Protein AF-0000000068842415 (afdb_homodimer)

Radius of gyration: 21.04 Å; Cα contacts (8 Å, |Δi|>4): 883; chains: 2; bounding box: 51×64×49 Å

InterPro domains:
  IPR007719 Phytochelatin synthase, N-terminal catalytic domain [PF05023] (3-203)
  IPR007719 Phytochelatin synthase, N-terminal catalytic domain [PS51443] (1-211)
  IPR038156 Phytochelatin synthase, N-terminal domain superfamily [G3DSA:3.90.70.30] (11-210)
  IPR038765 Papain-like cysteine peptidase superfamily [SSF54001] (7-207)
  IPR040409 Phytochelatin synthase [PTHR33447] (1-211)

Organism: Emiliania huxleyi (strain CCMP1516) (NCBI:txid280463)

Structure (mmCIF, N/CA/C/O backbone):
data_AF-0000000068842415-model_v1
#
loop_
_entity.id
_entity.type
_entity.pdbx_description
1 polymer 'glutathione gamma-glutamylcysteinyltransferase'
#
loop_
_atom_site.group_PDB
_atom_site.id
_atom_site.type_symbol
_atom_site.label_atom_id
_atom_site.label_alt_id
_atom_site.label_comp_id
_atom_site.label_asym_id
_atom_site.label_entity_id
_atom_site.label_seq_id
_atom_site.pdbx_PDB_ins_code
_atom_site.Cartn_x
_atom_site.Cartn_y
_atom_site.Cartn_z
_atom_site.occupancy
_atom_site.B_iso_or_equiv
_atom_site.auth_seq_id
_atom_site.auth_comp_id
_atom_site.auth_asym_id
_atom_site.auth_atom_id
_atom_site.pdbx_PDB_model_num
ATOM 1 N N . SER A 1 1 ? -12.469 -3.9 21.188 1 94.19 1 SER A N 1
ATOM 2 C CA . SER A 1 1 ? -11.641 -3.854 19.984 1 94.19 1 SER A CA 1
ATOM 3 C C . SER A 1 1 ? -12.445 -3.43 18.766 1 94.19 1 SER A C 1
ATOM 5 O O . SER A 1 1 ? -13.672 -3.572 18.75 1 94.19 1 SER A O 1
ATOM 7 N N . PHE A 1 2 ? -11.805 -2.738 17.812 1 95.81 2 PHE A N 1
ATOM 8 C CA . PHE A 1 2 ? -12.461 -2.145 16.656 1 95.81 2 PHE A CA 1
ATOM 9 C C . PHE A 1 2 ? -11.906 -2.727 15.367 1 95.81 2 PHE A C 1
ATOM 11 O O . PHE A 1 2 ? -10.703 -2.936 15.242 1 95.81 2 PHE A O 1
ATOM 18 N N . HIS A 1 3 ? -12.844 -3.064 14.492 1 96.75 3 HIS A N 1
ATOM 19 C CA . HIS A 1 3 ? -12.477 -3.33 13.102 1 96.75 3 HIS A CA 1
ATOM 20 C C . HIS A 1 3 ? -12.875 -2.17 12.203 1 96.75 3 HIS A C 1
ATOM 22 O O . HIS A 1 3 ? -14.031 -2.076 11.773 1 96.75 3 HIS A O 1
ATOM 28 N N . ARG A 1 4 ? -12.008 -1.317 11.945 1 95.5 4 ARG A N 1
ATOM 29 C CA . ARG A 1 4 ? -12.203 -0.111 11.148 1 95.5 4 ARG A CA 1
ATOM 30 C C . ARG A 1 4 ? -13.25 0.8 11.781 1 95.5 4 ARG A C 1
ATOM 32 O O . ARG A 1 4 ? -13.805 0.48 12.836 1 95.5 4 ARG A O 1
ATOM 39 N N . ARG A 1 5 ? -13.359 1.954 11.242 1 96.81 5 ARG A N 1
ATOM 40 C CA . ARG A 1 5 ? -14.375 2.945 11.562 1 96.81 5 ARG A CA 1
ATOM 41 C C . ARG A 1 5 ? -15.094 3.424 10.305 1 96.81 5 ARG A C 1
ATOM 43 O O . ARG A 1 5 ? -14.531 3.377 9.211 1 96.81 5 ARG A O 1
ATOM 50 N N . VAL A 1 6 ? -16.281 3.799 10.508 1 96.75 6 VAL A N 1
ATOM 51 C CA . VAL A 1 6 ? -17.031 4.375 9.398 1 96.75 6 VAL A CA 1
ATOM 52 C C . VAL A 1 6 ? -16.484 5.754 9.055 1 96.75 6 VAL A C 1
ATOM 54 O O . VAL A 1 6 ? -16.328 6.602 9.938 1 96.75 6 VAL A O 1
ATOM 57 N N . LEU A 1 7 ? -16.109 5.938 7.82 1 98.25 7 LEU A N 1
ATOM 58 C CA . LEU A 1 7 ? -15.656 7.25 7.371 1 98.25 7 LEU A CA 1
ATOM 59 C C . LEU A 1 7 ? -16.766 8.281 7.496 1 98.25 7 LEU A C 1
ATOM 61 O O . LEU A 1 7 ? -17.875 8.086 6.977 1 98.25 7 LEU A O 1
ATOM 65 N N . PRO A 1 8 ? -16.594 9.344 8.195 1 98.12 8 PRO A N 1
ATOM 66 C CA . PRO A 1 8 ? -17.609 10.383 8.297 1 98.12 8 PRO A CA 1
ATOM 67 C C . PRO A 1 8 ? -17.969 10.992 6.945 1 98.12 8 PRO A C 1
ATOM 69 O O . PRO A 1 8 ? -17.188 10.914 6 1 98.12 8 PRO A O 1
ATOM 72 N N . PRO A 1 9 ? -19.094 11.641 6.832 1 96.94 9 PRO A N 1
ATOM 73 C CA . PRO A 1 9 ? -19.578 12.195 5.562 1 96.94 9 PRO A CA 1
ATOM 74 C C . PRO A 1 9 ? -18.688 13.305 5.02 1 96.94 9 PRO A C 1
ATOM 76 O O . PRO A 1 9 ? -18.812 13.688 3.855 1 96.94 9 PRO A O 1
ATOM 79 N N . SER A 1 10 ? -17.844 13.805 5.832 1 96.44 10 SER A N 1
ATOM 80 C CA . SER A 1 10 ? -16.906 14.844 5.395 1 96.44 10 SER A CA 1
ATOM 81 C C . SER A 1 10 ? -15.906 14.297 4.387 1 96.44 10 SER A C 1
ATOM 83 O O . SER A 1 10 ? -15.219 15.062 3.713 1 96.44 10 SER A O 1
ATOM 85 N N . GLY A 1 11 ? -15.758 13.008 4.305 1 98.38 11 GLY A N 1
ATOM 86 C CA . GLY A 1 11 ? -14.859 12.383 3.355 1 98.38 11 GLY A CA 1
ATOM 87 C C . GLY A 1 11 ? -15.57 11.5 2.35 1 98.38 11 GLY A C 1
ATOM 88 O O . GLY A 1 11 ? -16.641 10.953 2.643 1 98.38 11 GLY A O 1
ATOM 89 N N . ILE A 1 12 ? -15.039 11.398 1.175 1 98.69 12 ILE A N 1
ATOM 90 C CA . ILE A 1 12 ? -15.508 10.469 0.154 1 98.69 12 ILE A CA 1
ATOM 91 C C . ILE A 1 12 ? -14.477 9.352 -0.036 1 98.69 12 ILE A C 1
ATOM 93 O O . ILE A 1 12 ? -13.359 9.602 -0.487 1 98.69 12 ILE A O 1
ATOM 97 N N . ALA A 1 13 ? -14.891 8.164 0.267 1 98.56 13 ALA A N 1
ATOM 98 C CA . ALA A 1 13 ? -13.969 7.035 0.223 1 98.56 13 ALA A CA 1
ATOM 99 C C . ALA A 1 13 ? -13.422 6.824 -1.188 1 98.56 13 ALA A C 1
ATOM 101 O O . ALA A 1 13 ? -14.172 6.906 -2.166 1 98.56 13 ALA A O 1
ATOM 102 N N . PHE A 1 14 ? -12.141 6.582 -1.322 1 98.31 14 PHE A N 1
ATOM 103 C CA . PHE A 1 14 ? -11.414 6.414 -2.574 1 98.31 14 PHE A CA 1
ATOM 104 C C . PHE A 1 14 ? -12.062 5.344 -3.441 1 98.31 14 PHE A C 1
ATOM 106 O O . PHE A 1 14 ? -12.289 5.559 -4.637 1 98.31 14 PHE A O 1
ATOM 113 N N . ALA A 1 15 ? -12.492 4.203 -2.832 1 97.25 15 ALA A N 1
ATOM 114 C CA . ALA A 1 15 ? -12.961 3.055 -3.604 1 97.25 15 ALA A CA 1
ATOM 115 C C . ALA A 1 15 ? -14.477 3.09 -3.779 1 97.25 15 ALA A C 1
ATOM 117 O O . ALA A 1 15 ? -15.055 2.182 -4.379 1 97.25 15 ALA A O 1
ATOM 118 N N . SER A 1 16 ? -15.164 4.109 -3.238 1 97 16 SER A N 1
ATOM 119 C CA . SER A 1 16 ? -16.594 4.281 -3.502 1 97 16 SER A CA 1
ATOM 120 C C . SER A 1 16 ? -16.844 4.668 -4.957 1 97 16 SER A C 1
ATOM 122 O O . SER A 1 16 ? -15.914 5.027 -5.676 1 97 16 SER A O 1
ATOM 124 N N . THR A 1 17 ? -18.109 4.562 -5.355 1 96.5 17 THR A N 1
ATOM 125 C CA . THR A 1 17 ? -18.469 4.953 -6.715 1 96.5 17 THR A CA 1
ATOM 126 C C . THR A 1 17 ? -18.047 6.398 -6.984 1 96.5 17 THR A C 1
ATOM 128 O O . THR A 1 17 ? -17.391 6.684 -7.988 1 96.5 17 THR A O 1
ATOM 131 N N . ARG A 1 18 ? -18.406 7.285 -6.082 1 98.12 18 ARG A N 1
ATOM 132 C CA . ARG A 1 18 ? -18.062 8.695 -6.254 1 98.12 18 ARG A CA 1
ATOM 133 C C . ARG A 1 18 ? -16.562 8.906 -6.176 1 98.12 18 ARG A C 1
ATOM 135 O O . ARG A 1 18 ? -16 9.711 -6.922 1 98.12 18 ARG A O 1
ATOM 142 N N . GLY A 1 19 ? -15.844 8.211 -5.266 1 98.12 19 GLY A N 1
ATOM 143 C CA . GLY A 1 19 ? -14.398 8.328 -5.164 1 98.12 19 GLY A CA 1
ATOM 144 C C . GLY A 1 19 ? -13.68 7.934 -6.438 1 98.12 19 GLY A C 1
ATOM 145 O O . GLY A 1 19 ? -12.703 8.578 -6.832 1 98.12 19 GLY A O 1
ATOM 146 N N . ARG A 1 20 ? -14.195 6.902 -7.07 1 97.25 20 ARG A N 1
ATOM 147 C CA . ARG A 1 20 ? -13.625 6.438 -8.328 1 97.25 20 ARG A CA 1
ATOM 148 C C . ARG A 1 20 ? -13.859 7.453 -9.445 1 97.25 20 ARG A C 1
ATOM 150 O O . ARG A 1 20 ? -13 7.648 -10.305 1 97.25 20 ARG A O 1
ATOM 157 N N . GLU A 1 21 ? -15.008 8.047 -9.438 1 97.62 21 GLU A N 1
ATOM 158 C CA . GLU A 1 21 ? -15.32 9.078 -10.414 1 97.62 21 GLU A CA 1
ATOM 159 C C . GLU A 1 21 ? -14.391 10.281 -10.266 1 97.62 21 GLU A C 1
ATOM 161 O O . GLU A 1 21 ? -13.859 10.789 -11.258 1 97.62 21 GLU A O 1
ATOM 166 N N . LEU A 1 22 ? -14.219 10.727 -9.031 1 98.31 22 LEU A N 1
ATOM 167 C CA . LEU A 1 22 ? -13.297 11.828 -8.766 1 98.31 22 LEU A CA 1
ATOM 168 C C . LEU A 1 22 ? -11.891 11.492 -9.25 1 98.31 22 LEU A C 1
ATOM 170 O O . LEU A 1 22 ? -11.227 12.328 -9.867 1 98.31 22 LEU A O 1
ATOM 174 N N . PHE A 1 23 ? -11.516 10.289 -9.008 1 97.56 23 PHE A N 1
ATOM 175 C CA . PHE A 1 23 ? -10.188 9.836 -9.414 1 97.56 23 PHE A CA 1
ATOM 176 C C . PHE A 1 23 ? -10.039 9.875 -10.93 1 97.56 23 PHE A C 1
ATOM 178 O O . PHE A 1 23 ? -9.055 10.391 -11.445 1 97.56 23 PHE A O 1
ATOM 185 N N . ALA A 1 24 ? -11.008 9.32 -11.578 1 97.12 24 ALA A N 1
ATOM 186 C CA . ALA A 1 24 ? -10.969 9.273 -13.039 1 97.12 24 ALA A CA 1
ATOM 187 C C . ALA A 1 24 ? -10.914 10.672 -13.633 1 97.12 24 ALA A C 1
ATOM 189 O O . ALA A 1 24 ? -10.164 10.93 -14.578 1 97.12 24 ALA A O 1
ATOM 190 N N . GLU A 1 25 ? -11.672 11.555 -13.086 1 97.88 25 GLU A N 1
ATOM 191 C CA . GLU A 1 25 ? -11.703 12.93 -13.562 1 97.88 25 GLU A CA 1
ATOM 192 C C . GLU A 1 25 ? -10.375 13.633 -13.297 1 97.88 25 GLU A C 1
ATOM 194 O O . GLU A 1 25 ? -9.875 14.367 -14.148 1 97.88 25 GLU A O 1
ATOM 199 N N . ALA A 1 26 ? -9.828 13.391 -12.141 1 96.81 26 ALA A N 1
ATOM 200 C CA . ALA A 1 26 ? -8.539 13.977 -11.797 1 96.81 26 ALA A CA 1
ATOM 201 C C . ALA A 1 26 ? -7.43 13.422 -12.688 1 96.81 26 ALA A C 1
ATOM 203 O O . ALA A 1 26 ? -6.523 14.156 -13.094 1 96.81 26 ALA A O 1
ATOM 204 N N . LEU A 1 27 ? -7.516 12.109 -12.93 1 95.81 27 LEU A N 1
ATOM 205 C CA . LEU A 1 27 ? -6.547 11.484 -13.82 1 95.81 27 LEU A CA 1
ATOM 206 C C . LEU A 1 27 ? -6.598 12.109 -15.203 1 95.81 27 LEU A C 1
ATOM 208 O O . LEU A 1 27 ? -5.559 12.445 -15.781 1 95.81 27 LEU A O 1
ATOM 212 N N . ALA A 1 28 ? -7.773 12.312 -15.695 1 94.94 28 ALA A N 1
ATOM 213 C CA . ALA A 1 28 ? -7.961 12.906 -17.016 1 94.94 28 ALA A CA 1
ATOM 214 C C . ALA A 1 28 ? -7.461 14.344 -17.047 1 94.94 28 ALA A C 1
ATOM 216 O O . ALA A 1 28 ? -6.945 14.805 -18.062 1 94.94 28 ALA A O 1
ATOM 217 N N . ALA A 1 29 ? -7.582 15.008 -15.906 1 94.44 29 ALA A N 1
ATOM 218 C CA . ALA A 1 29 ? -7.184 16.406 -15.82 1 94.44 29 ALA A CA 1
ATOM 219 C C . ALA A 1 29 ? -5.684 16.547 -15.578 1 94.44 29 ALA A C 1
ATOM 221 O O . ALA A 1 29 ? -5.129 17.641 -15.648 1 94.44 29 ALA A O 1
ATOM 222 N N . GLY A 1 30 ? -4.996 15.445 -15.258 1 90.56 30 GLY A N 1
ATOM 223 C CA . GLY A 1 30 ? -3.555 15.461 -15.07 1 90.56 30 GLY A CA 1
ATOM 224 C C . GLY A 1 30 ? -3.139 15.969 -13.703 1 90.56 30 GLY A C 1
ATOM 225 O O . GLY A 1 30 ? -2.051 16.531 -13.547 1 90.56 30 GLY A O 1
ATOM 226 N N . THR A 1 31 ? -3.984 15.867 -12.703 1 88.62 31 THR A N 1
ATOM 227 C CA . THR A 1 31 ? -3.689 16.406 -11.375 1 88.62 31 THR A CA 1
ATOM 228 C C . THR A 1 31 ? -3.369 15.281 -10.391 1 88.62 31 THR A C 1
ATOM 230 O O . THR A 1 31 ? -3.475 15.469 -9.18 1 88.62 31 THR A O 1
ATOM 233 N N . LEU A 1 32 ? -3.057 14.078 -10.938 1 90.44 32 LEU A N 1
ATOM 234 C CA . LEU A 1 32 ? -2.66 12.922 -10.133 1 90.44 32 LEU A CA 1
ATOM 235 C C . LEU A 1 32 ? -1.196 12.57 -10.375 1 90.44 32 LEU A C 1
ATOM 237 O O . LEU A 1 32 ? -0.811 11.406 -10.281 1 90.44 32 LEU A O 1
ATOM 241 N N . HIS A 1 33 ? -0.336 13.516 -10.672 1 78.44 33 HIS A N 1
ATOM 242 C CA . HIS A 1 33 ? 1.03 13.289 -11.133 1 78.44 33 HIS A CA 1
ATOM 243 C C . HIS A 1 33 ? 1.835 12.523 -10.086 1 78.44 33 HIS A C 1
ATOM 245 O O . HIS A 1 33 ? 2.639 11.648 -10.43 1 78.44 33 HIS A O 1
ATOM 251 N N . CYS A 1 34 ? 1.601 12.766 -8.828 1 89 34 CYS A N 1
ATOM 252 C CA . CYS A 1 34 ? 2.426 12.133 -7.809 1 89 34 CYS A CA 1
ATOM 253 C C . CYS A 1 34 ? 1.784 10.844 -7.312 1 89 34 CYS A C 1
ATOM 255 O O . CYS A 1 34 ? 2.404 10.086 -6.566 1 89 34 CYS A O 1
ATOM 257 N N . PHE A 1 35 ? 0.578 10.633 -7.766 1 95.94 35 PHE A N 1
ATOM 258 C CA . PHE A 1 35 ? -0.189 9.508 -7.246 1 95.94 35 PHE A CA 1
ATOM 259 C C . PHE A 1 35 ? 0.535 8.188 -7.508 1 95.94 35 PHE A C 1
ATOM 261 O O . PHE A 1 35 ? 0.693 7.375 -6.598 1 95.94 35 PHE A O 1
ATOM 268 N N . PHE A 1 36 ? 0.98 7.984 -8.711 1 96.69 36 PHE A N 1
ATOM 269 C CA . PHE A 1 36 ? 1.41 6.668 -9.172 1 96.69 36 PHE A CA 1
ATOM 270 C C . PHE A 1 36 ? 2.666 6.223 -8.43 1 96.69 36 PHE A C 1
ATOM 272 O O . PHE A 1 36 ? 2.734 5.098 -7.934 1 96.69 36 PHE A O 1
ATOM 279 N N . LYS A 1 37 ? 3.602 7.129 -8.281 1 96.06 37 LYS A N 1
ATOM 280 C CA . LYS A 1 37 ? 4.805 6.766 -7.535 1 96.06 37 LYS A CA 1
ATOM 281 C C . LYS A 1 37 ? 4.504 6.605 -6.051 1 96.06 37 LYS A C 1
ATOM 283 O O . LYS A 1 37 ? 5.055 5.723 -5.391 1 96.06 37 LYS A O 1
ATOM 288 N N . LEU A 1 38 ? 3.633 7.41 -5.59 1 97.38 38 LEU A N 1
ATOM 289 C CA . LEU A 1 38 ? 3.316 7.418 -4.164 1 97.38 38 LEU A CA 1
ATOM 290 C C . LEU A 1 38 ? 2.504 6.188 -3.779 1 97.38 38 LEU A C 1
ATOM 292 O O . LEU A 1 38 ? 2.789 5.543 -2.768 1 97.38 38 LEU A O 1
ATOM 296 N N . ILE A 1 39 ? 1.512 5.793 -4.586 1 98 39 ILE A N 1
ATOM 297 C CA . ILE A 1 39 ? 0.604 4.699 -4.25 1 98 39 ILE A CA 1
ATOM 298 C C . ILE A 1 39 ? 1.36 3.375 -4.266 1 98 39 ILE A C 1
ATOM 300 O O . ILE A 1 39 ? 0.978 2.426 -3.58 1 98 39 ILE A O 1
ATOM 304 N N . GLU A 1 40 ? 2.496 3.297 -4.996 1 97.88 40 GLU A N 1
ATOM 305 C CA . GLU A 1 40 ? 3.344 2.109 -5 1 97.88 40 GLU A CA 1
ATOM 306 C C . GLU A 1 40 ? 3.912 1.832 -3.611 1 97.88 40 GLU A C 1
ATOM 308 O O . GLU A 1 40 ? 4.336 0.712 -3.32 1 97.88 40 GLU A O 1
ATOM 313 N N . GLN A 1 41 ? 3.875 2.848 -2.85 1 98 41 GLN A N 1
ATOM 314 C CA . GLN A 1 41 ? 4.543 2.75 -1.557 1 98 41 GLN A CA 1
ATOM 315 C C . GLN A 1 41 ? 3.535 2.812 -0.412 1 98 41 GLN A C 1
ATOM 317 O O . GLN A 1 41 ? 3.918 2.93 0.754 1 98 41 GLN A O 1
ATOM 322 N N . PHE A 1 42 ? 2.24 2.789 -0.759 1 98.31 42 PHE A N 1
ATOM 323 C CA . PHE A 1 42 ? 1.214 2.895 0.272 1 98.31 42 PHE A CA 1
ATOM 324 C C . PHE A 1 42 ? 1.395 1.809 1.327 1 98.31 42 PHE A C 1
ATOM 326 O O . PHE A 1 42 ? 1.759 0.676 1.004 1 98.31 42 PHE A O 1
ATOM 333 N N . CYS A 1 43 ? 1.201 2.188 2.582 1 96.81 43 CYS A N 1
ATOM 334 C CA . CYS A 1 43 ? 1.376 1.202 3.643 1 96.81 43 CYS A CA 1
ATOM 335 C C . CYS A 1 43 ? 0.559 1.575 4.875 1 96.81 43 CYS A C 1
ATOM 337 O O . CYS A 1 43 ? 0.167 2.732 5.035 1 96.81 43 CYS A O 1
ATOM 339 N N . THR A 1 44 ? 0.253 0.574 5.625 1 97.5 44 THR A N 1
ATOM 340 C CA . THR A 1 44 ? -0.296 0.792 6.957 1 97.5 44 THR A CA 1
ATOM 341 C C . THR A 1 44 ? 0.803 1.197 7.934 1 97.5 44 THR A C 1
ATOM 343 O O . THR A 1 44 ? 1.859 0.563 7.988 1 97.5 44 THR A O 1
ATOM 346 N N . GLN A 1 45 ? 0.553 2.273 8.656 1 97.88 45 GLN A N 1
ATOM 347 C CA . GLN A 1 45 ? 1.518 2.609 9.695 1 97.88 45 GLN A CA 1
ATOM 348 C C . GLN A 1 45 ? 1.807 1.406 10.586 1 97.88 45 GLN A C 1
ATOM 350 O O . GLN A 1 45 ? 0.9 0.638 10.914 1 97.88 45 GLN A O 1
ATOM 355 N N . ALA A 1 46 ? 3.045 1.271 11.062 1 96.25 46 ALA A N 1
ATOM 356 C CA . ALA A 1 46 ? 3.496 0.06 11.742 1 96.25 46 ALA A CA 1
ATOM 357 C C . ALA A 1 46 ? 3.033 0.044 13.195 1 96.25 46 ALA A C 1
ATOM 359 O O . ALA A 1 46 ? 2.971 -1.017 13.82 1 96.25 46 ALA A O 1
ATOM 360 N N . GLU A 1 47 ? 2.861 1.173 13.836 1 96.31 47 GLU A N 1
ATOM 361 C CA . GLU A 1 47 ? 2.342 1.379 15.188 1 96.31 47 GLU A CA 1
ATOM 362 C C . GLU A 1 47 ? 1.264 2.459 15.203 1 96.31 47 GLU A C 1
ATOM 364 O O . GLU A 1 47 ? 1.26 3.354 14.352 1 96.31 47 GLU A O 1
ATOM 369 N N . PRO A 1 48 ? 0.36 2.402 16.125 1 94.38 48 PRO A N 1
ATOM 370 C CA . PRO A 1 48 ? -0.701 3.41 16.172 1 94.38 48 PRO A CA 1
ATOM 371 C C . PRO A 1 48 ? -0.159 4.84 16.188 1 94.38 48 PRO A C 1
ATOM 373 O O . PRO A 1 48 ? -0.805 5.754 15.672 1 94.38 48 PRO A O 1
ATOM 376 N N . ALA A 1 49 ? 1.062 5.043 16.688 1 96.69 49 ALA A N 1
ATOM 377 C CA . ALA A 1 49 ? 1.631 6.383 16.812 1 96.69 49 ALA A CA 1
ATOM 378 C C . ALA A 1 49 ? 2.551 6.703 15.641 1 96.69 49 ALA A C 1
ATOM 380 O O . ALA A 1 49 ? 3.23 7.73 15.633 1 96.69 49 ALA A O 1
ATOM 381 N N . TYR A 1 50 ? 2.584 5.84 14.562 1 98.31 50 TYR A N 1
ATOM 382 C CA . TYR A 1 50 ? 3.611 5.945 13.531 1 98.31 50 TYR A CA 1
ATOM 383 C C . TYR A 1 50 ? 3.039 6.531 12.25 1 98.31 50 TYR A C 1
ATOM 385 O O . TYR A 1 50 ? 3.512 6.219 11.156 1 98.31 50 TYR A O 1
ATOM 393 N N . CYS A 1 51 ? 1.987 7.355 12.344 1 98.56 51 CYS A N 1
ATOM 394 C CA . CYS A 1 51 ? 1.461 7.914 11.102 1 98.56 51 CYS A CA 1
ATOM 395 C C . CYS A 1 51 ? 2.508 8.773 10.406 1 98.56 51 CYS A C 1
ATOM 397 O O . CYS A 1 51 ? 2.619 8.75 9.18 1 98.56 51 CYS A O 1
ATOM 399 N N . GLY A 1 52 ? 3.283 9.562 11.219 1 98.69 52 GLY A N 1
ATOM 400 C CA . GLY A 1 52 ? 4.363 10.344 10.625 1 98.69 52 GLY A CA 1
ATOM 401 C C . GLY A 1 52 ? 5.434 9.484 9.984 1 98.69 52 GLY A C 1
ATOM 402 O O . GLY A 1 52 ? 5.828 9.727 8.836 1 98.69 52 GLY A O 1
ATOM 403 N N . LEU A 1 53 ? 5.895 8.477 10.711 1 98.81 53 LEU A N 1
ATOM 404 C CA . LEU A 1 53 ? 6.945 7.598 10.203 1 98.81 53 LEU A CA 1
ATOM 405 C C . LEU A 1 53 ? 6.461 6.828 8.977 1 98.81 53 LEU A C 1
ATOM 407 O O . LEU A 1 53 ? 7.191 6.699 7.992 1 98.81 53 LEU A O 1
ATOM 411 N N . GLY A 1 54 ? 5.207 6.23 9.055 1 98.56 54 GLY A N 1
ATOM 412 C CA . GLY A 1 54 ? 4.652 5.539 7.906 1 98.56 54 GLY A CA 1
ATOM 413 C C . GLY A 1 54 ? 4.566 6.414 6.668 1 98.56 54 GLY A C 1
ATOM 414 O O . GLY A 1 54 ? 4.922 5.984 5.57 1 98.56 54 GLY A O 1
ATOM 415 N N . THR A 1 55 ? 4.141 7.637 6.855 1 98.81 55 THR A N 1
ATOM 416 C CA . THR A 1 55 ? 4.047 8.609 5.773 1 98.81 55 THR A CA 1
ATOM 417 C C . THR A 1 55 ? 5.422 8.875 5.164 1 98.81 55 THR A C 1
ATOM 419 O O . THR A 1 55 ? 5.57 8.883 3.941 1 98.81 55 THR A O 1
ATOM 422 N N . LEU A 1 56 ? 6.352 9.086 6.02 1 98.75 56 LEU A N 1
ATOM 423 C CA . LEU A 1 56 ? 7.695 9.422 5.555 1 98.75 56 LEU A CA 1
ATOM 424 C C . LEU A 1 56 ? 8.312 8.25 4.801 1 98.75 56 LEU A C 1
ATOM 426 O O . LEU A 1 56 ? 8.969 8.445 3.771 1 98.75 56 LEU A O 1
ATOM 430 N N . VAL A 1 57 ? 8.133 7.039 5.305 1 98.44 57 VAL A N 1
ATOM 431 C CA . VAL A 1 57 ? 8.625 5.844 4.625 1 98.44 57 VAL A CA 1
ATOM 432 C C . VAL A 1 57 ? 8.07 5.785 3.207 1 98.44 57 VAL A C 1
ATOM 434 O O . VAL A 1 57 ? 8.797 5.508 2.254 1 98.44 57 VAL A O 1
ATOM 437 N N . MET A 1 58 ? 6.789 6.039 3.055 1 98.31 58 MET A N 1
ATOM 438 C CA . MET A 1 58 ? 6.156 6.055 1.739 1 98.31 58 MET A CA 1
ATOM 439 C C . MET A 1 58 ? 6.852 7.047 0.814 1 98.31 58 MET A C 1
ATOM 441 O O . MET A 1 58 ? 7.191 6.711 -0.321 1 98.31 58 MET A O 1
ATOM 445 N N . VAL A 1 59 ? 7.082 8.188 1.334 1 98.31 59 VAL A N 1
ATOM 446 C CA . VAL A 1 59 ? 7.605 9.273 0.506 1 98.31 59 VAL A CA 1
ATOM 447 C C . VAL A 1 59 ? 9.07 9 0.167 1 98.31 59 VAL A C 1
ATOM 449 O O . VAL A 1 59 ? 9.492 9.164 -0.981 1 98.31 59 VAL A O 1
ATOM 452 N N . LEU A 1 60 ? 9.875 8.586 1.148 1 98.31 60 LEU A N 1
ATOM 453 C CA . LEU A 1 60 ? 11.289 8.32 0.906 1 98.31 60 LEU A CA 1
ATOM 454 C C . LEU A 1 60 ? 11.469 7.215 -0.133 1 98.31 60 LEU A C 1
ATOM 456 O O . LEU A 1 60 ? 12.305 7.328 -1.027 1 98.31 60 LEU A O 1
ATOM 460 N N . ASN A 1 61 ? 10.688 6.164 -0.035 1 97.88 61 ASN A N 1
ATOM 461 C CA . ASN A 1 61 ? 10.734 5.094 -1.026 1 97.88 61 ASN A CA 1
ATOM 462 C C . ASN A 1 61 ? 10.227 5.566 -2.387 1 97.88 61 ASN A C 1
ATOM 464 O O . ASN A 1 61 ? 10.766 5.176 -3.424 1 97.88 61 ASN A O 1
ATOM 468 N N . ALA A 1 62 ? 9.195 6.383 -2.381 1 97.12 62 ALA A N 1
ATOM 469 C CA . ALA A 1 62 ? 8.664 6.922 -3.631 1 97.12 62 ALA A CA 1
ATOM 470 C C . ALA A 1 62 ? 9.695 7.805 -4.328 1 97.12 62 ALA A C 1
ATOM 472 O O . ALA A 1 62 ? 9.75 7.859 -5.559 1 97.12 62 ALA A O 1
ATOM 473 N N . LEU A 1 63 ? 10.539 8.484 -3.551 1 96.81 63 LEU A N 1
ATOM 474 C CA . LEU A 1 63 ? 11.586 9.344 -4.078 1 96.81 63 LEU A CA 1
ATOM 475 C C . LEU A 1 63 ? 12.789 8.523 -4.527 1 96.81 63 LEU A C 1
ATOM 477 O O . LEU A 1 63 ? 13.758 9.07 -5.062 1 96.81 63 LEU A O 1
ATOM 481 N N . ASP A 1 64 ? 12.742 7.234 -4.262 1 95.44 64 ASP A N 1
ATOM 482 C CA . ASP A 1 64 ? 13.797 6.301 -4.645 1 95.44 64 ASP A CA 1
ATOM 483 C C . ASP A 1 64 ? 15.117 6.652 -3.951 1 95.44 64 ASP A C 1
ATOM 485 O O . ASP A 1 64 ? 16.188 6.566 -4.559 1 95.44 64 ASP A O 1
ATOM 489 N N . ILE A 1 65 ? 15 7.117 -2.727 1 96.75 65 ILE A N 1
ATOM 490 C CA . ILE A 1 65 ? 16.188 7.371 -1.919 1 96.75 65 ILE A CA 1
ATOM 491 C C . ILE A 1 65 ? 16.688 6.059 -1.309 1 96.75 65 ILE A C 1
ATOM 493 O O . ILE A 1 65 ? 15.898 5.297 -0.738 1 96.75 65 ILE A O 1
ATOM 497 N N . ASP A 1 66 ? 17.969 5.781 -1.448 1 97.56 66 ASP A N 1
ATOM 498 C CA . ASP A 1 66 ? 18.609 4.609 -0.847 1 97.56 66 ASP A CA 1
ATOM 499 C C . ASP A 1 66 ? 18.906 4.848 0.629 1 97.56 66 ASP A C 1
ATOM 501 O O . ASP A 1 66 ? 19.656 5.762 0.972 1 97.56 66 ASP A O 1
ATOM 505 N N . PRO A 1 67 ? 18.328 3.996 1.536 1 97.44 67 PRO A N 1
ATOM 506 C CA . PRO A 1 67 ? 18.609 4.211 2.957 1 97.44 67 PRO A CA 1
ATOM 507 C C . PRO A 1 67 ? 20.078 3.936 3.316 1 97.44 67 PRO A C 1
ATOM 509 O O . PRO A 1 67 ? 20.531 4.336 4.387 1 97.44 67 PRO A O 1
ATOM 512 N N . GLY A 1 68 ? 20.812 3.141 2.475 1 96.56 68 GLY A N 1
ATOM 513 C CA . GLY A 1 68 ? 22.203 2.807 2.74 1 96.56 68 GLY A CA 1
ATOM 514 C C . GLY A 1 68 ? 22.375 1.737 3.803 1 96.56 68 GLY A C 1
ATOM 515 O O . GLY A 1 68 ? 23.5 1.409 4.191 1 96.56 68 GLY A O 1
ATOM 516 N N . ARG A 1 69 ? 21.25 1.294 4.312 1 95.5 69 ARG A N 1
ATOM 517 C CA . ARG A 1 69 ? 21.234 0.216 5.293 1 95.5 69 ARG A CA 1
ATOM 518 C C . ARG A 1 69 ? 20.234 -0.864 4.902 1 95.5 69 ARG A C 1
ATOM 520 O O . ARG A 1 69 ? 19.188 -0.567 4.312 1 95.5 69 ARG A O 1
ATOM 527 N N . THR A 1 70 ? 20.516 -2.043 5.387 1 96.44 70 THR A N 1
ATOM 528 C CA . THR A 1 70 ? 19.672 -3.168 5 1 96.44 70 THR A CA 1
ATOM 529 C C . THR A 1 70 ? 18.406 -3.217 5.859 1 96.44 70 THR A C 1
ATOM 531 O O . THR A 1 70 ? 18.453 -2.965 7.062 1 96.44 70 THR A O 1
ATOM 534 N N . TRP A 1 71 ? 17.266 -3.475 5.258 1 96.19 71 TRP A N 1
ATOM 535 C CA . TRP A 1 71 ? 15.977 -3.77 5.887 1 96.19 71 TRP A CA 1
ATOM 536 C C . TRP A 1 71 ? 15.914 -5.227 6.336 1 96.19 71 TRP A C 1
ATOM 538 O O . TRP A 1 71 ? 16.031 -5.52 7.527 1 96.19 71 TRP A O 1
ATOM 548 N N . LYS A 1 72 ? 15.914 -6.168 5.383 1 94.62 72 LYS A N 1
ATOM 549 C CA . LYS A 1 72 ? 15.914 -7.613 5.59 1 94.62 72 LYS A CA 1
ATOM 550 C C . LYS A 1 72 ? 16.703 -8.328 4.496 1 94.62 72 LYS A C 1
ATOM 552 O O . LYS A 1 72 ? 16.641 -7.938 3.328 1 94.62 72 LYS A O 1
ATOM 557 N N . GLY A 1 73 ? 17.406 -9.438 4.938 1 92.44 73 GLY A N 1
ATOM 558 C CA . GLY A 1 73 ? 18.281 -10.078 3.957 1 92.44 73 GLY A CA 1
ATOM 559 C C . GLY A 1 73 ? 19.25 -9.125 3.297 1 92.44 73 GLY A C 1
ATOM 560 O O . GLY A 1 73 ? 19.938 -8.367 3.979 1 92.44 73 GLY A O 1
ATOM 561 N N . PRO A 1 74 ? 19.312 -9.203 1.938 1 95.88 74 PRO A N 1
ATOM 562 C CA . PRO A 1 74 ? 20.266 -8.328 1.239 1 95.88 74 PRO A CA 1
ATOM 563 C C . PRO A 1 74 ? 19.609 -7.035 0.744 1 95.88 74 PRO A C 1
ATOM 565 O O . PRO A 1 74 ? 20.234 -6.289 -0.025 1 95.88 74 PRO A O 1
ATOM 568 N N . TRP A 1 75 ? 18.422 -6.727 1.219 1 97.31 75 TRP A N 1
ATOM 569 C CA . TRP A 1 75 ? 17.656 -5.652 0.589 1 97.31 75 TRP A CA 1
ATOM 570 C C . TRP A 1 75 ? 17.719 -4.379 1.423 1 97.31 75 TRP A C 1
ATOM 572 O O . TRP A 1 75 ? 17.469 -4.406 2.631 1 97.31 75 TRP A O 1
ATOM 582 N N . ARG A 1 76 ? 18.062 -3.301 0.755 1 98.06 76 ARG A N 1
ATOM 583 C CA . ARG A 1 76 ? 17.984 -1.965 1.337 1 98.06 76 ARG A CA 1
ATOM 584 C C . ARG A 1 76 ? 16.672 -1.281 0.983 1 98.06 76 ARG A C 1
ATOM 586 O O . ARG A 1 76 ? 16.391 -1.023 -0.19 1 98.06 76 ARG A O 1
ATOM 593 N N . TRP A 1 77 ? 15.867 -0.976 1.984 1 97.5 77 TRP A N 1
ATOM 594 C CA . TRP A 1 77 ? 14.508 -0.461 1.835 1 97.5 77 TRP A CA 1
ATOM 595 C C . TRP A 1 77 ? 14.062 0.267 3.098 1 97.5 77 TRP A C 1
ATOM 597 O O . TRP A 1 77 ? 14.25 -0.229 4.211 1 97.5 77 TRP A O 1
ATOM 607 N N . PHE A 1 78 ? 13.531 1.451 2.934 1 98.12 78 PHE A N 1
ATOM 608 C CA . PHE A 1 78 ? 13.117 2.207 4.113 1 98.12 78 PHE A CA 1
ATOM 609 C C . PHE A 1 78 ? 11.984 1.497 4.844 1 98.12 78 PHE A C 1
ATOM 611 O O . PHE A 1 78 ? 11.023 1.047 4.219 1 98.12 78 PHE A O 1
ATOM 618 N N . HIS A 1 79 ? 12.078 1.403 6.07 1 96.94 79 HIS A N 1
ATOM 619 C CA . HIS A 1 79 ? 11.016 1.021 7 1 96.94 79 HIS A CA 1
ATOM 620 C C . HIS A 1 79 ? 11.023 1.913 8.234 1 96.94 79 HIS A C 1
ATOM 622 O O . HIS A 1 79 ? 12 2.613 8.5 1 96.94 79 HIS A O 1
ATOM 628 N N . GLU A 1 80 ? 10.016 1.928 8.992 1 97.5 80 GLU A N 1
ATOM 629 C CA . GLU A 1 80 ? 9.82 2.891 10.07 1 97.5 80 GLU A CA 1
ATOM 630 C C . GLU A 1 80 ? 10.914 2.766 11.125 1 97.5 80 GLU A C 1
ATOM 632 O O . GLU A 1 80 ? 11.328 3.762 11.719 1 97.5 80 GLU A O 1
ATOM 637 N N . GLY A 1 81 ? 11.406 1.588 11.328 1 96.94 81 GLY A N 1
ATOM 638 C CA . GLY A 1 81 ? 12.422 1.348 12.344 1 96.94 81 GLY A CA 1
ATOM 639 C C . GLY A 1 81 ? 13.742 2.031 12.047 1 96.94 81 GLY A C 1
ATOM 640 O O . GLY A 1 81 ? 14.602 2.143 12.93 1 96.94 81 GLY A O 1
ATOM 641 N N . MET A 1 82 ? 13.93 2.559 10.844 1 97.31 82 MET A N 1
ATOM 642 C CA . MET A 1 82 ? 15.172 3.201 10.43 1 97.31 82 MET A CA 1
ATOM 643 C C . MET A 1 82 ? 15.148 4.691 10.742 1 97.31 82 MET A C 1
ATOM 645 O O . MET A 1 82 ? 16.172 5.367 10.672 1 97.31 82 MET A O 1
ATOM 649 N N . LEU A 1 83 ? 13.961 5.219 11.039 1 98.12 83 LEU A N 1
ATOM 650 C CA . LEU A 1 83 ? 13.773 6.664 11.141 1 98.12 83 LEU A CA 1
ATOM 651 C C . LEU A 1 83 ? 13.961 7.137 12.578 1 98.12 83 LEU A C 1
ATOM 653 O O . LEU A 1 83 ? 13 7.566 13.227 1 98.12 83 LEU A O 1
ATOM 657 N N . ASP A 1 84 ? 15.273 7.16 13.016 1 96.69 84 ASP A N 1
ATOM 658 C CA . ASP A 1 84 ? 15.539 7.414 14.422 1 96.69 84 ASP A CA 1
ATOM 659 C C . ASP A 1 84 ? 16.578 8.523 14.594 1 96.69 84 ASP A C 1
ATOM 661 O O . ASP A 1 84 ? 17.109 8.719 15.688 1 96.69 84 ASP A O 1
ATOM 665 N N . CYS A 1 85 ? 16.875 9.305 13.602 1 96.69 85 CYS A N 1
ATOM 666 C CA . CYS A 1 85 ? 18.016 10.211 13.641 1 96.69 85 CYS A CA 1
ATOM 667 C C . CYS A 1 85 ? 17.672 11.492 14.383 1 96.69 85 CYS A C 1
ATOM 669 O O . CYS A 1 85 ? 18.562 12.219 14.836 1 96.69 85 CYS A O 1
ATOM 671 N N . CYS A 1 86 ? 16.375 11.82 14.562 1 97.25 86 CYS A N 1
ATOM 672 C CA . CYS A 1 86 ? 16.031 13.086 15.195 1 97.25 86 CYS A CA 1
ATOM 673 C C . CYS A 1 86 ? 15.25 12.852 16.484 1 97.25 86 CYS A C 1
ATOM 675 O O . CYS A 1 86 ? 15.109 13.766 17.312 1 97.25 86 CYS A O 1
ATOM 677 N N . GLU A 1 87 ? 14.727 11.781 16.688 1 97.06 87 GLU A N 1
ATOM 678 C CA . GLU A 1 87 ? 13.938 11.383 17.844 1 97.06 87 GLU A CA 1
ATOM 679 C C . GLU A 1 87 ? 13.992 9.867 18.062 1 97.06 87 GLU A C 1
ATOM 681 O O . GLU A 1 87 ? 13.82 9.102 17.109 1 97.06 87 GLU A O 1
ATOM 686 N N . PRO A 1 88 ? 14.297 9.43 19.328 1 97.75 88 PRO A N 1
ATOM 687 C CA . PRO A 1 88 ? 14.305 7.98 19.547 1 97.75 88 PRO A CA 1
ATOM 688 C C . PRO A 1 88 ? 12.961 7.324 19.234 1 97.75 88 PRO A C 1
ATOM 690 O O . PRO A 1 88 ? 11.906 7.891 19.531 1 97.75 88 PRO A O 1
ATOM 693 N N . LEU A 1 89 ? 12.977 6.125 18.625 1 98.12 89 LEU A N 1
ATOM 694 C CA . LEU A 1 89 ? 11.773 5.414 18.219 1 98.12 89 LEU A CA 1
ATOM 695 C C . LEU A 1 89 ? 10.867 5.141 19.422 1 98.12 89 LEU A C 1
ATOM 697 O O . LEU A 1 89 ? 9.641 5.172 19.297 1 98.12 89 LEU A O 1
ATOM 701 N N . GLU A 1 90 ? 11.469 4.828 20.547 1 97.88 90 GLU A N 1
ATOM 702 C CA . GLU A 1 90 ? 10.688 4.559 21.75 1 97.88 90 GLU A CA 1
ATOM 703 C C . GLU A 1 90 ? 9.836 5.762 22.141 1 97.88 90 GLU A C 1
ATOM 705 O O . GLU A 1 90 ? 8.68 5.609 22.562 1 97.88 90 GLU A O 1
ATOM 710 N N . ASP A 1 91 ? 10.375 6.91 22.031 1 97.62 91 ASP A N 1
ATOM 711 C CA . ASP A 1 91 ? 9.633 8.133 22.328 1 97.62 91 ASP A CA 1
ATOM 712 C C . ASP A 1 91 ? 8.516 8.359 21.312 1 97.62 91 ASP A C 1
ATOM 714 O O . ASP A 1 91 ? 7.402 8.75 21.688 1 97.62 91 ASP A O 1
ATOM 718 N N . ILE A 1 92 ? 8.82 8.133 20.062 1 97.88 92 ILE A N 1
ATOM 719 C CA . ILE A 1 92 ? 7.82 8.312 19.016 1 97.88 92 ILE A CA 1
ATOM 720 C C . ILE A 1 92 ? 6.664 7.336 19.234 1 97.88 92 ILE A C 1
ATOM 722 O O . ILE A 1 92 ? 5.5 7.695 19.062 1 97.88 92 ILE A O 1
ATOM 726 N N . ARG A 1 93 ? 6.965 6.109 19.594 1 97.06 93 ARG A N 1
ATOM 727 C CA . ARG A 1 93 ? 5.945 5.098 19.828 1 97.06 93 ARG A CA 1
ATOM 728 C C . ARG A 1 93 ? 5.004 5.523 20.953 1 97.06 93 ARG A C 1
ATOM 730 O O . ARG A 1 93 ? 3.809 5.234 20.922 1 97.06 93 ARG A O 1
ATOM 737 N N . ARG A 1 94 ? 5.516 6.262 21.891 1 95.5 94 ARG A N 1
ATOM 738 C CA . ARG A 1 94 ? 4.75 6.633 23.078 1 95.5 94 ARG A CA 1
ATOM 739 C C . ARG A 1 94 ? 3.959 7.914 22.828 1 95.5 94 ARG A C 1
ATOM 741 O O . ARG A 1 94 ? 2.812 8.031 23.266 1 95.5 94 ARG A O 1
ATOM 748 N N . ARG A 1 95 ? 4.57 8.812 22.109 1 94.69 95 ARG A N 1
ATOM 749 C CA . ARG A 1 95 ? 3.99 10.148 22.125 1 94.69 95 ARG A CA 1
ATOM 750 C C . ARG A 1 95 ? 3.691 10.633 20.719 1 94.69 95 ARG A C 1
ATOM 752 O O . ARG A 1 95 ? 3.102 11.695 20.531 1 94.69 95 ARG A O 1
ATOM 759 N N . GLY A 1 96 ? 4.125 9.891 19.703 1 96.56 96 GLY A N 1
ATOM 760 C CA . GLY A 1 96 ? 4.031 10.383 18.344 1 96.56 96 GLY A CA 1
ATOM 761 C C . GLY A 1 96 ? 5.176 11.305 17.969 1 96.56 96 GLY A C 1
ATOM 762 O O . GLY A 1 96 ? 6.191 11.367 18.672 1 96.56 96 GLY A O 1
ATOM 763 N N . ILE A 1 97 ? 5.02 11.961 16.844 1 97.94 97 ILE A N 1
ATOM 764 C CA . ILE A 1 97 ? 6.074 12.844 16.359 1 97.94 97 ILE A CA 1
ATOM 765 C C . ILE A 1 97 ? 5.477 14.195 15.977 1 97.94 97 ILE A C 1
ATOM 767 O O . ILE A 1 97 ? 4.34 14.266 15.5 1 97.94 97 ILE A O 1
ATOM 771 N N . THR A 1 98 ? 6.223 15.211 16.234 1 97.38 98 THR A N 1
ATOM 772 C CA . THR A 1 98 ? 5.75 16.547 15.906 1 97.38 98 THR A CA 1
ATOM 773 C C . THR A 1 98 ? 6.125 16.922 14.477 1 97.38 98 THR A C 1
ATOM 775 O O . THR A 1 98 ? 6.965 16.266 13.859 1 97.38 98 THR A O 1
ATOM 778 N N . PHE A 1 99 ? 5.523 17.984 14.023 1 97.69 99 PHE A N 1
ATOM 779 C CA . PHE A 1 99 ? 5.695 18.484 12.664 1 97.69 99 PHE A CA 1
ATOM 780 C C . PHE A 1 99 ? 7.168 18.766 12.375 1 97.69 99 PHE A C 1
ATOM 782 O O . PHE A 1 99 ? 7.715 18.266 11.391 1 97.69 99 PHE A O 1
ATOM 789 N N . ASP A 1 100 ? 7.863 19.438 13.234 1 97.06 100 ASP A N 1
ATOM 790 C CA . ASP A 1 100 ? 9.258 19.828 13.039 1 97.06 100 ASP A CA 1
ATOM 791 C C . ASP A 1 100 ? 10.18 18.609 13.086 1 97.06 100 ASP A C 1
ATOM 793 O O . ASP A 1 100 ? 11.164 18.531 12.352 1 97.06 100 ASP A O 1
ATOM 797 N N . LYS A 1 101 ? 9.898 17.734 13.977 1 98.06 101 LYS A N 1
ATOM 798 C CA . LYS A 1 101 ? 10.719 16.547 14.094 1 98.06 101 LYS A CA 1
ATOM 799 C C . LYS A 1 101 ? 10.57 15.641 12.875 1 98.06 101 LYS A C 1
ATOM 801 O O . LYS A 1 101 ? 11.523 14.984 12.461 1 98.06 101 LYS A O 1
ATOM 806 N N . LEU A 1 102 ? 9.344 15.609 12.305 1 98.62 102 LEU A N 1
ATOM 807 C CA . LEU A 1 102 ? 9.172 14.844 11.078 1 98.62 102 LEU A CA 1
ATOM 808 C C . LEU A 1 102 ? 9.992 15.453 9.945 1 98.62 102 LEU A C 1
ATOM 810 O O . LEU A 1 102 ? 10.625 14.727 9.164 1 98.62 102 LEU A O 1
ATOM 814 N N . ALA A 1 103 ? 9.969 16.75 9.859 1 98.19 103 ALA A N 1
ATOM 815 C CA . ALA A 1 103 ? 10.789 17.438 8.859 1 98.19 103 ALA A CA 1
ATOM 816 C C . ALA A 1 103 ? 12.266 17.109 9.047 1 98.19 103 ALA A C 1
ATOM 818 O O . ALA A 1 103 ? 12.984 16.891 8.07 1 98.19 103 ALA A O 1
ATOM 819 N N . CYS A 1 104 ? 12.68 17.109 10.258 1 98.56 104 CYS A N 1
ATOM 820 C CA . CYS A 1 104 ? 14.062 16.766 10.578 1 98.56 104 CYS A CA 1
ATOM 821 C C . CYS A 1 104 ? 14.391 15.344 10.117 1 98.56 104 CYS A C 1
ATOM 823 O O . CYS A 1 104 ? 15.445 15.109 9.516 1 98.56 104 CYS A O 1
ATOM 825 N N . LEU A 1 105 ? 13.484 14.406 10.43 1 98.69 105 LEU A N 1
ATOM 826 C CA . LEU A 1 105 ? 13.68 13.023 10 1 98.69 105 LEU A CA 1
ATOM 827 C C . LEU A 1 105 ? 13.797 12.945 8.477 1 98.69 105 LEU A C 1
ATOM 829 O O . LEU A 1 105 ? 14.609 12.18 7.957 1 98.69 105 LEU A O 1
ATOM 833 N N . ALA A 1 106 ? 12.961 13.68 7.773 1 98.62 106 ALA A N 1
ATOM 834 C CA . ALA A 1 106 ? 13.008 13.68 6.316 1 98.62 106 ALA A CA 1
ATOM 835 C C . ALA A 1 106 ? 14.359 14.172 5.809 1 98.62 106 ALA A C 1
ATOM 837 O O . ALA A 1 106 ? 14.984 13.531 4.957 1 98.62 106 ALA A O 1
ATOM 838 N N . ARG A 1 107 ? 14.852 15.242 6.375 1 98.06 107 ARG A N 1
ATOM 839 C CA . ARG A 1 107 ? 16.125 15.828 5.949 1 98.06 107 ARG A CA 1
ATOM 840 C C . ARG A 1 107 ? 17.281 14.891 6.238 1 98.06 107 ARG A C 1
ATOM 842 O O . ARG A 1 107 ? 18.141 14.672 5.375 1 98.06 107 ARG A O 1
ATOM 849 N N . CYS A 1 108 ? 17.281 14.328 7.367 1 97.38 108 CYS A N 1
ATOM 850 C CA . CYS A 1 108 ? 18.422 13.523 7.785 1 97.38 108 CYS A CA 1
ATOM 851 C C . CYS A 1 108 ? 18.469 12.203 7.031 1 97.38 108 CYS A C 1
ATOM 853 O O . CYS A 1 108 ? 19.5 11.523 7.016 1 97.38 108 CYS A O 1
ATOM 855 N N . ASN A 1 109 ? 17.391 11.891 6.395 1 97.56 109 ASN A N 1
ATOM 856 C CA . ASN A 1 109 ? 17.359 10.664 5.602 1 97.56 109 ASN A CA 1
ATOM 857 C C . ASN A 1 109 ? 17.438 10.961 4.109 1 97.56 109 ASN A C 1
ATOM 859 O O . ASN A 1 109 ? 17.062 10.125 3.287 1 97.56 109 ASN A O 1
ATOM 863 N N . GLY A 1 110 ? 17.734 12.188 3.748 1 96.94 110 GLY A N 1
ATOM 864 C CA . GLY A 1 110 ? 18.188 12.445 2.393 1 96.94 110 GLY A CA 1
ATOM 865 C C . GLY A 1 110 ? 17.172 13.195 1.555 1 96.94 110 GLY A C 1
ATOM 866 O O . GLY A 1 110 ? 17.406 13.445 0.368 1 96.94 110 GLY A O 1
ATOM 867 N N . ALA A 1 111 ? 16.109 13.664 2.125 1 97.75 111 ALA A N 1
ATOM 868 C CA . ALA A 1 111 ? 15.109 14.414 1.355 1 97.75 111 ALA A CA 1
ATOM 869 C C . ALA A 1 111 ? 15.336 15.914 1.488 1 97.75 111 ALA A C 1
ATOM 871 O O . ALA A 1 111 ? 15.805 16.391 2.523 1 97.75 111 ALA A O 1
ATOM 872 N N . ALA A 1 112 ? 15.062 16.609 0.39 1 97.12 112 ALA A N 1
ATOM 873 C CA . ALA A 1 112 ? 14.859 18.047 0.493 1 97.12 112 ALA A CA 1
ATOM 874 C C . ALA A 1 112 ? 13.469 18.375 1.033 1 97.12 112 ALA A C 1
ATOM 876 O O . ALA A 1 112 ? 12.484 17.766 0.62 1 97.12 112 ALA A O 1
ATOM 877 N N . VAL A 1 113 ? 13.469 19.328 2 1 96.81 113 VAL A N 1
ATOM 878 C CA . VAL A 1 113 ? 12.203 19.562 2.684 1 96.81 113 VAL A CA 1
ATOM 879 C C . VAL A 1 113 ? 11.906 21.062 2.691 1 96.81 113 VAL A C 1
ATOM 881 O O . VAL A 1 113 ? 12.766 21.875 3.045 1 96.81 113 VAL A O 1
ATOM 884 N N . ARG A 1 114 ? 10.758 21.406 2.234 1 94.5 114 ARG A N 1
ATOM 885 C CA . ARG A 1 114 ? 10.164 22.719 2.498 1 94.5 114 ARG A CA 1
ATOM 886 C C . ARG A 1 114 ? 8.992 22.594 3.465 1 94.5 114 ARG A C 1
ATOM 888 O O . ARG A 1 114 ? 8.008 21.922 3.176 1 94.5 114 ARG A O 1
ATOM 895 N N . SER A 1 115 ? 9.141 23.203 4.605 1 94.62 115 SER A N 1
ATOM 896 C CA . SER A 1 115 ? 8.109 23.172 5.641 1 94.62 115 SER A CA 1
ATOM 897 C C . SER A 1 115 ? 7.27 24.438 5.629 1 94.62 115 SER A C 1
ATOM 899 O O . SER A 1 115 ? 7.809 25.547 5.566 1 94.62 115 SER A O 1
ATOM 901 N N . VAL A 1 116 ? 5.973 24.281 5.617 1 91 116 VAL A N 1
ATOM 902 C CA . VAL A 1 116 ? 5.066 25.422 5.691 1 91 116 VAL A CA 1
ATOM 903 C C . VAL A 1 116 ? 4.07 25.219 6.832 1 91 116 VAL A C 1
ATOM 905 O O . VAL A 1 116 ? 3.295 24.266 6.82 1 91 116 VAL A O 1
ATOM 908 N N . CYS A 1 117 ? 4.156 26.141 7.781 1 85.31 117 CYS A N 1
ATOM 909 C CA . CYS A 1 117 ? 3.143 26.141 8.828 1 85.31 117 CYS A CA 1
ATOM 910 C C . CYS A 1 117 ? 1.942 26.984 8.422 1 85.31 117 CYS A C 1
ATOM 912 O O . CYS A 1 117 ? 2.1 28.047 7.805 1 85.31 117 CYS A O 1
ATOM 914 N N . SER A 1 118 ? 0.827 26.5 8.539 1 75.69 118 SER A N 1
ATOM 915 C CA . SER A 1 118 ? -0.38 27.172 8.07 1 75.69 118 SER A CA 1
ATOM 916 C C . SER A 1 118 ? -0.555 28.531 8.75 1 75.69 118 SER A C 1
ATOM 918 O O . SER A 1 118 ? -1.194 29.422 8.195 1 75.69 118 SER A O 1
ATOM 920 N N . GLY A 1 119 ? -0.11 28.609 9.891 1 66.56 119 GLY A N 1
ATOM 921 C CA . GLY A 1 119 ? -0.118 29.938 10.477 1 66.56 119 GLY A CA 1
ATOM 922 C C . GLY A 1 119 ? 0.744 30.938 9.719 1 66.56 119 GLY A C 1
ATOM 923 O O . GLY A 1 119 ? 0.586 32.156 9.875 1 66.56 119 GLY A O 1
ATOM 924 N N . ASP A 1 120 ? 1.634 30.312 8.992 1 57.81 120 ASP A N 1
ATOM 925 C CA . ASP A 1 120 ? 2.516 31.172 8.203 1 57.81 120 ASP A CA 1
ATOM 926 C C . ASP A 1 120 ? 1.835 31.609 6.91 1 57.81 120 ASP A C 1
ATOM 928 O O . ASP A 1 120 ? 1.093 30.844 6.297 1 57.81 120 ASP A O 1
ATOM 932 N N . ASN A 1 121 ? 1.066 32.688 6.895 1 48.44 121 ASN A N 1
ATOM 933 C CA . ASN A 1 121 ? 0.385 33.25 5.727 1 48.44 121 ASN A CA 1
ATOM 934 C C . ASN A 1 121 ? 1.058 32.812 4.43 1 48.44 121 ASN A C 1
ATOM 936 O O . ASN A 1 121 ? 1.074 33.562 3.451 1 48.44 121 ASN A O 1
ATOM 940 N N . ALA A 1 122 ? 1.772 31.812 4.547 1 44.88 122 ALA A N 1
ATOM 941 C CA . ALA A 1 122 ? 2.469 31.547 3.293 1 44.88 122 ALA A CA 1
ATOM 942 C C . ALA A 1 122 ? 1.534 30.891 2.275 1 44.88 122 ALA A C 1
ATOM 944 O O . ALA A 1 122 ? 0.645 30.125 2.645 1 44.88 122 ALA A O 1
ATOM 945 N N . ALA A 1 123 ? 1.345 31.484 1.124 1 39 123 ALA A N 1
ATOM 946 C CA . ALA A 1 123 ? 0.656 31.062 -0.092 1 39 123 ALA A CA 1
ATOM 947 C C . ALA A 1 123 ? 0.901 29.578 -0.372 1 39 123 ALA A C 1
ATOM 949 O O . ALA A 1 123 ? 2.035 29.094 -0.28 1 39 123 ALA A O 1
ATOM 950 N N . CYS A 1 124 ? 0.06 28.766 -0.008 1 42.75 124 CYS A N 1
ATOM 951 C CA . CYS A 1 124 ? 0.061 27.391 -0.468 1 42.75 124 CYS A CA 1
ATOM 952 C C . CYS A 1 124 ? 0.644 27.281 -1.872 1 42.75 124 CYS A C 1
ATOM 954 O O . CYS A 1 124 ? 0.271 28.047 -2.764 1 42.75 124 CYS A O 1
ATOM 956 N N . CYS A 1 125 ? 1.887 27.078 -1.996 1 36.81 125 CYS A N 1
ATOM 957 C CA . CYS A 1 125 ? 2.615 27 -3.256 1 36.81 125 CYS A CA 1
ATOM 958 C C . CYS A 1 125 ? 1.909 26.078 -4.238 1 36.81 125 CYS A C 1
ATOM 960 O O . CYS A 1 125 ? 1.703 24.891 -3.945 1 36.81 125 CYS A O 1
ATOM 962 N N . GLY A 1 126 ? 0.849 26.547 -4.844 1 36.97 126 GLY A N 1
ATOM 963 C CA . GLY A 1 126 ? 0.261 25.938 -6.02 1 36.97 126 GLY A CA 1
ATOM 964 C C . GLY A 1 126 ? 1.234 25.047 -6.777 1 36.97 126 GLY A C 1
ATOM 965 O O . GLY A 1 126 ? 0.985 23.859 -6.957 1 36.97 126 GLY A O 1
ATOM 966 N N . GLY A 1 127 ? 2.047 25.797 -7.703 1 38.28 127 GLY A N 1
ATOM 967 C CA . GLY A 1 127 ? 2.469 25.5 -9.062 1 38.28 127 GLY A CA 1
ATOM 968 C C . GLY A 1 127 ? 3.615 24.516 -9.125 1 38.28 127 GLY A C 1
ATOM 969 O O . GLY A 1 127 ? 4.773 24.906 -9.289 1 38.28 127 GLY A O 1
ATOM 970 N N . SER A 1 128 ? 3.758 23.672 -8.141 1 38.09 128 SER A N 1
ATOM 971 C CA . SER A 1 128 ? 4.965 22.984 -8.578 1 38.09 128 SER A CA 1
ATOM 972 C C . SER A 1 128 ? 4.844 22.531 -10.031 1 38.09 128 SER A C 1
ATOM 974 O O . SER A 1 128 ? 4.125 21.578 -10.328 1 38.09 128 SER A O 1
ATOM 976 N N . SER A 1 129 ? 4.629 23.438 -10.781 1 36.97 129 SER A N 1
ATOM 977 C CA . SER A 1 129 ? 4.68 23.188 -12.219 1 36.97 129 SER A CA 1
ATOM 978 C C . SER A 1 129 ? 5.926 22.391 -12.594 1 36.97 129 SER A C 1
ATOM 980 O O . SER A 1 129 ? 6.113 22.047 -13.766 1 36.97 129 SER A O 1
ATOM 982 N N . GLY A 1 130 ? 7.105 22.594 -11.805 1 43.56 130 GLY A N 1
ATOM 983 C CA . GLY A 1 130 ? 8.344 22.125 -12.406 1 43.56 130 GLY A CA 1
ATOM 984 C C . GLY A 1 130 ? 8.438 20.609 -12.445 1 43.56 130 GLY A C 1
ATOM 985 O O . GLY A 1 130 ? 7.59 19.906 -11.898 1 43.56 130 GLY A O 1
ATOM 986 N N . ARG A 1 131 ? 9.461 20.125 -13.219 1 48.28 131 ARG A N 1
ATOM 987 C CA . ARG A 1 131 ? 9.969 18.828 -13.648 1 48.28 131 ARG A CA 1
ATOM 988 C C . ARG A 1 131 ? 10.336 17.953 -12.445 1 48.28 131 ARG A C 1
ATOM 990 O O . ARG A 1 131 ? 10.688 16.781 -12.609 1 48.28 131 ARG A O 1
ATOM 997 N N . VAL A 1 132 ? 10.375 18.531 -11.086 1 56.75 132 VAL A N 1
ATOM 998 C CA . VAL A 1 132 ? 10.875 17.688 -10 1 56.75 132 VAL A CA 1
ATOM 999 C C . VAL A 1 132 ? 9.703 17.016 -9.289 1 56.75 132 VAL A C 1
ATOM 1001 O O . VAL A 1 132 ? 8.656 17.625 -9.078 1 56.75 132 VAL A O 1
ATOM 1004 N N . HIS A 1 133 ? 9.727 15.766 -9.141 1 73.62 133 HIS A N 1
ATOM 1005 C CA . HIS A 1 133 ? 8.75 15.008 -8.367 1 73.62 133 HIS A CA 1
ATOM 1006 C C . HIS A 1 133 ? 8.711 15.469 -6.918 1 73.62 133 HIS A C 1
ATOM 1008 O O . HIS A 1 133 ? 9.727 15.398 -6.215 1 73.62 133 HIS A O 1
ATOM 1014 N N . ARG A 1 134 ? 7.723 16.156 -6.555 1 90.12 134 ARG A N 1
ATOM 1015 C CA . ARG A 1 134 ? 7.496 16.609 -5.188 1 90.12 134 ARG A CA 1
ATOM 1016 C C . ARG A 1 134 ? 6.262 15.953 -4.582 1 90.12 134 ARG A C 1
ATOM 1018 O O . ARG A 1 134 ? 5.238 15.805 -5.254 1 90.12 134 ARG A O 1
ATOM 1025 N N . PHE A 1 135 ? 6.504 15.516 -3.361 1 96.62 135 PHE A N 1
ATOM 1026 C CA . PHE A 1 135 ? 5.387 14.914 -2.643 1 96.62 135 PHE A CA 1
ATOM 1027 C C . PHE A 1 135 ? 4.934 15.812 -1.499 1 96.62 135 PHE A C 1
ATOM 1029 O O . PHE A 1 135 ? 5.758 16.422 -0.816 1 96.62 135 PHE A O 1
ATOM 1036 N N . LEU A 1 136 ? 3.654 15.953 -1.327 1 96.44 136 LEU A N 1
ATOM 1037 C CA . LEU A 1 136 ? 3.047 16.766 -0.28 1 96.44 136 LEU A CA 1
ATOM 1038 C C . LEU A 1 136 ? 2.625 15.906 0.903 1 96.44 136 LEU A C 1
ATOM 1040 O O . LEU A 1 136 ? 1.908 14.914 0.73 1 96.44 136 LEU A O 1
ATOM 1044 N N . VAL A 1 137 ? 3.111 16.203 2.08 1 98.12 137 VAL A N 1
ATOM 1045 C CA . VAL A 1 137 ? 2.725 15.578 3.336 1 98.12 137 VAL A CA 1
ATOM 1046 C C . VAL A 1 137 ? 2.01 16.594 4.227 1 98.12 137 VAL A C 1
ATOM 1048 O O . VAL A 1 137 ? 2.52 17.688 4.457 1 98.12 137 VAL A O 1
ATOM 1051 N N . VAL A 1 138 ? 0.888 16.203 4.766 1 98 138 VAL A N 1
ATOM 1052 C CA . VAL A 1 138 ? 0.133 17.141 5.578 1 98 138 VAL A CA 1
ATOM 1053 C C . VAL A 1 138 ? 0.085 16.672 7.027 1 98 138 VAL A C 1
ATOM 1055 O O . VAL A 1 138 ? -0.002 15.461 7.285 1 98 138 VAL A O 1
ATOM 1058 N N . SER A 1 139 ? 0.256 17.531 7.953 1 98.44 139 SER A N 1
ATOM 1059 C CA . SER A 1 139 ? -0.072 17.391 9.367 1 98.44 139 SER A CA 1
ATOM 1060 C C . SER A 1 139 ? -1.384 18.094 9.703 1 98.44 139 SER A C 1
ATOM 1062 O O . SER A 1 139 ? -1.515 19.297 9.5 1 98.44 139 SER A O 1
ATOM 1064 N N . TYR A 1 140 ? -2.361 17.344 10.188 1 98.19 140 TYR A N 1
ATOM 1065 C CA . TYR A 1 140 ? -3.688 17.938 10.336 1 98.19 140 TYR A CA 1
ATOM 1066 C C . TYR A 1 140 ? -4.418 17.344 11.531 1 98.19 140 TYR A C 1
ATOM 1068 O O . TYR A 1 140 ? -4.016 16.297 12.055 1 98.19 140 TYR A O 1
ATOM 1076 N N . SER A 1 141 ? -5.465 18.062 11.977 1 98.25 141 SER A N 1
ATOM 1077 C CA . SER A 1 141 ? -6.344 17.562 13.031 1 98.25 141 SER A CA 1
ATOM 1078 C C . SER A 1 141 ? -7.531 16.797 12.438 1 98.25 141 SER A C 1
ATOM 1080 O O . SER A 1 141 ? -8.312 17.359 11.672 1 98.25 141 SER A O 1
ATOM 1082 N N . ARG A 1 142 ? -7.691 15.57 12.836 1 98.25 142 ARG A N 1
ATOM 1083 C CA . ARG A 1 142 ? -8.805 14.742 12.391 1 98.25 142 ARG A CA 1
ATOM 1084 C C . ARG A 1 142 ? -10.133 15.281 12.914 1 98.25 142 ARG A C 1
ATOM 1086 O O . ARG A 1 142 ? -11.195 14.945 12.391 1 98.25 142 ARG A O 1
ATOM 1093 N N . ARG A 1 143 ? -10.094 16.094 13.93 1 97.06 143 ARG A N 1
ATOM 1094 C CA . ARG A 1 143 ? -11.305 16.641 14.516 1 97.06 143 ARG A CA 1
ATOM 1095 C C . ARG A 1 143 ? -12.094 17.453 13.492 1 97.06 143 ARG A C 1
ATOM 1097 O O . ARG A 1 143 ? -13.328 17.453 13.516 1 97.06 143 ARG A O 1
ATOM 1104 N N . GLU A 1 144 ? -11.383 18.047 12.641 1 96.31 144 GLU A N 1
ATOM 1105 C CA . GLU A 1 144 ? -12.031 18.875 11.617 1 96.31 144 GLU A CA 1
ATOM 1106 C C . GLU A 1 144 ? -12.898 18.016 10.695 1 96.31 144 GLU A C 1
ATOM 1108 O O . GLU A 1 144 ? -13.852 18.516 10.094 1 96.31 144 GLU A O 1
ATOM 1113 N N . PHE A 1 145 ? -12.602 16.766 10.602 1 97.94 145 PHE A N 1
ATOM 1114 C CA . PHE A 1 145 ? -13.305 15.859 9.688 1 97.94 145 PHE A CA 1
ATOM 1115 C C . PHE A 1 145 ? -14.281 14.977 10.438 1 97.94 145 PHE A C 1
ATOM 1117 O O . PHE A 1 145 ? -14.891 14.078 9.859 1 97.94 145 PHE A O 1
ATOM 1124 N N . GLY A 1 146 ? -14.414 15.164 11.758 1 97.56 146 GLY A N 1
ATOM 1125 C CA . GLY A 1 146 ? -15.266 14.305 12.562 1 97.56 146 GLY A CA 1
ATOM 1126 C C . GLY A 1 146 ? -14.703 12.898 12.727 1 97.56 146 GLY A C 1
ATOM 1127 O O . GLY A 1 146 ? -15.453 11.953 12.953 1 97.56 146 GLY A O 1
ATOM 1128 N N . GLN A 1 147 ? -13.43 12.734 12.516 1 97.81 147 GLN A N 1
ATOM 1129 C CA . GLN A 1 147 ? -12.773 11.438 12.648 1 97.81 147 GLN A CA 1
ATOM 1130 C C . GLN A 1 147 ? -12.25 11.234 14.07 1 97.81 147 GLN A C 1
ATOM 1132 O O . GLN A 1 147 ? -12.109 12.195 14.828 1 97.81 147 GLN A O 1
ATOM 1137 N N . THR A 1 148 ? -12.078 9.977 14.406 1 95.88 148 THR A N 1
ATOM 1138 C CA . THR A 1 148 ? -11.57 9.664 15.742 1 95.88 148 THR A CA 1
ATOM 1139 C C . THR A 1 148 ? -10.086 10.008 15.852 1 95.88 148 THR A C 1
ATOM 1141 O O . THR A 1 148 ? -9.312 9.734 14.93 1 95.88 148 THR A O 1
ATOM 1144 N N . GLY A 1 149 ? -9.727 10.586 17.016 1 94.31 149 GLY A N 1
ATOM 1145 C CA . GLY A 1 149 ? -8.367 11.055 17.219 1 94.31 149 GLY A CA 1
ATOM 1146 C C . GLY A 1 149 ? -8.172 12.508 16.828 1 94.31 149 GLY A C 1
ATOM 1147 O O . GLY A 1 149 ? -9.125 13.195 16.469 1 94.31 149 GLY A O 1
ATOM 1148 N N . ASP A 1 150 ? -6.941 12.961 16.875 1 96.56 150 ASP A N 1
ATOM 1149 C CA . ASP A 1 150 ? -6.645 14.359 16.578 1 96.56 150 ASP A CA 1
ATOM 1150 C C . ASP A 1 150 ? -5.488 14.484 15.594 1 96.56 150 ASP A C 1
ATOM 1152 O O . ASP A 1 150 ? -5.668 14.281 14.391 1 96.56 150 ASP A O 1
ATOM 1156 N N . GLY A 1 151 ? -4.258 14.766 16.078 1 97.81 151 GLY A N 1
ATOM 1157 C CA . GLY A 1 151 ? -3.113 14.953 15.195 1 97.81 151 GLY A CA 1
ATOM 1158 C C . GLY A 1 151 ? -2.84 13.75 14.32 1 97.81 151 GLY A C 1
ATOM 1159 O O . GLY A 1 151 ? -2.885 12.609 14.781 1 97.81 151 GLY A O 1
ATOM 1160 N N . HIS A 1 152 ? -2.572 14.016 13.016 1 98.56 152 HIS A N 1
ATOM 1161 C CA . HIS A 1 152 ? -2.336 12.945 12.055 1 98.56 152 HIS A CA 1
ATOM 1162 C C . HIS A 1 152 ? -1.491 13.43 10.883 1 98.56 152 HIS A C 1
ATOM 1164 O O . HIS A 1 152 ? -1.506 14.617 10.555 1 98.56 152 HIS A O 1
ATOM 1170 N N . PHE A 1 153 ? -0.656 12.578 10.352 1 98.75 153 PHE A N 1
ATOM 1171 C CA . PHE A 1 153 ? 0.101 12.82 9.133 1 98.75 153 PHE A CA 1
ATOM 1172 C C . PHE A 1 153 ? -0.389 11.922 8 1 98.75 153 PHE A C 1
ATOM 1174 O O . PHE A 1 153 ? -0.736 10.766 8.234 1 98.75 153 PHE A O 1
ATOM 1181 N N . SER A 1 154 ? -0.403 12.391 6.852 1 98.56 154 SER A N 1
ATOM 1182 C CA . SER A 1 154 ? -0.708 11.602 5.66 1 98.56 154 SER A CA 1
ATOM 1183 C C . SER A 1 154 ? -0.12 12.242 4.406 1 98.56 154 SER A C 1
ATOM 1185 O O . SER A 1 154 ? -0.047 13.469 4.305 1 98.56 154 SER A O 1
ATOM 1187 N N . PRO A 1 155 ? 0.312 11.445 3.459 1 98 155 PRO A N 1
ATOM 1188 C CA . PRO A 1 155 ? 0.615 12.008 2.143 1 98 155 PRO A CA 1
ATOM 1189 C C . PRO A 1 155 ? -0.641 12.359 1.349 1 98 155 PRO A C 1
ATOM 1191 O O . PRO A 1 155 ? -1.713 11.805 1.604 1 98 155 PRO A O 1
ATOM 1194 N N . VAL A 1 156 ? -0.461 13.281 0.451 1 97.25 156 VAL A N 1
ATOM 1195 C CA . VAL A 1 156 ? -1.519 13.664 -0.478 1 97.25 156 VAL A CA 1
ATOM 1196 C C . VAL A 1 156 ? -1.294 12.984 -1.827 1 97.25 156 VAL A C 1
ATOM 1198 O O . VAL A 1 156 ? -0.228 13.133 -2.432 1 97.25 156 VAL A O 1
ATOM 1201 N N . GLY A 1 157 ? -2.332 12.289 -2.27 1 96.31 157 GLY A N 1
ATOM 1202 C CA . GLY A 1 157 ? -2.18 11.484 -3.471 1 96.31 157 GLY A CA 1
ATOM 1203 C C . GLY A 1 157 ? -2.67 12.188 -4.723 1 96.31 157 GLY A C 1
ATOM 1204 O O . GLY A 1 157 ? -2.383 11.742 -5.84 1 96.31 157 GLY A O 1
ATOM 1205 N N . GLY A 1 158 ? -3.436 13.281 -4.488 1 94.88 158 GLY A N 1
ATOM 1206 C CA . GLY A 1 158 ? -3.967 13.938 -5.672 1 94.88 158 GLY A CA 1
ATOM 1207 C C . GLY A 1 158 ? -4.922 15.07 -5.344 1 94.88 158 GLY A C 1
ATOM 1208 O O . GLY A 1 158 ? -5.25 15.297 -4.18 1 94.88 158 GLY A O 1
ATOM 1209 N N . TYR A 1 159 ? -5.223 15.789 -6.426 1 96 159 TYR A N 1
ATOM 1210 C CA . TYR A 1 159 ? -6.121 16.938 -6.363 1 96 159 TYR A CA 1
ATOM 1211 C C . TYR A 1 159 ? -7.172 16.859 -7.465 1 96 159 TYR A C 1
ATOM 1213 O O . TYR A 1 159 ? -6.867 16.5 -8.602 1 96 159 TYR A O 1
ATOM 1221 N N . HIS A 1 160 ? -8.344 17.109 -7.082 1 96.81 160 HIS A N 1
ATOM 1222 C CA . HIS A 1 160 ? -9.438 17.234 -8.039 1 96.81 160 HIS A CA 1
ATOM 1223 C C . HIS A 1 160 ? -9.938 18.672 -8.125 1 96.81 160 HIS A C 1
ATOM 1225 O O . HIS A 1 160 ? -10.586 19.172 -7.203 1 96.81 160 HIS A O 1
ATOM 1231 N N . ALA A 1 161 ? -9.758 19.25 -9.242 1 94.75 161 ALA A N 1
ATOM 1232 C CA . ALA A 1 161 ? -10.047 20.672 -9.414 1 94.75 161 ALA A CA 1
ATOM 1233 C C . ALA A 1 161 ? -11.547 20.922 -9.422 1 94.75 161 ALA A C 1
ATOM 1235 O O . ALA A 1 161 ? -12.023 21.922 -8.867 1 94.75 161 ALA A O 1
ATOM 1236 N N . GLY A 1 162 ? -12.297 20.031 -10.031 1 96.12 162 GLY A N 1
ATOM 1237 C CA . GLY A 1 162 ? -13.734 20.234 -10.172 1 96.12 162 GLY A CA 1
ATOM 1238 C C . GLY A 1 162 ? -14.453 20.344 -8.844 1 96.12 162 GLY A C 1
ATOM 1239 O O . GLY A 1 162 ? -15.336 21.203 -8.688 1 96.12 162 GLY A O 1
ATOM 1240 N N . SER A 1 163 ? -14.109 19.578 -7.898 1 97.06 163 SER A N 1
ATOM 1241 C CA . SER A 1 163 ? -14.758 19.609 -6.59 1 97.06 163 SER A CA 1
ATOM 1242 C C . SER A 1 163 ? -13.875 20.281 -5.543 1 97.06 163 SER A C 1
ATOM 1244 O O . SER A 1 163 ? -14.258 20.375 -4.375 1 97.06 163 SER A O 1
ATOM 1246 N N . ASP A 1 164 ? -12.719 20.719 -5.961 1 97 164 ASP A N 1
ATOM 1247 C CA . ASP A 1 164 ? -11.75 21.328 -5.051 1 97 164 ASP A CA 1
ATOM 1248 C C . ASP A 1 164 ? -11.477 20.406 -3.859 1 97 164 ASP A C 1
ATOM 1250 O O . ASP A 1 164 ? -11.633 20.828 -2.707 1 97 164 ASP A O 1
ATOM 1254 N N . SER A 1 165 ? -11.062 19.188 -4.215 1 97.69 165 SER A N 1
ATOM 1255 C CA . SER A 1 165 ? -10.82 18.188 -3.186 1 97.69 165 SER A CA 1
ATOM 1256 C C . SER A 1 165 ? -9.438 17.562 -3.342 1 97.69 165 SER A C 1
ATOM 1258 O O . SER A 1 165 ? -8.867 17.562 -4.438 1 97.69 165 SER A O 1
ATOM 1260 N N . VAL A 1 166 ? -8.938 17.125 -2.215 1 97.44 166 VAL A N 1
AT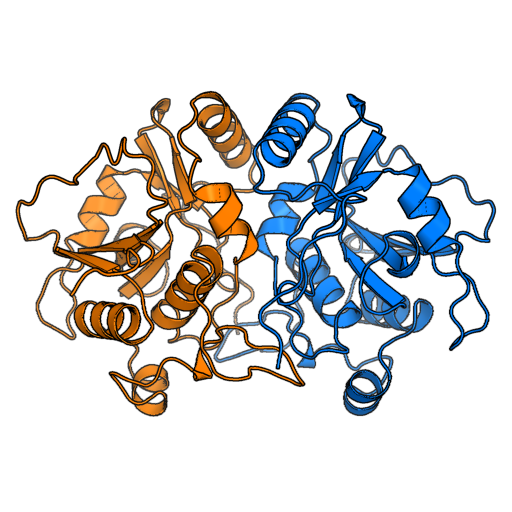OM 1261 C CA . VAL A 1 166 ? -7.629 16.484 -2.168 1 97.44 166 VAL A CA 1
ATOM 1262 C C . VAL A 1 166 ? -7.781 15.031 -1.716 1 97.44 166 VAL A C 1
ATOM 1264 O O . VAL A 1 166 ? -8.609 14.727 -0.85 1 97.44 166 VAL A O 1
ATOM 1267 N N . LEU A 1 167 ? -7.031 14.125 -2.348 1 98.38 167 LEU A N 1
ATOM 1268 C CA . LEU A 1 167 ? -7.012 12.727 -1.947 1 98.38 167 LEU A CA 1
ATOM 1269 C C . LEU A 1 167 ? -5.977 12.484 -0.854 1 98.38 167 LEU A C 1
ATOM 1271 O O . LEU A 1 167 ? -4.777 12.648 -1.083 1 98.38 167 LEU A O 1
ATOM 1275 N N . LEU A 1 168 ? -6.426 12.133 0.341 1 98.44 168 LEU A N 1
ATOM 1276 C CA . LEU A 1 168 ? -5.539 11.734 1.43 1 98.44 168 LEU A CA 1
ATOM 1277 C C . LEU A 1 168 ? -5.301 10.227 1.412 1 98.44 168 LEU A C 1
ATOM 1279 O O . LEU A 1 168 ? -6.25 9.445 1.46 1 98.44 168 LEU A O 1
ATOM 1283 N N . LEU A 1 169 ? -4.07 9.844 1.278 1 98.5 169 LEU A N 1
ATOM 1284 C CA . LEU A 1 169 ? -3.697 8.445 1.431 1 98.5 169 LEU A CA 1
ATOM 1285 C C . LEU A 1 169 ? -3.426 8.109 2.895 1 98.5 169 LEU A C 1
ATOM 1287 O O . LEU A 1 169 ? -2.273 7.918 3.289 1 98.5 169 LEU A O 1
ATOM 1291 N N . ASP A 1 170 ? -4.508 8.055 3.617 1 98.5 170 ASP A N 1
ATOM 1292 C CA . ASP A 1 170 ? -4.445 7.855 5.062 1 98.5 170 ASP A CA 1
ATOM 1293 C C . ASP A 1 170 ? -3.668 6.59 5.41 1 98.5 170 ASP A C 1
ATOM 1295 O O . ASP A 1 170 ? -4.07 5.484 5.035 1 98.5 170 ASP A O 1
ATOM 1299 N N . VAL A 1 171 ? -2.611 6.742 6.211 1 98.5 171 VAL A N 1
ATOM 1300 C CA . VAL A 1 171 ? -1.743 5.609 6.52 1 98.5 171 VAL A CA 1
ATOM 1301 C C . VAL A 1 171 ? -2.328 4.816 7.688 1 98.5 171 VAL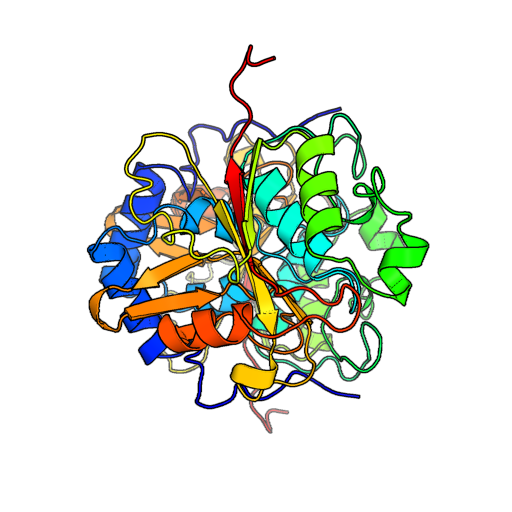 A C 1
ATOM 1303 O O . VAL A 1 171 ? -1.885 3.699 7.969 1 98.5 171 VAL A O 1
ATOM 1306 N N . ALA A 1 172 ? -3.254 5.402 8.406 1 98.19 172 ALA A N 1
ATOM 1307 C CA . ALA A 1 172 ? -3.996 4.625 9.398 1 98.19 172 ALA A CA 1
ATOM 1308 C C . ALA A 1 172 ? -5.129 3.844 8.742 1 98.19 172 ALA A C 1
ATOM 1310 O O . ALA A 1 172 ? -6.301 4.016 9.094 1 98.19 172 ALA A O 1
ATOM 1311 N N . ARG A 1 173 ? -4.773 2.938 7.93 1 97.75 173 ARG A N 1
ATOM 1312 C CA . ARG A 1 173 ? -5.711 2.232 7.059 1 97.75 173 ARG A CA 1
ATOM 1313 C C . ARG A 1 173 ? -6.625 1.315 7.867 1 97.75 173 ARG A C 1
ATOM 1315 O O . ARG A 1 173 ? -7.695 0.922 7.398 1 97.75 173 ARG A O 1
ATOM 1322 N N . PHE A 1 174 ? -6.168 0.95 9.055 1 97.5 174 PHE A N 1
ATOM 1323 C CA . PHE A 1 174 ? -6.977 0.115 9.938 1 97.5 174 PHE A CA 1
ATOM 1324 C C . PHE A 1 174 ? -8.164 0.896 10.477 1 97.5 174 PHE A C 1
ATOM 1326 O O . PHE A 1 174 ? -9.117 0.306 10.992 1 97.5 174 PHE A O 1
ATOM 1333 N N . LYS A 1 175 ? -8.125 2.205 10.359 1 97.25 175 LYS A N 1
ATOM 1334 C CA . LYS A 1 175 ? -9.211 3.064 10.82 1 97.25 175 LYS A CA 1
ATOM 1335 C C . LYS A 1 175 ? -10.086 3.516 9.656 1 97.25 175 LYS A C 1
ATOM 1337 O O . LYS A 1 175 ? -11.289 3.238 9.633 1 97.25 175 LYS A O 1
ATOM 1342 N N . TYR A 1 176 ? -9.484 4.199 8.703 1 98 176 TYR A N 1
ATOM 1343 C CA . TYR A 1 176 ? -10.195 4.785 7.574 1 98 176 TYR A CA 1
ATOM 1344 C C . TYR A 1 176 ? -9.492 4.461 6.262 1 98 176 TYR A C 1
ATOM 1346 O O . TYR A 1 176 ? -8.266 4.422 6.203 1 98 176 TYR A O 1
ATOM 1354 N N . PRO A 1 177 ? -10.266 4.25 5.176 1 98.12 177 PRO A N 1
ATOM 1355 C CA . PRO A 1 177 ? -9.648 4.125 3.852 1 98.12 177 PRO A CA 1
ATOM 1356 C C . PRO A 1 177 ? -9.109 5.453 3.322 1 98.12 177 PRO A C 1
ATOM 1358 O O . PRO A 1 177 ? -9.453 6.516 3.848 1 98.12 177 PRO A O 1
ATOM 1361 N N . PRO A 1 178 ? -8.195 5.41 2.346 1 98.5 178 PRO A N 1
ATOM 1362 C CA . PRO A 1 178 ? -7.938 6.668 1.644 1 98.5 178 PRO A CA 1
ATOM 1363 C C . PRO A 1 178 ? -9.219 7.363 1.19 1 98.5 178 PRO A C 1
ATOM 1365 O O . PRO A 1 178 ? -10.203 6.695 0.854 1 98.5 178 PRO A O 1
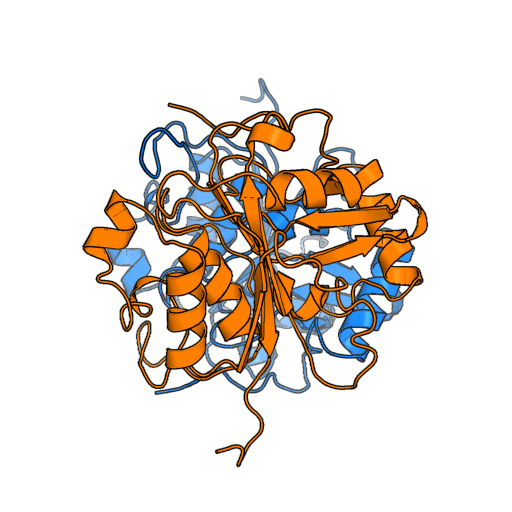ATOM 1368 N N . HIS A 1 179 ? -9.234 8.695 1.218 1 98.88 179 HIS A N 1
ATOM 1369 C CA . HIS A 1 179 ? -10.484 9.406 0.966 1 98.88 179 HIS A CA 1
ATOM 1370 C C . HIS A 1 179 ? -10.219 10.836 0.512 1 98.88 179 HIS A C 1
ATOM 1372 O O . HIS A 1 179 ? -9.156 11.398 0.793 1 98.88 179 HIS A O 1
ATOM 1378 N N . TRP A 1 180 ? -11.148 11.32 -0.202 1 98.69 180 TRP A N 1
ATOM 1379 C CA . TRP A 1 180 ? -11.156 12.711 -0.651 1 98.69 180 TRP A CA 1
ATOM 1380 C C . TRP A 1 180 ? -11.742 13.625 0.416 1 98.69 180 TRP A C 1
ATOM 1382 O O . TRP A 1 180 ? -12.773 13.305 1.021 1 98.69 180 TRP A O 1
ATOM 1392 N N . VAL A 1 181 ? -11.125 14.758 0.656 1 98.62 181 VAL A N 1
ATOM 1393 C CA . VAL A 1 181 ? -11.664 15.797 1.531 1 98.62 181 VAL A CA 1
ATOM 1394 C C . VAL A 1 181 ? -11.594 17.156 0.831 1 98.62 181 VAL A C 1
ATOM 1396 O O . VAL A 1 181 ? -10.742 17.359 -0.038 1 98.62 181 VAL A O 1
ATOM 1399 N N . GLY A 1 182 ? -12.477 18.047 1.2 1 97.69 182 GLY A N 1
ATOM 1400 C CA . GLY A 1 182 ? -12.414 19.391 0.645 1 97.69 182 GLY A CA 1
ATOM 1401 C C . GLY A 1 182 ? -11.156 20.141 1.022 1 97.69 182 GLY A C 1
ATOM 1402 O O . GLY A 1 182 ? -10.672 20.031 2.152 1 97.69 182 GLY A O 1
ATOM 1403 N N . LEU A 1 183 ? -10.648 20.906 0.081 1 96.62 183 LEU A N 1
ATOM 1404 C CA . LEU A 1 183 ? -9.406 21.641 0.304 1 96.62 183 LEU A CA 1
ATOM 1405 C C . LEU A 1 183 ? -9.57 22.656 1.436 1 96.62 183 LEU A C 1
ATOM 1407 O O . LEU A 1 183 ? -8.672 22.812 2.27 1 96.62 183 LEU A O 1
ATOM 1411 N N . ARG A 1 184 ? -10.664 23.312 1.498 1 95.19 184 ARG A N 1
ATOM 1412 C CA . ARG A 1 184 ? -10.906 24.297 2.541 1 95.19 184 ARG A CA 1
ATOM 1413 C C . ARG A 1 184 ? -10.961 23.641 3.916 1 95.19 184 ARG A C 1
ATOM 1415 O O . ARG A 1 184 ? -10.414 24.172 4.887 1 95.19 184 ARG A O 1
ATOM 1422 N N . ALA A 1 185 ? -11.656 22.562 3.949 1 96.56 185 ALA A N 1
ATOM 1423 C CA . ALA A 1 185 ? -11.719 21.828 5.211 1 96.56 185 ALA A CA 1
ATOM 1424 C C . ALA A 1 185 ? -10.328 21.359 5.637 1 96.56 185 ALA A C 1
ATOM 1426 O O . ALA A 1 185 ? -9.992 21.375 6.82 1 96.56 185 ALA A O 1
ATOM 1427 N N . LEU A 1 186 ? -9.547 20.875 4.695 1 97.56 186 LEU A N 1
ATOM 1428 C CA . LEU A 1 186 ? -8.188 20.469 5.008 1 97.56 186 LEU A CA 1
ATOM 1429 C C . LEU A 1 186 ? -7.371 21.641 5.539 1 97.56 186 LEU A C 1
ATOM 1431 O O . LEU A 1 186 ? -6.625 21.5 6.512 1 97.56 186 LEU A O 1
ATOM 1435 N N . TRP A 1 187 ? -7.512 22.781 4.934 1 95.31 187 TRP A N 1
ATOM 1436 C CA . TRP A 1 187 ? -6.785 23.953 5.402 1 95.31 187 TRP A CA 1
ATOM 1437 C C . TRP A 1 187 ? -7.145 24.281 6.848 1 95.31 187 TRP A C 1
ATOM 1439 O O . TRP A 1 187 ? -6.266 24.578 7.664 1 95.31 187 TRP A O 1
ATOM 1449 N N . ARG A 1 188 ? -8.422 24.219 7.168 1 95.94 188 ARG A N 1
ATOM 1450 C CA . ARG A 1 188 ? -8.844 24.438 8.547 1 95.94 188 ARG A CA 1
ATOM 1451 C C . ARG A 1 188 ? -8.219 23.406 9.484 1 95.94 188 ARG A C 1
ATOM 1453 O O . ARG A 1 188 ? -7.812 23.75 10.602 1 95.94 188 ARG A O 1
ATOM 1460 N N . ALA A 1 189 ? -8.133 22.172 9.039 1 97.56 189 ALA A N 1
ATOM 1461 C CA . ALA A 1 189 ? -7.531 21.109 9.836 1 97.56 189 ALA A CA 1
ATOM 1462 C C . ALA A 1 189 ? -6.051 21.375 10.086 1 97.56 189 ALA A C 1
ATOM 1464 O O . ALA A 1 189 ? -5.523 21.047 11.148 1 97.56 189 ALA A O 1
ATOM 1465 N N . LEU A 1 190 ? -5.344 21.938 9.109 1 97.12 190 LEU A N 1
ATOM 1466 C CA . LEU A 1 190 ? -3.93 22.266 9.227 1 97.12 190 LEU A CA 1
ATOM 1467 C C . LEU A 1 190 ? -3.725 23.422 10.203 1 97.12 190 LEU A C 1
ATOM 1469 O O . LEU A 1 190 ? -2.686 23.516 10.859 1 97.12 190 LEU A O 1
ATOM 1473 N N . CYS A 1 191 ? -4.738 24.266 10.328 1 95.06 191 CYS A N 1
ATOM 1474 C CA . CYS A 1 191 ? -4.617 25.5 11.109 1 95.06 191 CYS A CA 1
ATOM 1475 C C . CYS A 1 191 ? -4.902 25.234 12.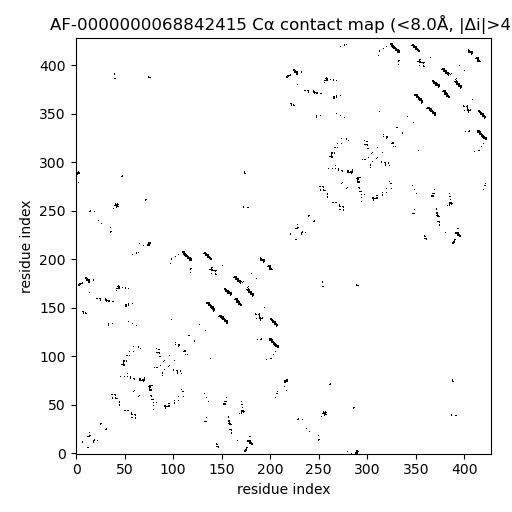586 1 95.06 191 CYS A C 1
ATOM 1477 O O . CYS A 1 191 ? -4.695 26.109 13.43 1 95.06 191 CYS A O 1
ATOM 1479 N N . ARG A 1 192 ? -5.355 24.078 12.859 1 94.94 192 ARG A N 1
ATOM 1480 C CA . ARG A 1 192 ? -5.586 23.75 14.258 1 94.94 192 ARG A CA 1
ATOM 1481 C C . ARG A 1 192 ? -4.27 23.641 15.023 1 94.94 192 ARG A C 1
ATOM 1483 O O . ARG A 1 192 ? -3.287 23.109 14.492 1 94.94 192 ARG A O 1
ATOM 1490 N N . THR A 1 193 ? -4.32 24.094 16.25 1 94.81 193 THR A N 1
ATOM 1491 C CA . THR A 1 193 ? -3.119 24.094 17.062 1 94.81 193 THR A CA 1
ATOM 1492 C C . THR A 1 193 ? -2.805 22.688 17.562 1 94.81 193 THR A C 1
ATOM 1494 O O . THR A 1 193 ? -3.703 21.969 17.984 1 94.81 193 THR A O 1
ATOM 1497 N N . ASP A 1 194 ? -1.55 22.328 17.438 1 95.5 194 ASP A N 1
ATOM 1498 C CA . ASP A 1 194 ? -1.039 21.125 18.078 1 95.5 194 ASP A CA 1
ATOM 1499 C C . ASP A 1 194 ? -0.724 21.375 19.547 1 95.5 194 ASP A C 1
ATOM 1501 O O . ASP A 1 194 ? 0.192 22.125 19.875 1 95.5 194 ASP A O 1
ATOM 1505 N N . PRO A 1 195 ? -1.369 20.734 20.422 1 94.5 195 PRO A N 1
ATOM 1506 C CA . PRO A 1 195 ? -1.145 21 21.844 1 94.5 195 PRO A CA 1
ATOM 1507 C C . PRO A 1 195 ? 0.264 20.625 22.312 1 94.5 195 PRO A C 1
ATOM 1509 O O . PRO A 1 195 ? 0.763 21.172 23.297 1 94.5 195 PRO A O 1
ATOM 1512 N N . ASP A 1 196 ? 0.923 19.719 21.609 1 93.94 196 ASP A N 1
ATOM 1513 C CA . ASP A 1 196 ? 2.268 19.297 22 1 93.94 196 ASP A CA 1
ATOM 1514 C C . ASP A 1 196 ? 3.285 20.406 21.734 1 93.94 196 ASP A C 1
ATOM 1516 O O . ASP A 1 196 ? 4.293 20.516 22.438 1 93.94 196 ASP A O 1
ATOM 1520 N N . THR A 1 197 ? 3.09 21.25 20.719 1 94.62 197 THR A N 1
ATOM 1521 C CA . THR A 1 197 ? 4.086 22.219 20.312 1 94.62 197 THR A CA 1
ATOM 1522 C C . THR A 1 197 ? 3.578 23.641 20.547 1 94.62 197 THR A C 1
ATOM 1524 O O . THR A 1 197 ? 4.363 24.594 20.562 1 94.62 197 THR A O 1
ATOM 1527 N N . GLY A 1 198 ? 2.262 23.781 20.672 1 94.75 198 GLY A N 1
ATOM 1528 C CA . GLY A 1 198 ? 1.662 25.109 20.75 1 94.75 198 GLY A CA 1
ATOM 1529 C C . GLY A 1 198 ? 1.611 25.828 19.422 1 94.75 198 GLY A C 1
ATOM 1530 O O . GLY A 1 198 ? 1.247 27.016 19.359 1 94.75 198 GLY A O 1
ATOM 1531 N N . LYS A 1 199 ? 1.958 25.188 18.344 1 94.44 199 LYS A N 1
ATOM 1532 C CA . LYS A 1 199 ? 1.973 25.75 16.984 1 94.44 199 LYS A CA 1
ATOM 1533 C C . LYS A 1 199 ? 0.906 25.094 16.109 1 94.44 199 LYS A C 1
ATOM 1535 O O . LYS A 1 199 ? 0.394 24.031 16.438 1 94.44 199 LYS A O 1
ATOM 1540 N N . THR A 1 200 ? 0.601 25.812 15.07 1 94.19 200 THR A N 1
ATOM 1541 C CA . THR A 1 200 ? -0.29 25.203 14.094 1 94.19 200 THR A CA 1
ATOM 1542 C C . THR A 1 200 ? 0.407 24.047 13.367 1 94.19 200 THR A C 1
ATOM 1544 O O . THR A 1 200 ? 1.637 23.969 13.352 1 94.19 200 THR A O 1
ATOM 1547 N N . ARG A 1 201 ? -0.367 23.266 12.883 1 95.31 201 ARG A N 1
ATOM 1548 C CA . ARG A 1 201 ? 0.157 22.188 12.039 1 95.31 201 ARG A CA 1
ATOM 1549 C C . ARG A 1 201 ? 0.532 22.719 10.656 1 95.31 201 ARG A C 1
ATOM 1551 O O . ARG A 1 201 ? 0.91 23.891 10.516 1 95.31 201 ARG A O 1
ATOM 1558 N N . GLY A 1 202 ? 0.602 21.953 9.609 1 96.25 202 GLY A N 1
ATOM 1559 C CA . GLY A 1 202 ? 1.059 22.438 8.312 1 96.25 202 GLY A CA 1
ATOM 1560 C C . GLY A 1 202 ? 1.335 21.328 7.324 1 96.25 202 GLY A C 1
ATOM 1561 O O . GLY A 1 202 ? 0.707 20.266 7.387 1 96.25 202 GLY A O 1
ATOM 1562 N N . TYR A 1 203 ? 2.141 21.703 6.371 1 97.25 203 TYR A N 1
ATOM 1563 C CA . TYR A 1 203 ? 2.467 20.688 5.371 1 97.25 203 TYR A CA 1
ATOM 1564 C C . TYR A 1 203 ? 3.938 20.766 4.98 1 97.25 203 TYR A C 1
ATOM 1566 O O . TYR A 1 203 ? 4.594 21.781 5.203 1 97.25 203 TYR A O 1
ATOM 1574 N N . LEU A 1 204 ? 4.445 19.656 4.543 1 97 204 LEU A N 1
ATOM 1575 C CA . LEU A 1 204 ? 5.805 19.5 4.043 1 97 204 LEU A CA 1
ATOM 1576 C C . LEU A 1 204 ? 5.805 19.172 2.553 1 97 204 LEU A C 1
ATOM 1578 O O . LEU A 1 204 ? 4.977 18.391 2.084 1 97 204 LEU A O 1
ATOM 1582 N N . LEU A 1 205 ? 6.66 19.812 1.833 1 96.12 205 LEU A N 1
ATOM 1583 C CA . LEU A 1 205 ? 6.992 19.406 0.471 1 96.12 205 LEU A CA 1
ATOM 1584 C C . LEU A 1 205 ? 8.336 18.688 0.431 1 96.12 205 LEU A C 1
ATOM 1586 O O . LEU A 1 205 ? 9.359 19.25 0.833 1 96.12 205 LEU A O 1
ATOM 1590 N N . LEU A 1 206 ? 8.281 17.5 -0.016 1 96.81 206 LEU A N 1
ATOM 1591 C CA . LEU A 1 206 ? 9.484 16.672 -0.029 1 96.81 206 LEU A CA 1
ATOM 1592 C C . LEU A 1 206 ? 9.914 16.344 -1.458 1 96.81 206 LEU A C 1
ATOM 1594 O O . LEU A 1 206 ? 9.062 16.062 -2.311 1 96.81 206 LEU A O 1
ATOM 1598 N N . SER A 1 207 ? 11.164 16.406 -1.741 1 95.88 207 SER A N 1
ATOM 1599 C CA . SER A 1 207 ? 11.758 16.062 -3.029 1 95.88 207 SER A CA 1
ATOM 1600 C C . SER A 1 207 ? 13.141 15.43 -2.852 1 95.88 207 SER A C 1
ATOM 1602 O O . SER A 1 207 ? 13.688 15.422 -1.746 1 95.88 207 SER A O 1
ATOM 1604 N N . ALA A 1 208 ? 13.586 14.773 -3.941 1 91.88 208 ALA A N 1
ATOM 1605 C CA . ALA A 1 208 ? 14.953 14.258 -3.904 1 91.88 208 ALA A CA 1
ATOM 1606 C C . ALA A 1 208 ? 15.969 15.398 -3.885 1 91.88 208 ALA A C 1
ATOM 1608 O O . ALA A 1 208 ? 15.789 16.406 -4.566 1 91.88 208 ALA A O 1
ATOM 1609 N N . ARG A 1 209 ? 16.875 15.148 -3.111 1 86.06 209 ARG A N 1
ATOM 1610 C CA . ARG A 1 209 ? 17.938 16.141 -3.1 1 86.06 209 ARG A CA 1
ATOM 1611 C C . ARG A 1 209 ? 18.719 16.125 -4.414 1 86.06 209 ARG A C 1
ATOM 1613 O O . ARG A 1 209 ? 18.969 15.07 -4.98 1 86.06 209 ARG A O 1
ATOM 1620 N N . LYS A 1 210 ? 18.828 17.266 -5.043 1 67.94 210 LYS A N 1
ATOM 1621 C CA . LYS A 1 210 ? 19.656 17.375 -6.242 1 67.94 210 LYS A CA 1
ATOM 1622 C C . LYS A 1 210 ? 21.094 16.984 -5.953 1 67.94 210 LYS A C 1
ATOM 1624 O O . LYS A 1 210 ? 21.609 17.266 -4.863 1 67.94 210 LYS A O 1
ATOM 1629 N N . PRO A 1 211 ? 21.609 16 -6.906 1 61 211 PRO A N 1
ATOM 1630 C CA . PRO A 1 211 ? 23.047 15.781 -6.762 1 61 211 PRO A CA 1
ATOM 1631 C C . PRO A 1 211 ? 23.844 17.078 -6.738 1 61 211 PRO A C 1
ATOM 1633 O O . PRO A 1 211 ? 23.531 18.016 -7.477 1 61 211 PRO A O 1
ATOM 1636 N N . GLY A 1 212 ? 24.656 17.328 -5.715 1 48.38 212 GLY A N 1
ATOM 1637 C CA . GLY A 1 212 ? 25.594 18.453 -5.66 1 48.38 212 GLY A CA 1
ATOM 1638 C C . GLY A 1 212 ? 25.078 19.594 -4.805 1 48.38 212 GLY A C 1
ATOM 1639 O O . GLY A 1 212 ? 25.719 20.656 -4.734 1 48.38 212 GLY A O 1
ATOM 1640 N N . ALA A 1 213 ? 23.938 19.672 -4.477 1 43.47 213 ALA A N 1
ATOM 1641 C CA . ALA A 1 213 ? 23.547 20.812 -3.664 1 43.47 213 ALA A CA 1
ATOM 1642 C C . ALA A 1 213 ? 24.156 20.75 -2.271 1 43.47 213 ALA A C 1
ATOM 1644 O O . ALA A 1 213 ? 24.188 19.688 -1.648 1 43.47 213 ALA A O 1
ATOM 1645 N N . PRO A 1 214 ? 24.812 21.875 -1.798 1 36.84 214 PRO A N 1
ATOM 1646 C CA . PRO A 1 214 ? 25.391 21.844 -0.455 1 36.84 214 PRO A CA 1
ATOM 1647 C C . PRO A 1 214 ? 24.375 21.5 0.626 1 36.84 214 PRO A C 1
ATOM 1649 O O . PRO A 1 214 ? 23.172 21.672 0.427 1 36.84 214 PRO A O 1
ATOM 1652 N N . SER B 1 1 ? 24.656 -5.898 -0.676 1 94.12 1 SER B N 1
ATOM 1653 C CA . SER B 1 1 ? 23.281 -5.484 -0.448 1 94.12 1 SER B CA 1
ATOM 1654 C C . SER B 1 1 ? 22.719 -4.758 -1.662 1 94.12 1 SER B C 1
ATOM 1656 O O . SER B 1 1 ? 23.469 -4.23 -2.482 1 94.12 1 SER B O 1
ATOM 1658 N N . PHE B 1 2 ? 21.406 -4.875 -1.898 1 95.81 2 PHE B N 1
ATOM 1659 C CA . PHE B 1 2 ? 20.734 -4.355 -3.084 1 95.81 2 PHE B CA 1
ATOM 1660 C C . PHE B 1 2 ? 19.672 -3.34 -2.701 1 95.81 2 PHE B C 1
ATOM 1662 O O . PHE B 1 2 ? 18.938 -3.535 -1.726 1 95.81 2 PHE B O 1
ATOM 1669 N N . HIS B 1 3 ? 19.703 -2.238 -3.434 1 96.75 3 HIS B N 1
ATOM 1670 C CA . HIS B 1 3 ? 18.562 -1.329 -3.416 1 96.75 3 HIS B CA 1
ATOM 1671 C C . HIS B 1 3 ? 17.734 -1.456 -4.691 1 96.75 3 HIS B C 1
ATOM 1673 O O . HIS B 1 3 ? 18.062 -0.846 -5.711 1 96.75 3 HIS B O 1
ATOM 1679 N N . ARG B 1 4 ? 16.75 -2.213 -4.652 1 95.5 4 ARG B N 1
ATOM 1680 C CA . ARG B 1 4 ? 15.859 -2.516 -5.773 1 95.5 4 ARG B CA 1
ATOM 1681 C C . ARG B 1 4 ? 16.625 -3.182 -6.91 1 95.5 4 ARG B C 1
ATOM 1683 O O . ARG B 1 4 ? 17.844 -3.395 -6.812 1 95.5 4 ARG B O 1
ATOM 1690 N N . ARG B 1 5 ? 15.898 -3.633 -7.859 1 96.75 5 ARG B N 1
ATOM 1691 C CA . ARG B 1 5 ? 16.391 -4.18 -9.117 1 96.75 5 ARG B CA 1
ATOM 1692 C C . ARG B 1 5 ? 15.727 -3.498 -10.312 1 96.75 5 ARG B C 1
ATOM 1694 O O . ARG B 1 5 ? 14.609 -2.99 -10.195 1 96.75 5 ARG B O 1
ATOM 1701 N N . VAL B 1 6 ? 16.453 -3.48 -11.352 1 96.75 6 VAL B N 1
ATOM 1702 C CA . VAL B 1 6 ? 15.883 -2.947 -12.586 1 96.75 6 VAL B CA 1
ATOM 1703 C C . VAL B 1 6 ? 14.836 -3.912 -13.125 1 96.75 6 VAL B C 1
ATOM 1705 O O . VAL B 1 6 ? 15.094 -5.109 -13.266 1 96.75 6 VAL B O 1
ATOM 1708 N N . LEU B 1 7 ? 13.641 -3.414 -13.344 1 98.25 7 LEU B N 1
ATOM 1709 C CA . LEU B 1 7 ? 12.594 -4.227 -13.945 1 98.25 7 LEU B CA 1
ATOM 1710 C C . LEU B 1 7 ? 12.984 -4.656 -15.359 1 98.25 7 LEU B C 1
ATOM 1712 O O . LEU B 1 7 ? 13.328 -3.816 -16.188 1 98.25 7 LEU B O 1
ATOM 1716 N N . PRO B 1 8 ? 13.016 -5.898 -15.664 1 98.12 8 PRO B N 1
ATOM 1717 C CA . PRO B 1 8 ? 13.336 -6.344 -17.016 1 98.12 8 PRO B CA 1
ATOM 1718 C C . PRO B 1 8 ? 12.344 -5.828 -18.062 1 98.12 8 PRO B C 1
ATOM 1720 O O . PRO B 1 8 ? 11.219 -5.453 -17.719 1 98.12 8 PRO B O 1
ATOM 1723 N N . PRO B 1 9 ? 12.711 -5.832 -19.328 1 96.94 9 PRO B N 1
ATOM 1724 C CA . PRO B 1 9 ? 11.883 -5.277 -20.391 1 96.94 9 PRO B CA 1
ATOM 1725 C C . PRO B 1 9 ? 10.57 -6.039 -20.594 1 96.94 9 PRO B C 1
ATOM 1727 O O . PRO B 1 9 ? 9.664 -5.555 -21.266 1 96.94 9 PRO B O 1
ATOM 1730 N N . SER B 1 10 ? 10.484 -7.184 -20.031 1 96.5 10 SER B N 1
ATOM 1731 C CA . SER B 1 10 ? 9.258 -7.973 -20.109 1 96.5 10 SER B CA 1
ATOM 1732 C C . SER B 1 10 ? 8.117 -7.312 -19.344 1 96.5 10 SER B C 1
ATOM 1734 O O . SER B 1 10 ? 6.953 -7.68 -19.516 1 96.5 10 SER B O 1
ATOM 1736 N N . GLY B 1 11 ? 8.422 -6.402 -18.469 1 98.31 11 GLY B N 1
ATOM 1737 C CA . GLY B 1 11 ? 7.41 -5.684 -17.719 1 98.31 11 GLY B CA 1
ATOM 1738 C C . GLY B 1 11 ? 7.402 -4.191 -17.984 1 98.31 11 GLY B C 1
ATOM 1739 O O . GLY B 1 11 ? 8.43 -3.617 -18.344 1 98.31 11 GLY B O 1
ATOM 1740 N N . ILE B 1 12 ? 6.262 -3.578 -17.891 1 98.69 12 ILE B N 1
ATOM 1741 C CA . ILE B 1 12 ? 6.113 -2.129 -17.969 1 98.69 12 ILE B CA 1
ATOM 1742 C C . ILE B 1 12 ? 5.758 -1.576 -16.594 1 98.69 12 ILE B C 1
ATOM 1744 O O . ILE B 1 12 ? 4.68 -1.864 -16.062 1 98.69 12 ILE B O 1
ATOM 1748 N N . ALA B 1 13 ? 6.633 -0.785 -16.062 1 98.56 13 ALA B N 1
ATOM 1749 C CA . ALA B 1 13 ? 6.449 -0.271 -14.711 1 98.56 13 ALA B CA 1
ATOM 1750 C C . ALA B 1 13 ? 5.168 0.555 -14.609 1 98.56 13 ALA B C 1
ATOM 1752 O O . ALA B 1 13 ? 4.867 1.354 -15.5 1 98.56 13 ALA B O 1
ATOM 1753 N N . PHE B 1 14 ? 4.395 0.376 -13.555 1 98.31 14 PHE B N 1
ATOM 1754 C CA . PHE B 1 14 ? 3.109 1.011 -13.297 1 98.31 14 PHE B CA 1
ATOM 1755 C C . PHE B 1 14 ? 3.229 2.527 -13.375 1 98.31 14 PHE B C 1
ATOM 1757 O O . PHE B 1 14 ? 2.412 3.188 -14.023 1 98.31 14 PHE B O 1
ATOM 1764 N N . ALA B 1 15 ? 4.32 3.109 -12.805 1 97.25 15 ALA B N 1
ATOM 1765 C CA . ALA B 1 15 ? 4.43 4.559 -12.672 1 97.25 15 ALA B CA 1
ATOM 1766 C C . ALA B 1 15 ? 5.184 5.164 -13.852 1 97.25 15 ALA B C 1
ATOM 1768 O O . ALA B 1 15 ? 5.406 6.379 -13.898 1 97.25 15 ALA B O 1
ATOM 1769 N N . SER B 1 16 ? 5.633 4.352 -14.828 1 97 16 SER B N 1
ATOM 1770 C CA . SER B 1 16 ? 6.219 4.883 -16.047 1 97 16 SER B CA 1
ATOM 1771 C C . SER B 1 16 ? 5.172 5.586 -16.906 1 97 16 SER B C 1
ATOM 1773 O O . SER B 1 16 ? 3.971 5.453 -16.656 1 97 16 SER B O 1
ATOM 1775 N N . THR B 1 17 ? 5.656 6.336 -17.891 1 96.5 17 THR B N 1
ATOM 1776 C CA . THR B 1 17 ? 4.742 7.016 -18.797 1 96.5 17 THR B CA 1
ATOM 1777 C C . THR B 1 17 ? 3.801 6.016 -19.453 1 96.5 17 THR B C 1
ATOM 1779 O O . THR B 1 17 ? 2.582 6.195 -19.453 1 96.5 17 THR B O 1
ATOM 1782 N N . ARG B 1 18 ? 4.363 4.957 -20 1 98.12 18 ARG B N 1
ATOM 1783 C CA . ARG B 1 18 ? 3.551 3.945 -20.672 1 98.12 18 ARG B CA 1
ATOM 1784 C C . ARG B 1 18 ? 2.648 3.227 -19.672 1 98.12 18 ARG B C 1
ATOM 1786 O O . ARG B 1 18 ? 1.496 2.914 -19.984 1 98.12 18 ARG B O 1
ATOM 1793 N N . GLY B 1 19 ? 3.137 2.906 -18.453 1 98.12 19 GLY B N 1
ATOM 1794 C CA . GLY B 1 19 ? 2.32 2.266 -17.438 1 98.12 19 GLY B CA 1
ATOM 1795 C C . GLY B 1 19 ? 1.101 3.08 -17.047 1 98.12 19 GLY B C 1
ATOM 1796 O O . GLY B 1 19 ? 0.016 2.527 -16.859 1 98.12 19 GLY B O 1
ATOM 1797 N N . ARG B 1 20 ? 1.295 4.379 -16.984 1 97.25 20 ARG B N 1
ATOM 1798 C CA . ARG B 1 20 ? 0.198 5.285 -16.656 1 97.25 20 ARG B CA 1
ATOM 1799 C C . ARG B 1 20 ? -0.828 5.332 -17.797 1 97.25 20 ARG B C 1
ATOM 1801 O O . ARG B 1 20 ? -2.031 5.418 -17.531 1 97.25 20 ARG B O 1
ATOM 1808 N N . GLU B 1 21 ? -0.343 5.297 -18.984 1 97.62 21 GLU B N 1
ATOM 1809 C CA . GLU B 1 21 ? -1.235 5.273 -20.141 1 97.62 21 GLU B CA 1
ATOM 1810 C C . GLU B 1 21 ? -2.09 4.008 -20.156 1 97.62 21 GLU B C 1
ATOM 1812 O O . GLU B 1 21 ? -3.301 4.074 -20.375 1 97.62 21 GLU B O 1
ATOM 1817 N N . LEU B 1 22 ? -1.443 2.875 -19.938 1 98.31 22 LEU B N 1
ATOM 1818 C CA . LEU B 1 22 ? -2.172 1.612 -19.859 1 98.31 22 LEU B CA 1
ATOM 1819 C C . LEU B 1 22 ? -3.238 1.664 -18.766 1 98.31 22 LEU B C 1
ATOM 1821 O O . LEU B 1 22 ? -4.367 1.215 -18.984 1 98.31 22 LEU B O 1
ATOM 1825 N N . PHE B 1 23 ? -2.869 2.242 -17.688 1 97.56 23 PHE B N 1
ATOM 1826 C CA . PHE B 1 23 ? -3.787 2.348 -16.562 1 97.56 23 PHE B CA 1
ATOM 1827 C C . PHE B 1 23 ? -4.996 3.203 -16.922 1 97.56 23 PHE B C 1
ATOM 1829 O O . PHE B 1 23 ? -6.137 2.811 -16.672 1 97.56 23 PHE B O 1
ATOM 1836 N N . ALA B 1 24 ? -4.707 4.332 -17.484 1 97.12 24 ALA B N 1
ATOM 1837 C CA . ALA B 1 24 ? -5.781 5.25 -17.859 1 97.12 24 ALA B CA 1
ATOM 1838 C C . ALA B 1 24 ? -6.73 4.598 -18.859 1 97.12 24 ALA B C 1
ATOM 1840 O O . ALA B 1 24 ? -7.949 4.738 -18.75 1 97.12 24 ALA B O 1
ATOM 1841 N N . GLU B 1 25 ? -6.184 3.9 -19.797 1 97.88 25 GLU B N 1
ATOM 1842 C CA . GLU B 1 25 ? -6.992 3.223 -20.797 1 97.88 25 GLU B CA 1
ATOM 1843 C C . GLU B 1 25 ? -7.82 2.098 -20.188 1 97.88 25 GLU B C 1
ATOM 1845 O O . GLU B 1 25 ? -8.992 1.928 -20.516 1 97.88 25 GLU B O 1
ATOM 1850 N N . ALA B 1 26 ? -7.219 1.379 -19.297 1 96.81 26 ALA B N 1
ATOM 1851 C CA . ALA B 1 26 ? -7.934 0.305 -18.609 1 96.81 26 ALA B CA 1
ATOM 1852 C C . ALA B 1 26 ? -9.047 0.863 -17.719 1 96.81 26 ALA B C 1
ATOM 1854 O O . ALA B 1 26 ? -10.125 0.281 -17.625 1 96.81 26 ALA B O 1
ATOM 1855 N N . LEU B 1 27 ? -8.711 1.968 -17.047 1 95.88 27 LEU B N 1
ATOM 1856 C CA . LEU B 1 27 ? -9.719 2.625 -16.219 1 95.88 27 LEU B CA 1
ATOM 1857 C C . LEU B 1 27 ? -10.922 3.049 -17.062 1 95.88 27 LEU B C 1
ATOM 1859 O O . LEU B 1 27 ? -12.07 2.807 -16.672 1 95.88 27 LEU B O 1
ATOM 1863 N N . ALA B 1 28 ? -10.648 3.615 -18.188 1 94.94 28 ALA B N 1
ATOM 1864 C CA . ALA B 1 28 ? -11.711 4.07 -19.078 1 94.94 28 ALA B CA 1
ATOM 1865 C C . ALA B 1 28 ? -12.523 2.893 -19.609 1 94.94 28 ALA B C 1
ATOM 1867 O O . ALA B 1 28 ? -13.734 3.014 -19.828 1 94.94 28 ALA B O 1
ATOM 1868 N N . ALA B 1 29 ? -11.859 1.754 -19.75 1 94.38 29 ALA B N 1
ATOM 1869 C CA . ALA B 1 29 ? -12.516 0.568 -20.297 1 94.38 29 ALA B CA 1
ATOM 1870 C C . ALA B 1 29 ? -13.266 -0.193 -19.219 1 94.38 29 ALA B C 1
ATOM 1872 O O . ALA B 1 29 ? -14.016 -1.127 -19.5 1 94.38 29 ALA B O 1
ATOM 1873 N N . GLY B 1 30 ? -13.047 0.15 -17.953 1 90.56 30 GLY B N 1
ATOM 1874 C CA . GLY B 1 30 ? -13.766 -0.478 -16.844 1 90.56 30 GLY B CA 1
ATOM 1875 C C . GLY B 1 30 ? -13.188 -1.823 -16.453 1 90.56 30 GLY B C 1
ATOM 1876 O O . GLY B 1 30 ? -13.906 -2.689 -15.945 1 90.56 30 GLY B O 1
ATOM 1877 N N . THR B 1 31 ? -11.922 -2.064 -16.719 1 88.69 31 THR B N 1
ATOM 1878 C CA . THR B 1 31 ? -11.312 -3.361 -16.438 1 88.69 31 THR B CA 1
ATOM 1879 C C . THR B 1 31 ? -10.398 -3.281 -15.219 1 88.69 31 THR B C 1
ATOM 1881 O O . THR B 1 31 ? -9.516 -4.125 -15.047 1 88.69 31 THR B O 1
ATOM 1884 N N . LEU B 1 32 ? -10.555 -2.201 -14.406 1 90.5 32 LEU B N 1
ATOM 1885 C CA . LEU B 1 32 ? -9.805 -2.02 -13.172 1 90.5 32 LEU B CA 1
ATOM 1886 C C . LEU B 1 32 ? -10.719 -2.139 -11.961 1 90.5 32 LEU B C 1
ATOM 1888 O O . LEU B 1 32 ? -10.484 -1.501 -10.93 1 90.5 32 LEU B O 1
ATOM 1892 N N . HIS B 1 33 ? -11.789 -2.908 -12.008 1 77.94 33 HIS B N 1
ATOM 1893 C CA . HIS B 1 33 ? -12.852 -2.945 -11 1 77.94 33 HIS B CA 1
ATOM 1894 C C . HIS B 1 33 ? -12.297 -3.303 -9.625 1 77.94 33 HIS B C 1
ATOM 1896 O O . HIS B 1 33 ? -12.719 -2.736 -8.617 1 77.94 33 HIS B O 1
ATOM 1902 N N . CYS B 1 34 ? -11.32 -4.172 -9.57 1 89.12 34 CYS B N 1
ATOM 1903 C CA . CYS B 1 34 ? -10.844 -4.625 -8.266 1 89.12 34 CYS B CA 1
ATOM 1904 C C . CYS B 1 34 ? -9.656 -3.789 -7.801 1 89.12 34 CYS B C 1
ATOM 1906 O O . CYS B 1 34 ? -9.219 -3.914 -6.656 1 89.12 34 CYS B O 1
ATOM 1908 N N . PHE B 1 35 ? -9.203 -2.947 -8.68 1 96.06 35 PHE B N 1
ATOM 1909 C CA . PHE B 1 35 ? -7.98 -2.201 -8.391 1 96.06 35 PHE B CA 1
ATOM 1910 C C . PHE B 1 35 ? -8.141 -1.358 -7.133 1 96.06 35 PHE B C 1
ATOM 1912 O O . PHE B 1 35 ? -7.285 -1.39 -6.246 1 96.06 35 PHE B O 1
ATOM 1919 N N . PHE B 1 36 ? -9.219 -0.623 -7.047 1 96.69 36 PHE B N 1
ATOM 1920 C CA . PHE B 1 36 ? -9.344 0.444 -6.062 1 96.69 36 PHE B CA 1
ATOM 1921 C C . PHE B 1 36 ? -9.391 -0.126 -4.648 1 96.69 36 PHE B C 1
ATOM 1923 O O . PHE B 1 36 ? -8.68 0.345 -3.76 1 96.69 36 PHE B O 1
ATOM 1930 N N . LYS B 1 37 ? -10.141 -1.187 -4.477 1 96.06 37 LYS B N 1
ATOM 1931 C CA . LYS B 1 37 ? -10.18 -1.799 -3.15 1 96.06 37 LYS B CA 1
ATOM 1932 C C . LYS B 1 37 ? -8.859 -2.492 -2.826 1 96.06 37 LYS B C 1
ATOM 1934 O O . LYS B 1 37 ? -8.398 -2.457 -1.684 1 96.06 37 LYS B O 1
ATOM 1939 N N . LEU B 1 38 ? -8.289 -3.045 -3.82 1 97.38 38 LEU B N 1
ATOM 1940 C CA . LEU B 1 38 ? -7.066 -3.816 -3.633 1 97.38 38 LEU B CA 1
ATOM 1941 C C . LEU B 1 38 ? -5.883 -2.898 -3.355 1 97.38 38 LEU B C 1
ATOM 1943 O O . LEU B 1 38 ? -5.086 -3.16 -2.449 1 97.38 38 LEU B O 1
ATOM 1947 N N . ILE B 1 39 ? -5.75 -1.775 -4.078 1 98 39 ILE B N 1
ATOM 1948 C CA . ILE B 1 39 ? -4.594 -0.894 -3.973 1 98 39 ILE B CA 1
ATOM 1949 C C . ILE B 1 39 ? -4.594 -0.2 -2.613 1 98 39 ILE B C 1
ATOM 1951 O O . ILE B 1 39 ? -3.539 0.181 -2.102 1 98 39 ILE B O 1
ATOM 1955 N N . GLU B 1 40 ? -5.766 -0.091 -1.951 1 97.88 40 GLU B N 1
ATOM 1956 C CA . GLU B 1 40 ? -5.859 0.462 -0.604 1 97.88 40 GLU B CA 1
ATOM 1957 C C . GLU B 1 40 ? -5.086 -0.391 0.397 1 97.88 40 GLU B C 1
ATOM 1959 O O . GLU B 1 40 ? -4.738 0.079 1.482 1 97.88 40 GLU B O 1
ATOM 1964 N N . GLN B 1 41 ? -4.859 -1.561 -0.027 1 98.06 41 GLN B N 1
ATOM 1965 C CA . GLN B 1 41 ? -4.273 -2.516 0.907 1 98.06 41 GLN B CA 1
ATOM 1966 C C . GLN B 1 41 ? -2.865 -2.914 0.473 1 98.06 41 GLN B C 1
ATOM 1968 O O . GLN B 1 41 ? -2.277 -3.844 1.031 1 98.06 41 GLN B O 1
ATOM 1973 N N . PHE B 1 42 ? -2.35 -2.246 -0.559 1 98.31 42 PHE B N 1
ATOM 1974 C CA . PHE B 1 42 ? -1.028 -2.598 -1.064 1 98.31 42 PHE B CA 1
ATOM 1975 C C . PHE B 1 42 ? 0.01 -2.543 0.05 1 98.31 42 PHE B C 1
ATOM 1977 O O . PHE B 1 42 ? -0.055 -1.675 0.924 1 98.31 42 PHE B O 1
ATOM 1984 N N . CYS B 1 43 ? 0.917 -3.504 0.041 1 96.88 43 CYS B N 1
ATOM 1985 C CA . CYS B 1 43 ? 1.929 -3.521 1.091 1 96.88 43 CYS B CA 1
ATOM 1986 C C . CYS B 1 43 ? 3.182 -4.258 0.629 1 96.88 43 CYS B C 1
ATOM 1988 O O . CYS B 1 43 ? 3.133 -5.035 -0.325 1 96.88 43 CYS B O 1
ATOM 1990 N N . THR B 1 44 ? 4.254 -3.9 1.254 1 97.5 44 THR B N 1
ATOM 1991 C CA . THR B 1 44 ? 5.473 -4.688 1.119 1 97.5 44 THR B CA 1
ATOM 1992 C C . THR B 1 44 ? 5.398 -5.957 1.966 1 97.5 44 THR B C 1
ATOM 1994 O O . THR B 1 44 ? 5.031 -5.902 3.143 1 97.5 44 THR B O 1
ATOM 1997 N N . GLN B 1 45 ? 5.699 -7.07 1.338 1 97.94 45 GLN B N 1
ATOM 1998 C CA . GLN B 1 45 ? 5.773 -8.281 2.15 1 97.94 45 GLN B CA 1
ATOM 1999 C C . GLN B 1 45 ? 6.676 -8.078 3.363 1 97.94 45 GLN B C 1
ATOM 2001 O O . GLN B 1 45 ? 7.723 -7.426 3.262 1 97.94 45 GLN B O 1
ATOM 2006 N N . ALA B 1 46 ? 6.336 -8.688 4.488 1 96.25 46 ALA B N 1
ATOM 2007 C CA . ALA B 1 46 ? 6.992 -8.406 5.766 1 96.25 46 ALA B CA 1
ATOM 2008 C C . ALA B 1 46 ? 8.328 -9.133 5.867 1 96.25 46 ALA B C 1
ATOM 2010 O O . ALA B 1 46 ? 9.195 -8.742 6.66 1 96.25 46 ALA B O 1
ATOM 2011 N N . GLU B 1 47 ? 8.516 -10.258 5.234 1 96.38 47 GLU B N 1
ATOM 2012 C CA . GLU B 1 47 ? 9.734 -11.055 5.129 1 96.38 47 GLU B CA 1
ATOM 2013 C C . GLU B 1 47 ? 10.008 -11.461 3.684 1 96.38 47 GLU B C 1
ATOM 2015 O O . GLU B 1 47 ? 9.078 -11.578 2.883 1 96.38 47 GLU B O 1
ATOM 2020 N N . PRO B 1 48 ? 11.227 -11.672 3.33 1 94.5 48 PRO B N 1
ATOM 2021 C CA . PRO B 1 48 ? 11.539 -12.055 1.951 1 94.5 48 PRO B CA 1
ATOM 2022 C C . PRO B 1 48 ? 10.742 -13.266 1.482 1 94.5 48 PRO B C 1
ATOM 2024 O O . PRO B 1 48 ? 10.43 -13.383 0.295 1 94.5 48 PRO B O 1
ATOM 2027 N N . ALA B 1 49 ? 10.312 -14.133 2.402 1 96.69 49 ALA B N 1
ATOM 2028 C CA . ALA B 1 49 ? 9.617 -15.367 2.043 1 96.69 49 ALA B CA 1
ATOM 2029 C C . ALA B 1 49 ? 8.102 -15.195 2.164 1 96.69 49 ALA B C 1
ATOM 2031 O O . ALA B 1 49 ? 7.352 -16.156 2.027 1 96.69 49 ALA B O 1
ATOM 2032 N N . TYR B 1 50 ? 7.59 -13.945 2.395 1 98.31 50 TYR B N 1
ATOM 2033 C CA . TYR B 1 50 ? 6.195 -13.742 2.771 1 98.31 50 TYR B CA 1
ATOM 2034 C C . TYR B 1 50 ? 5.395 -13.18 1.606 1 98.31 50 TYR B C 1
ATOM 2036 O O . TYR B 1 50 ? 4.422 -12.445 1.811 1 98.31 50 TYR B O 1
ATOM 2044 N N . CYS B 1 51 ? 5.797 -13.461 0.362 1 98.56 51 CYS B N 1
ATOM 2045 C CA . CYS B 1 51 ? 5.008 -12.914 -0.736 1 98.56 51 CYS B CA 1
ATOM 2046 C C . CYS B 1 51 ? 3.584 -13.453 -0.708 1 98.56 51 CYS B C 1
ATOM 2048 O O . CYS B 1 51 ? 2.633 -12.719 -0.978 1 98.56 51 CYS B O 1
ATOM 2050 N N . GLY B 1 52 ? 3.443 -14.781 -0.379 1 98.75 52 GLY B N 1
ATOM 2051 C CA . GLY B 1 52 ? 2.109 -15.336 -0.245 1 98.75 52 GLY B CA 1
ATOM 2052 C C . GLY B 1 52 ? 1.302 -14.703 0.869 1 98.75 52 GLY B C 1
ATOM 2053 O O . GLY B 1 52 ? 0.15 -14.312 0.664 1 98.75 52 GLY B O 1
ATOM 2054 N N . LEU B 1 53 ? 1.915 -14.594 2.037 1 98.81 53 LEU B N 1
ATOM 2055 C CA . LEU B 1 53 ? 1.228 -14.016 3.189 1 98.81 53 LEU B CA 1
ATOM 2056 C C . LEU B 1 53 ? 0.884 -12.555 2.945 1 98.81 53 LEU B C 1
ATOM 2058 O O . LEU B 1 53 ? -0.222 -12.109 3.264 1 98.81 53 LEU B O 1
ATOM 2062 N N . GLY B 1 54 ? 1.892 -11.75 2.418 1 98.56 54 GLY B N 1
ATOM 2063 C CA . GLY B 1 54 ? 1.615 -10.359 2.092 1 98.56 54 GLY B CA 1
ATOM 2064 C C . GLY B 1 54 ? 0.461 -10.195 1.122 1 98.56 54 GLY B C 1
ATOM 2065 O O . GLY B 1 54 ? -0.403 -9.336 1.318 1 98.56 54 GLY B O 1
ATOM 2066 N N . THR B 1 55 ? 0.427 -11.023 0.121 1 98.88 55 THR B N 1
ATOM 2067 C CA . THR B 1 55 ? -0.645 -11.023 -0.869 1 98.88 55 THR B CA 1
ATOM 2068 C C . THR B 1 55 ? -1.99 -11.305 -0.209 1 98.88 55 THR B C 1
ATOM 2070 O O . THR B 1 55 ? -2.975 -10.609 -0.467 1 98.88 55 THR B O 1
ATOM 2073 N N . LEU B 1 56 ? -1.99 -12.297 0.599 1 98.75 56 LEU B N 1
ATOM 2074 C CA . LEU B 1 56 ? -3.236 -12.719 1.233 1 98.75 56 LEU B CA 1
ATOM 2075 C C . LEU B 1 56 ? -3.748 -11.641 2.182 1 98.75 56 LEU B C 1
ATOM 2077 O O . LEU B 1 56 ? -4.949 -11.367 2.23 1 98.75 56 LEU B O 1
ATOM 2081 N N . VAL B 1 57 ? -2.857 -11.031 2.938 1 98.5 57 VAL B N 1
ATOM 2082 C CA . VAL B 1 57 ? -3.23 -9.93 3.828 1 98.5 57 VAL B CA 1
ATOM 2083 C C . VAL B 1 57 ? -3.916 -8.828 3.029 1 98.5 57 VAL B C 1
ATOM 2085 O O . VAL B 1 57 ? -4.949 -8.297 3.449 1 98.5 57 VAL B O 1
ATOM 2088 N N . MET B 1 58 ? -3.359 -8.461 1.903 1 98.38 58 MET B N 1
ATOM 2089 C CA . MET B 1 58 ? -3.953 -7.445 1.037 1 98.38 58 MET B CA 1
ATOM 2090 C C . MET B 1 58 ? -5.383 -7.82 0.658 1 98.38 58 MET B C 1
ATOM 2092 O O . MET B 1 58 ? -6.297 -7.004 0.773 1 98.38 58 MET B O 1
ATOM 2096 N N . VAL B 1 59 ? -5.531 -9.039 0.287 1 98.31 59 VAL B N 1
ATOM 2097 C CA . VAL B 1 59 ? -6.82 -9.477 -0.241 1 98.31 59 VAL B CA 1
ATOM 2098 C C . VAL B 1 59 ? -7.836 -9.586 0.895 1 98.31 59 VAL B C 1
ATOM 2100 O O . VAL B 1 59 ? -8.977 -9.141 0.757 1 98.31 59 VAL B O 1
ATOM 2103 N N . LEU B 1 60 ? -7.453 -10.18 2.033 1 98.38 60 LEU B N 1
ATOM 2104 C CA . LEU B 1 60 ? -8.367 -10.328 3.158 1 98.38 60 LEU B CA 1
ATOM 2105 C C . LEU B 1 60 ? -8.852 -8.969 3.656 1 98.38 60 LEU B C 1
ATOM 2107 O O . LEU B 1 60 ? -10.039 -8.789 3.936 1 98.38 60 LEU B O 1
ATOM 2111 N N . ASN B 1 61 ? -7.953 -8.016 3.758 1 97.88 61 ASN B N 1
ATOM 2112 C CA . ASN B 1 61 ? -8.336 -6.664 4.16 1 97.88 61 ASN B CA 1
ATOM 2113 C C . ASN B 1 61 ? -9.195 -5.988 3.096 1 97.88 61 ASN B C 1
ATOM 2115 O O . ASN B 1 61 ? -10.133 -5.262 3.422 1 97.88 61 ASN B O 1
ATOM 2119 N N . ALA B 1 62 ? -8.867 -6.211 1.841 1 97.19 62 ALA B N 1
ATOM 2120 C CA . ALA B 1 62 ? -9.656 -5.637 0.754 1 97.19 62 ALA B CA 1
ATOM 2121 C C . ALA B 1 62 ? -11.078 -6.191 0.756 1 97.19 62 ALA B C 1
ATOM 2123 O O . ALA B 1 62 ? -12.023 -5.492 0.394 1 97.19 62 ALA B O 1
ATOM 2124 N N . LEU B 1 63 ? -11.242 -7.445 1.181 1 96.81 63 LEU B N 1
ATOM 2125 C CA . LEU B 1 63 ? -12.547 -8.094 1.264 1 96.81 63 LEU B CA 1
ATOM 2126 C C . LEU B 1 63 ? -13.297 -7.648 2.514 1 96.81 63 LEU B C 1
ATOM 2128 O O . LEU B 1 63 ? -14.445 -8.039 2.727 1 96.81 63 LEU B O 1
ATOM 2132 N N . ASP B 1 64 ? -12.633 -6.875 3.338 1 95.44 64 ASP B N 1
ATOM 2133 C CA . ASP B 1 64 ? -13.219 -6.348 4.57 1 95.44 64 ASP B CA 1
ATOM 2134 C C . ASP B 1 64 ? -13.602 -7.473 5.523 1 95.44 64 ASP B C 1
ATOM 2136 O O . ASP B 1 64 ? -14.648 -7.418 6.172 1 95.44 64 ASP B O 1
ATOM 2140 N N . ILE B 1 65 ? -12.797 -8.523 5.527 1 96.75 65 ILE B N 1
ATOM 2141 C CA . ILE B 1 65 ? -12.992 -9.602 6.484 1 96.75 65 ILE B CA 1
ATOM 2142 C C . ILE B 1 65 ? -12.383 -9.219 7.832 1 96.75 65 ILE B C 1
ATOM 2144 O O . ILE B 1 65 ? -11.242 -8.758 7.898 1 96.75 65 ILE B O 1
ATOM 2148 N N . ASP B 1 66 ? -13.148 -9.391 8.906 1 97.62 66 ASP B N 1
ATOM 2149 C CA . ASP B 1 66 ? -12.672 -9.148 10.258 1 97.62 66 ASP B CA 1
ATOM 2150 C C . ASP B 1 66 ? -11.859 -10.328 10.781 1 97.62 66 ASP B C 1
ATOM 2152 O O . ASP B 1 66 ? -12.367 -11.445 10.875 1 97.62 66 ASP B O 1
ATOM 2156 N N . PRO B 1 67 ? -10.555 -10.078 11.141 1 97.44 67 PRO B N 1
ATOM 2157 C CA . PRO B 1 67 ? -9.75 -11.203 11.641 1 97.44 67 PRO B CA 1
ATOM 2158 C C . PRO B 1 67 ? -10.25 -11.734 12.977 1 97.44 67 PRO B C 1
ATOM 2160 O O . PRO B 1 67 ? -9.883 -12.844 13.391 1 97.44 67 PRO B O 1
ATOM 2163 N N . GLY B 1 68 ? -11.023 -10.914 13.766 1 96.62 68 GLY B N 1
ATOM 2164 C CA . GLY B 1 68 ? -11.531 -11.32 15.062 1 96.62 68 GLY B CA 1
ATOM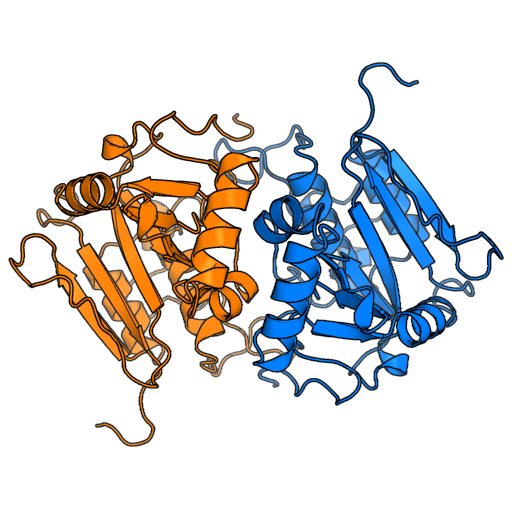 2165 C C . GLY B 1 68 ? -10.477 -11.273 16.156 1 96.62 68 GLY B C 1
ATOM 2166 O O . GLY B 1 68 ? -10.727 -11.672 17.297 1 96.62 68 GLY B O 1
ATOM 2167 N N . ARG B 1 69 ? -9.289 -10.891 15.75 1 95.62 69 ARG B N 1
ATOM 2168 C CA . ARG B 1 69 ? -8.172 -10.727 16.688 1 95.62 69 ARG B CA 1
ATOM 2169 C C . ARG B 1 69 ? -7.508 -9.367 16.5 1 95.62 69 ARG B C 1
ATOM 2171 O O . ARG B 1 69 ? -7.438 -8.844 15.391 1 95.62 69 ARG B O 1
ATOM 2178 N N . THR B 1 70 ? -6.914 -8.93 17.594 1 96.56 70 THR B N 1
ATOM 2179 C CA . THR B 1 70 ? -6.316 -7.598 17.547 1 96.56 70 THR B CA 1
ATOM 2180 C C . THR B 1 70 ? -4.934 -7.641 16.906 1 96.56 70 THR B C 1
ATOM 2182 O O . THR B 1 70 ? -4.164 -8.578 17.141 1 96.56 70 THR B O 1
ATOM 2185 N N . TRP B 1 71 ? -4.621 -6.691 16.062 1 96.31 71 TRP B N 1
ATOM 2186 C CA . TRP B 1 71 ? -3.309 -6.418 15.492 1 96.31 71 TRP B CA 1
ATOM 2187 C C . TRP B 1 71 ? -2.434 -5.633 16.469 1 96.31 71 TRP B C 1
ATOM 2189 O O . TRP B 1 71 ? -1.522 -6.195 17.078 1 96.31 71 TRP B O 1
ATOM 2199 N N . LYS B 1 72 ? -2.811 -4.371 16.766 1 94.69 72 LYS B N 1
ATOM 2200 C CA . LYS B 1 72 ? -2.156 -3.469 17.703 1 94.69 72 LYS B CA 1
ATOM 2201 C C . LYS B 1 72 ? -3.174 -2.561 18.391 1 94.69 72 LYS B C 1
ATOM 2203 O O . LYS B 1 72 ? -4.129 -2.102 17.766 1 94.69 72 LYS B O 1
ATOM 2208 N N . GLY B 1 73 ? -2.887 -2.27 19.719 1 92.5 73 GLY B N 1
ATOM 2209 C CA . GLY B 1 73 ? -3.887 -1.508 20.453 1 92.5 73 GLY B CA 1
ATOM 2210 C C . GLY B 1 73 ? -5.27 -2.123 20.391 1 92.5 73 GLY B C 1
ATOM 2211 O O . GLY B 1 73 ? -5.438 -3.318 20.641 1 92.5 73 GLY B O 1
ATOM 2212 N N . PRO B 1 74 ? -6.273 -1.275 20.078 1 95.81 74 PRO B N 1
ATOM 2213 C CA . PRO B 1 74 ? -7.641 -1.8 20.031 1 95.81 74 PRO B CA 1
ATOM 2214 C C . PRO B 1 74 ? -8.07 -2.188 18.625 1 95.81 74 PRO B C 1
ATOM 2216 O O . PRO B 1 74 ? -9.25 -2.451 18.391 1 95.81 74 PRO B O 1
ATOM 2219 N N . TRP B 1 75 ? -7.145 -2.297 17.703 1 97.31 75 TRP B N 1
ATOM 2220 C CA . TRP B 1 75 ? -7.527 -2.41 16.297 1 97.31 75 TRP B CA 1
ATOM 2221 C C . TRP B 1 75 ? -7.395 -3.85 15.812 1 97.31 75 TRP B C 1
ATOM 2223 O O . TRP B 1 75 ? -6.355 -4.484 16.016 1 97.31 75 TRP B O 1
ATOM 2233 N N . ARG B 1 76 ? -8.445 -4.324 15.188 1 98.06 76 ARG B N 1
ATOM 2234 C CA . ARG B 1 76 ? -8.438 -5.605 14.492 1 98.06 76 ARG B CA 1
ATOM 2235 C C . ARG B 1 76 ? -8.156 -5.414 13 1 98.06 76 ARG B C 1
ATOM 2237 O O . ARG B 1 76 ? -8.938 -4.777 12.297 1 98.06 76 ARG B O 1
ATOM 2244 N N . TRP B 1 77 ? -7.062 -5.977 12.523 1 97.5 77 TRP B N 1
ATOM 2245 C CA . TRP B 1 77 ? -6.551 -5.781 11.172 1 97.5 77 TRP B CA 1
ATOM 2246 C C . TRP B 1 77 ? -5.613 -6.922 10.773 1 97.5 77 TRP B C 1
ATOM 2248 O O . TRP B 1 77 ? -4.738 -7.312 11.555 1 97.5 77 TRP B O 1
ATOM 2258 N N . PHE B 1 78 ? -5.836 -7.473 9.609 1 98.19 78 PHE B N 1
ATOM 2259 C CA . PHE B 1 78 ? -4.992 -8.594 9.203 1 98.19 78 PHE B CA 1
ATOM 2260 C C . PHE B 1 78 ? -3.547 -8.141 9.023 1 98.19 78 PHE B C 1
ATOM 2262 O O . PHE B 1 78 ? -3.281 -7.109 8.406 1 98.19 78 PHE B O 1
ATOM 2269 N N . HIS B 1 79 ? -2.662 -8.859 9.531 1 97 79 HIS B N 1
ATOM 2270 C CA . HIS B 1 79 ? -1.229 -8.797 9.266 1 97 79 HIS B CA 1
ATOM 2271 C C . HIS B 1 79 ? -0.637 -10.188 9.086 1 97 79 HIS B C 1
ATOM 2273 O O . HIS B 1 79 ? -1.266 -11.188 9.453 1 97 79 HIS B O 1
ATOM 2279 N N . GLU B 1 80 ? 0.496 -10.312 8.562 1 97.56 80 GLU B N 1
ATOM 2280 C CA . GLU B 1 80 ? 1.064 -11.594 8.148 1 97.56 80 GLU B CA 1
ATOM 2281 C C . GLU B 1 80 ? 1.233 -12.531 9.344 1 97.56 80 GLU B C 1
ATOM 2283 O O . GLU B 1 80 ? 1.088 -13.75 9.203 1 97.56 80 GLU B O 1
ATOM 2288 N N . GLY B 1 81 ? 1.498 -11.984 10.492 1 97 81 GLY B N 1
ATOM 2289 C CA . GLY B 1 81 ? 1.728 -12.789 11.68 1 97 81 GLY B CA 1
ATOM 2290 C C . GLY B 1 81 ? 0.495 -13.547 12.133 1 97 81 GLY B C 1
ATOM 2291 O O . GLY B 1 81 ? 0.591 -14.461 12.953 1 97 81 GLY B O 1
ATOM 2292 N N . MET B 1 82 ? -0.678 -13.242 11.594 1 97.38 82 MET B N 1
ATOM 2293 C CA . MET B 1 82 ? -1.935 -13.875 11.977 1 97.38 82 MET B CA 1
ATOM 2294 C C . MET B 1 82 ? -2.203 -15.117 11.133 1 97.38 82 MET B C 1
ATOM 2296 O O . MET B 1 82 ? -3.094 -15.906 11.445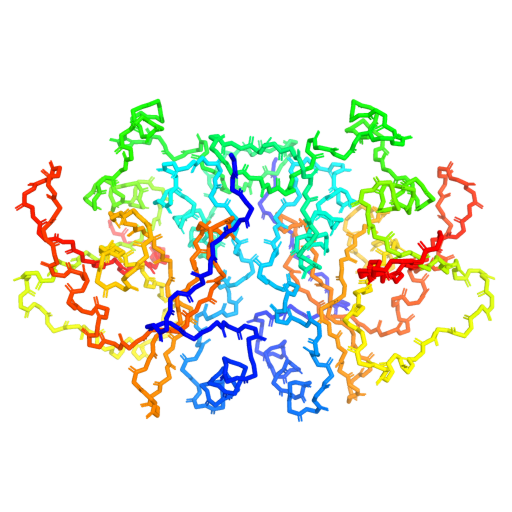 1 97.38 82 MET B O 1
ATOM 2300 N N . LEU B 1 83 ? -1.474 -15.266 10.039 1 98.12 83 LEU B N 1
ATOM 2301 C CA . LEU B 1 83 ? -1.784 -16.281 9.039 1 98.12 83 LEU B CA 1
ATOM 2302 C C . LEU B 1 83 ? -1.007 -17.578 9.32 1 98.12 83 LEU B C 1
ATOM 2304 O O . LEU B 1 83 ? -0.115 -17.938 8.547 1 98.12 83 LEU B O 1
ATOM 2308 N N . ASP B 1 84 ? -1.462 -18.312 10.375 1 96.81 84 ASP B N 1
ATOM 2309 C CA . ASP B 1 84 ? -0.678 -19.453 10.844 1 96.81 84 ASP B CA 1
ATOM 2310 C C . ASP B 1 84 ? -1.546 -20.703 10.977 1 96.81 84 ASP B C 1
ATOM 2312 O O . ASP B 1 84 ? -1.132 -21.688 11.578 1 96.81 84 ASP B O 1
ATOM 2316 N N . CYS B 1 85 ? -2.715 -20.75 10.422 1 96.75 85 CYS B N 1
ATOM 2317 C CA . CYS B 1 85 ? -3.668 -21.812 10.703 1 96.75 85 CYS B CA 1
ATOM 2318 C C . CYS B 1 85 ? -3.363 -23.062 9.883 1 96.75 85 CYS B C 1
ATOM 2320 O O . CYS B 1 85 ? -3.812 -24.156 10.211 1 96.75 85 CYS B O 1
ATOM 2322 N N . CYS B 1 86 ? -2.586 -22.953 8.781 1 97.25 86 CYS B N 1
ATOM 2323 C CA . CYS B 1 86 ? -2.354 -24.109 7.938 1 97.25 86 CYS B CA 1
ATOM 2324 C C . CYS B 1 86 ? -0.873 -24.469 7.898 1 97.25 86 CYS B C 1
ATOM 2326 O O . CYS B 1 86 ? -0.504 -25.562 7.465 1 97.25 86 CYS B O 1
ATOM 2328 N N . GLU B 1 87 ? -0.049 -23.656 8.25 1 97.12 87 GLU B N 1
ATOM 2329 C CA . GLU B 1 87 ? 1.402 -23.812 8.266 1 97.12 87 GLU B CA 1
ATOM 2330 C C . GLU B 1 87 ? 2.043 -22.891 9.297 1 97.12 87 GLU B C 1
ATOM 2332 O O . GLU B 1 87 ? 1.712 -21.703 9.367 1 97.12 87 GLU B O 1
ATOM 2337 N N . PRO B 1 88 ? 2.951 -23.453 10.164 1 97.81 88 PRO B N 1
ATOM 2338 C CA . PRO B 1 88 ? 3.615 -22.578 11.125 1 97.81 88 PRO B CA 1
ATOM 2339 C C . PRO B 1 88 ? 4.391 -21.438 10.453 1 97.81 88 PRO B C 1
ATOM 2341 O O . PRO B 1 88 ? 5.027 -21.656 9.414 1 97.81 88 PRO B O 1
ATOM 2344 N N . LEU B 1 89 ? 4.355 -20.234 11.023 1 98.19 89 LEU B N 1
ATOM 2345 C CA . LEU B 1 89 ? 5.012 -19.062 10.445 1 98.19 89 LEU B CA 1
ATOM 2346 C C . LEU B 1 89 ? 6.512 -19.281 10.312 1 98.19 89 LEU B C 1
ATOM 2348 O O . LEU B 1 89 ? 7.137 -18.812 9.367 1 98.19 89 LEU B O 1
ATOM 2352 N N . GLU B 1 90 ? 7.094 -19.969 11.281 1 97.88 90 GLU B N 1
ATOM 2353 C CA . GLU B 1 90 ? 8.531 -20.25 11.234 1 97.88 90 GLU B CA 1
ATOM 2354 C C . GLU B 1 90 ? 8.898 -21.047 9.984 1 97.88 90 GLU B C 1
ATOM 2356 O O . GLU B 1 90 ? 9.93 -20.797 9.359 1 97.88 90 GLU B O 1
ATOM 2361 N N . ASP B 1 91 ? 8.102 -21.984 9.641 1 97.62 91 ASP B N 1
ATOM 2362 C CA . ASP B 1 91 ? 8.328 -22.781 8.438 1 97.62 91 ASP B CA 1
ATOM 2363 C C . ASP B 1 91 ? 8.172 -21.922 7.18 1 97.62 91 ASP B C 1
ATOM 2365 O O . ASP B 1 91 ? 8.961 -22.047 6.238 1 97.62 91 ASP B O 1
ATOM 2369 N N . ILE B 1 92 ? 7.152 -21.109 7.168 1 97.88 92 ILE B N 1
ATOM 2370 C CA . ILE B 1 92 ? 6.91 -20.234 6.02 1 97.88 92 ILE B CA 1
ATOM 2371 C C . ILE B 1 92 ? 8.086 -19.281 5.84 1 97.88 92 ILE B C 1
ATOM 2373 O O . ILE B 1 92 ? 8.523 -19.031 4.715 1 97.88 92 ILE B O 1
ATOM 2377 N N . ARG B 1 93 ? 8.594 -18.734 6.922 1 97.12 93 ARG B N 1
ATOM 2378 C CA . ARG B 1 93 ? 9.719 -17.797 6.867 1 97.12 93 ARG B CA 1
ATOM 2379 C C . ARG B 1 93 ? 10.945 -18.469 6.254 1 97.12 93 ARG B C 1
ATOM 2381 O O . ARG B 1 93 ? 11.719 -17.828 5.539 1 97.12 93 ARG B O 1
ATOM 2388 N N . ARG B 1 94 ? 11.07 -19.734 6.449 1 95.5 94 ARG B N 1
ATOM 2389 C CA . ARG B 1 94 ? 12.258 -20.453 6.012 1 95.5 94 ARG B CA 1
ATOM 2390 C C . ARG B 1 94 ? 12.102 -20.953 4.574 1 95.5 94 ARG B C 1
ATOM 2392 O O . ARG B 1 94 ? 13.055 -20.891 3.789 1 95.5 94 ARG B O 1
ATOM 2399 N N . ARG B 1 95 ? 10.914 -21.375 4.262 1 94.69 95 ARG B N 1
ATOM 2400 C CA . ARG B 1 95 ? 10.797 -22.125 3.02 1 94.69 95 ARG B CA 1
ATOM 2401 C C . ARG B 1 95 ? 9.773 -21.5 2.084 1 94.69 95 ARG B C 1
ATOM 2403 O O . ARG B 1 95 ? 9.609 -21.938 0.946 1 94.69 95 ARG B O 1
ATOM 2410 N N . GLY B 1 96 ? 9.055 -20.5 2.553 1 96.5 96 GLY B N 1
ATOM 2411 C CA . GLY B 1 96 ? 7.938 -19.984 1.778 1 96.5 96 GLY B CA 1
ATOM 2412 C C . GLY B 1 96 ? 6.672 -20.797 1.936 1 96.5 96 GLY B C 1
ATOM 2413 O O . GLY B 1 96 ? 6.57 -21.625 2.846 1 96.5 96 GLY B O 1
ATOM 2414 N N . ILE B 1 97 ? 5.711 -20.516 1.104 1 97.88 97 ILE B N 1
ATOM 2415 C CA . ILE B 1 97 ? 4.43 -21.203 1.183 1 97.88 97 ILE B CA 1
ATOM 2416 C C . ILE B 1 97 ? 4.039 -21.734 -0.199 1 97.88 97 ILE B C 1
ATOM 2418 O O . ILE B 1 97 ? 4.344 -21.094 -1.215 1 97.88 97 ILE B O 1
ATOM 2422 N N . THR B 1 98 ? 3.43 -22.875 -0.208 1 97.31 98 THR B N 1
ATOM 2423 C CA . THR B 1 98 ? 3.008 -23.453 -1.476 1 97.31 98 THR B CA 1
ATOM 2424 C C . THR B 1 98 ? 1.61 -22.984 -1.854 1 97.31 98 THR B C 1
ATOM 2426 O O . THR B 1 98 ? 0.891 -22.422 -1.02 1 97.31 98 THR B O 1
ATOM 2429 N N . PHE B 1 99 ? 1.271 -23.25 -3.076 1 97.75 99 PHE B N 1
ATOM 2430 C CA . PHE B 1 99 ? 0.002 -22.844 -3.664 1 97.75 99 PHE B CA 1
ATOM 2431 C C . PHE B 1 99 ? -1.171 -23.359 -2.844 1 97.75 99 PHE B C 1
ATOM 2433 O O . PHE B 1 99 ? -2.041 -22.594 -2.434 1 97.75 99 PHE B O 1
ATOM 2440 N N . ASP B 1 100 ? -1.192 -24.609 -2.49 1 97.06 100 ASP B N 1
ATOM 2441 C CA . ASP B 1 100 ? -2.293 -25.234 -1.771 1 97.06 100 ASP B CA 1
ATOM 2442 C C . ASP B 1 100 ? -2.375 -24.719 -0.334 1 97.06 100 ASP B C 1
ATOM 2444 O O . ASP B 1 100 ? -3.471 -24.562 0.209 1 97.06 100 ASP B O 1
ATOM 2448 N N . LYS B 1 101 ? -1.264 -24.562 0.256 1 98.06 101 LYS B N 1
ATOM 2449 C CA . LYS B 1 101 ? -1.246 -24.062 1.632 1 98.06 101 LYS B CA 1
ATOM 2450 C C . LYS B 1 101 ? -1.736 -22.625 1.707 1 98.06 101 LYS B C 1
ATOM 2452 O O . LYS B 1 101 ? -2.373 -22.234 2.688 1 98.06 101 LYS B O 1
ATOM 2457 N N . LEU B 1 102 ? -1.416 -21.828 0.662 1 98.62 102 LEU B N 1
ATOM 2458 C CA . LEU B 1 102 ? -1.953 -20.469 0.636 1 98.62 102 LEU B CA 1
ATOM 2459 C C . LEU B 1 102 ? -3.473 -20.484 0.521 1 98.62 102 LEU B C 1
ATOM 2461 O O . LEU B 1 102 ? -4.16 -19.719 1.194 1 98.62 102 LEU B O 1
ATOM 2465 N N . ALA B 1 103 ? -3.971 -21.359 -0.311 1 98.19 103 ALA B N 1
ATOM 2466 C CA . ALA B 1 103 ? -5.418 -21.516 -0.431 1 98.19 103 ALA B CA 1
ATOM 2467 C C . ALA B 1 103 ? -6.039 -21.906 0.907 1 98.19 103 ALA B C 1
ATOM 2469 O O . ALA B 1 103 ? -7.098 -21.406 1.279 1 98.19 103 ALA B O 1
ATOM 2470 N N . CYS B 1 104 ? -5.391 -22.781 1.57 1 98.56 104 CYS B N 1
ATOM 2471 C CA . CYS B 1 104 ? -5.855 -23.219 2.885 1 98.56 104 CYS B CA 1
ATOM 2472 C C . CYS B 1 104 ? -5.895 -22.047 3.857 1 98.56 104 CYS B C 1
ATOM 2474 O O . CYS B 1 104 ? -6.871 -21.875 4.59 1 98.56 104 CYS B O 1
ATOM 2476 N N . LEU B 1 105 ? -4.809 -21.25 3.859 1 98.69 105 LEU B N 1
ATOM 2477 C CA . LEU B 1 105 ? -4.762 -20.078 4.723 1 98.69 105 LEU B CA 1
ATOM 2478 C C . LEU B 1 105 ? -5.91 -19.125 4.406 1 98.69 105 LEU B C 1
ATOM 2480 O O . LEU B 1 105 ? -6.508 -18.547 5.312 1 98.69 105 LEU B O 1
ATOM 2484 N N . ALA B 1 106 ? -6.195 -18.938 3.135 1 98.62 106 ALA B N 1
ATOM 2485 C CA . ALA B 1 106 ? -7.289 -18.047 2.732 1 98.62 106 ALA B CA 1
ATOM 2486 C C . ALA B 1 106 ? -8.625 -18.562 3.266 1 98.62 106 ALA B C 1
ATOM 2488 O O . ALA B 1 106 ? -9.391 -17.797 3.861 1 98.62 106 ALA B O 1
ATOM 2489 N N . ARG B 1 107 ? -8.867 -19.828 3.145 1 98.06 107 ARG B N 1
ATOM 2490 C CA . ARG B 1 107 ? -10.125 -20.438 3.58 1 98.06 107 ARG B CA 1
ATOM 2491 C C . ARG B 1 107 ? -10.281 -20.344 5.094 1 98.06 107 ARG B C 1
ATOM 2493 O O . ARG B 1 107 ? -11.336 -19.953 5.598 1 98.06 107 ARG B O 1
ATOM 2500 N N . CYS B 1 108 ? -9.258 -20.625 5.781 1 97.38 108 CYS B N 1
ATOM 2501 C CA . CYS B 1 108 ? -9.352 -20.719 7.234 1 97.38 108 CYS B CA 1
ATOM 2502 C C . CYS B 1 108 ? -9.469 -19.328 7.855 1 97.38 108 CYS B C 1
ATOM 2504 O O . CYS B 1 108 ? -9.852 -19.188 9.016 1 97.38 108 CYS B O 1
ATOM 2506 N N . ASN B 1 109 ? -9.195 -18.344 7.062 1 97.56 109 ASN B N 1
ATOM 2507 C CA . ASN B 1 109 ? -9.336 -16.984 7.562 1 97.56 109 ASN B CA 1
ATOM 2508 C C . ASN B 1 109 ? -10.57 -16.297 6.98 1 97.56 109 ASN B C 1
ATOM 2510 O O . ASN B 1 109 ? -10.656 -15.062 6.977 1 97.56 109 ASN B O 1
ATOM 2514 N N . GLY B 1 110 ? -11.43 -17.031 6.34 1 96.88 110 GLY B N 1
ATOM 2515 C CA . GLY B 1 110 ? -12.773 -16.547 6.105 1 96.88 110 GLY B CA 1
ATOM 2516 C C . GLY B 1 110 ? -13.047 -16.219 4.648 1 96.88 110 GLY B C 1
ATOM 2517 O O . GLY B 1 110 ? -14.133 -15.734 4.309 1 96.88 110 GLY B O 1
ATOM 2518 N N . ALA B 1 111 ? -12.164 -16.531 3.76 1 97.75 111 ALA B N 1
ATOM 2519 C CA . ALA B 1 111 ? -12.398 -16.25 2.348 1 97.75 111 ALA B CA 1
ATOM 2520 C C . ALA B 1 111 ? -12.953 -17.469 1.626 1 97.75 111 ALA B C 1
ATOM 2522 O O . ALA B 1 111 ? -12.648 -18.609 1.993 1 97.75 111 ALA B O 1
ATOM 2523 N N . ALA B 1 112 ? -13.828 -17.188 0.68 1 97.12 112 ALA B N 1
ATOM 2524 C CA . ALA B 1 112 ? -14.141 -18.203 -0.323 1 97.12 112 ALA B CA 1
ATOM 2525 C C . ALA B 1 112 ? -13.039 -18.297 -1.376 1 97.12 112 ALA B C 1
ATOM 2527 O O . ALA B 1 112 ? -12.547 -17.266 -1.852 1 97.12 112 ALA B O 1
ATOM 2528 N N . VAL B 1 113 ? -12.656 -19.562 -1.68 1 96.81 113 VAL B N 1
ATOM 2529 C CA . VAL B 1 113 ? -11.5 -19.719 -2.553 1 96.81 113 VAL B CA 1
ATOM 2530 C C . VAL B 1 113 ? -11.836 -20.688 -3.686 1 96.81 113 VAL B C 1
ATOM 2532 O O . VAL B 1 113 ? -12.367 -21.766 -3.447 1 96.81 113 VAL B O 1
ATOM 2535 N N . ARG B 1 114 ? -11.617 -20.25 -4.871 1 94.56 114 ARG B N 1
ATOM 2536 C CA . ARG B 1 114 ? -11.523 -21.125 -6.031 1 94.56 114 ARG B CA 1
ATOM 2537 C C . ARG B 1 114 ? -10.078 -21.234 -6.527 1 94.56 114 ARG B C 1
ATOM 2539 O O . ARG B 1 114 ? -9.477 -20.234 -6.902 1 94.56 114 ARG B O 1
ATOM 2546 N N . SER B 1 115 ? -9.547 -22.422 -6.461 1 94.62 115 SER B N 1
ATOM 2547 C CA . SER B 1 115 ? -8.172 -22.672 -6.883 1 94.62 115 SER B CA 1
ATOM 2548 C C . SER B 1 115 ? -8.125 -23.281 -8.281 1 94.62 115 SER B C 1
ATOM 2550 O O . SER B 1 115 ? -8.875 -24.203 -8.586 1 94.62 115 SER B O 1
ATOM 2552 N N . VAL B 1 116 ? -7.328 -22.719 -9.133 1 90.94 116 VAL B N 1
ATOM 2553 C CA . VAL B 1 116 ? -7.133 -23.25 -10.477 1 90.94 116 VAL B CA 1
ATOM 2554 C C . VAL B 1 116 ? -5.645 -23.469 -10.734 1 90.94 116 VAL B C 1
ATOM 2556 O O . VAL B 1 116 ? -4.859 -22.516 -10.711 1 90.94 116 VAL B O 1
ATOM 2559 N N . CYS B 1 117 ? -5.316 -24.734 -10.961 1 85.25 117 CYS B N 1
ATOM 2560 C CA . CYS B 1 117 ? -3.959 -25.031 -11.398 1 85.25 117 CYS B CA 1
ATOM 2561 C C . CYS B 1 117 ? -3.84 -24.969 -12.914 1 85.25 117 CYS B C 1
ATOM 2563 O O . CYS B 1 117 ? -4.754 -25.375 -13.633 1 85.25 117 CYS B O 1
ATOM 2565 N N . SER B 1 118 ? -2.93 -24.297 -13.391 1 75.69 118 SER B N 1
ATOM 2566 C CA . SER B 1 118 ? -2.793 -24.078 -14.828 1 75.69 118 SER B CA 1
ATOM 2567 C C . SER B 1 118 ? -2.66 -25.391 -15.586 1 75.69 118 SER B C 1
ATOM 2569 O O . SER B 1 118 ? -2.996 -25.453 -16.766 1 75.69 118 SER B O 1
ATOM 2571 N N . GLY B 1 119 ? -2.121 -26.312 -14.969 1 66.56 119 GLY B N 1
ATOM 2572 C CA . GLY B 1 119 ? -2.143 -27.609 -15.617 1 66.56 119 GLY B CA 1
ATOM 2573 C C . GLY B 1 119 ? -3.547 -28.156 -15.82 1 66.56 119 GLY B C 1
ATOM 2574 O O . GLY B 1 119 ? -3.758 -29.047 -16.641 1 66.56 119 GLY B O 1
ATOM 2575 N N . ASP B 1 120 ? -4.398 -27.578 -15.008 1 58.09 120 ASP B N 1
ATOM 2576 C CA . ASP B 1 120 ? -5.793 -28 -15.125 1 58.09 120 ASP B CA 1
ATOM 2577 C C . ASP B 1 120 ? -6.492 -27.281 -16.266 1 58.09 120 ASP B C 1
ATOM 2579 O O . ASP B 1 120 ? -6.234 -26.094 -16.516 1 58.09 120 ASP B O 1
ATOM 2583 N N . ASN B 1 121 ? -6.422 -27.766 -17.5 1 48.41 121 ASN B N 1
ATOM 2584 C CA . ASN B 1 121 ? -7.066 -27.188 -18.688 1 48.41 121 ASN B CA 1
ATOM 2585 C C . ASN B 1 121 ? -8.266 -26.328 -18.312 1 48.41 121 ASN B C 1
ATOM 2587 O O . ASN B 1 121 ? -9.258 -26.281 -19.031 1 48.41 121 ASN B O 1
ATOM 2591 N N . ALA B 1 122 ? -8.25 -25.922 -17.125 1 45.28 122 ALA B N 1
ATOM 2592 C CA . ALA B 1 122 ? -9.492 -25.219 -16.812 1 45.28 122 ALA B CA 1
ATOM 2593 C C . ALA B 1 122 ? -9.477 -23.812 -17.406 1 45.28 122 ALA B C 1
ATOM 2595 O O . ALA B 1 122 ? -8.422 -23.172 -17.484 1 45.28 122 ALA B O 1
ATOM 2596 N N . ALA B 1 123 ? -10.438 -23.438 -18.203 1 39.12 123 ALA B N 1
ATOM 2597 C CA . ALA B 1 123 ? -10.789 -22.156 -18.812 1 39.12 123 ALA B CA 1
ATOM 2598 C C . ALA B 1 123 ? -10.609 -21.016 -17.812 1 39.12 123 ALA B C 1
ATOM 2600 O O . ALA B 1 123 ? -11.016 -21.125 -16.656 1 39.12 123 ALA B O 1
ATOM 2601 N N . CYS B 1 124 ? -9.57 -20.359 -17.859 1 42.81 124 CYS B N 1
ATOM 2602 C CA . CYS B 1 124 ? -9.461 -19.094 -17.156 1 42.81 124 CYS B CA 1
ATOM 2603 C C . CYS B 1 124 ? -10.812 -18.406 -17.062 1 42.81 124 CYS B C 1
ATOM 2605 O O . CYS B 1 124 ? -11.508 -18.25 -18.062 1 42.81 124 CYS B O 1
ATOM 2607 N N . CYS B 1 125 ? -11.617 -18.75 -16.156 1 36.34 125 CYS B N 1
ATOM 2608 C CA . CYS B 1 125 ? -12.938 -18.141 -16.047 1 36.34 125 CYS B CA 1
ATOM 2609 C C . CYS B 1 125 ? -12.852 -16.625 -16.125 1 36.34 125 CYS B C 1
ATOM 2611 O O . CYS B 1 125 ? -12.18 -15.984 -15.312 1 36.34 125 CYS B O 1
ATOM 2613 N N . GLY B 1 126 ? -12.68 -16.141 -17.328 1 37.31 126 GLY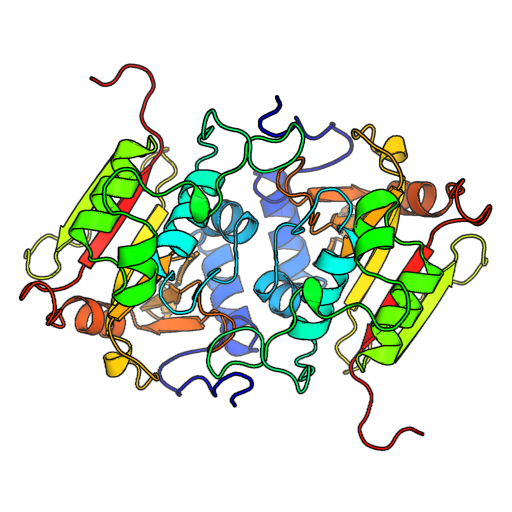 B N 1
ATOM 2614 C CA . GLY B 1 126 ? -12.852 -14.734 -17.641 1 37.31 126 GLY B CA 1
ATOM 2615 C C . GLY B 1 126 ? -13.711 -13.992 -16.641 1 37.31 126 GLY B C 1
ATOM 2616 O O . GLY B 1 126 ? -13.258 -13.031 -16.016 1 37.31 126 GLY B O 1
ATOM 2617 N N . GLY B 1 127 ? -15.109 -14.039 -16.984 1 38.22 127 GLY B N 1
ATOM 2618 C CA . GLY B 1 127 ? -16.172 -13.047 -16.891 1 38.22 127 GLY B CA 1
ATOM 2619 C C . GLY B 1 127 ? -16.688 -12.859 -15.477 1 38.22 127 GLY B C 1
ATOM 2620 O O . GLY B 1 127 ? -17.656 -13.516 -15.07 1 38.22 127 GLY B O 1
ATOM 2621 N N . SER B 1 128 ? -15.852 -13.023 -14.484 1 37.38 128 SER B N 1
ATOM 2622 C CA . SER B 1 128 ? -16.734 -12.758 -13.352 1 37.38 128 SER B CA 1
ATOM 2623 C C . SER B 1 128 ? -17.562 -11.492 -13.57 1 37.38 128 SER B C 1
ATOM 2625 O O . SER B 1 128 ? -17.016 -10.383 -13.531 1 37.38 128 SER B O 1
ATOM 2627 N N . SER B 1 129 ? -18.281 -11.562 -14.508 1 36.91 129 SER B N 1
ATOM 2628 C CA . SER B 1 129 ? -19.281 -10.531 -14.742 1 36.91 129 SER B CA 1
ATOM 2629 C C . SER B 1 129 ? -20 -10.156 -13.453 1 36.91 129 SER B C 1
ATOM 2631 O O . SER B 1 129 ? -20.844 -9.258 -13.445 1 36.91 129 SER B O 1
ATOM 2633 N N . GLY B 1 130 ? -20.188 -11.172 -12.461 1 43.53 130 GLY B N 1
ATOM 2634 C CA . GLY B 1 130 ? -21.172 -10.875 -11.438 1 43.53 130 GLY B CA 1
ATOM 2635 C C . GLY B 1 130 ? -20.719 -9.828 -10.445 1 43.53 130 GLY B C 1
ATOM 2636 O O . GLY B 1 130 ? -19.562 -9.406 -10.469 1 43.53 130 GLY B O 1
ATOM 2637 N N . ARG B 1 131 ? -21.703 -9.344 -9.625 1 47.75 131 ARG B N 1
ATOM 2638 C CA . ARG B 1 131 ? -21.844 -8.336 -8.586 1 47.75 131 ARG B CA 1
ATOM 2639 C C . ARG B 1 131 ? -20.891 -8.602 -7.434 1 47.75 131 ARG B C 1
ATOM 2641 O O . ARG B 1 131 ? -20.797 -7.801 -6.496 1 47.75 131 ARG B O 1
ATOM 2648 N N . VAL B 1 132 ? -20.125 -9.859 -7.359 1 56.47 132 VAL B N 1
ATOM 2649 C CA . VAL B 1 132 ? -19.328 -10.125 -6.16 1 56.47 132 VAL B CA 1
ATOM 2650 C C . VAL B 1 132 ? -17.891 -9.672 -6.387 1 56.47 132 VAL B C 1
ATOM 2652 O O . VAL B 1 132 ? -17.328 -9.867 -7.469 1 56.47 132 VAL B O 1
ATOM 2655 N N . HIS B 1 133 ? -17.359 -8.891 -5.559 1 72.75 133 HIS B N 1
ATOM 2656 C CA . HIS B 1 133 ? -15.953 -8.492 -5.578 1 72.75 133 HIS B CA 1
ATOM 2657 C C . HIS B 1 133 ? -15.031 -9.703 -5.453 1 72.75 133 HIS B C 1
ATOM 2659 O O . HIS B 1 133 ? -15.086 -10.43 -4.457 1 72.75 133 HIS B O 1
ATOM 2665 N N . ARG B 1 134 ? -14.422 -10.07 -6.492 1 90.12 134 ARG B N 1
ATOM 2666 C CA . ARG B 1 134 ? -13.453 -11.156 -6.527 1 90.12 134 ARG B CA 1
ATOM 2667 C C . ARG B 1 134 ? -12.055 -10.633 -6.844 1 90.12 134 ARG B C 1
ATOM 2669 O O . ARG B 1 134 ? -11.891 -9.758 -7.699 1 90.12 134 ARG B O 1
ATOM 2676 N N . PHE B 1 135 ? -11.148 -11.156 -6.031 1 96.69 135 PHE B N 1
ATOM 2677 C CA . PHE B 1 135 ? -9.758 -10.781 -6.262 1 96.69 135 PHE B CA 1
ATOM 2678 C C . PHE B 1 135 ? -8.969 -11.969 -6.805 1 96.69 135 PHE B C 1
ATOM 2680 O O . PHE B 1 135 ? -9.164 -13.102 -6.367 1 96.69 135 PHE B O 1
ATOM 2687 N N . LEU B 1 136 ? -8.156 -11.742 -7.781 1 96.44 136 LEU B N 1
ATOM 2688 C CA . LEU B 1 136 ? -7.312 -12.75 -8.414 1 96.44 136 LEU B CA 1
ATOM 2689 C C . LEU B 1 136 ? -5.898 -12.719 -7.836 1 96.44 136 LEU B C 1
ATOM 2691 O O . LEU B 1 136 ? -5.262 -11.664 -7.801 1 96.44 136 LEU B O 1
ATOM 2695 N N . VAL B 1 137 ? -5.426 -13.828 -7.312 1 98.06 137 VAL B N 1
ATOM 2696 C CA . VAL B 1 137 ? -4.062 -14.016 -6.832 1 98.06 137 VAL B CA 1
ATOM 2697 C C . VAL B 1 137 ? -3.342 -15.039 -7.711 1 98.06 137 VAL B C 1
ATOM 2699 O O . VAL B 1 137 ? -3.854 -16.141 -7.945 1 98.06 137 VAL B O 1
ATOM 2702 N N . VAL B 1 138 ? -2.148 -14.688 -8.141 1 98 138 VAL B N 1
ATOM 2703 C CA . VAL B 1 138 ? -1.437 -15.602 -9.031 1 98 138 VAL B CA 1
ATOM 2704 C C . VAL B 1 138 ? -0.184 -16.125 -8.336 1 98 138 VAL B C 1
ATOM 2706 O O . VAL B 1 138 ? 0.471 -15.406 -7.582 1 98 138 VAL B O 1
ATOM 2709 N N . SER B 1 139 ? 0.094 -17.375 -8.461 1 98.44 139 SER B N 1
ATOM 2710 C CA . SER B 1 139 ? 1.37 -18.031 -8.195 1 98.44 139 SER B CA 1
ATOM 2711 C C . SER B 1 139 ? 2.143 -18.281 -9.484 1 98.44 139 SER B C 1
ATOM 2713 O O . SER B 1 139 ? 1.654 -18.984 -10.383 1 98.44 139 SER B O 1
ATOM 2715 N N . TYR B 1 140 ? 3.324 -17.703 -9.602 1 98.19 140 TYR B N 1
ATOM 2716 C CA . TYR B 1 140 ? 4.008 -17.766 -10.891 1 98.19 140 TYR B CA 1
ATOM 2717 C C . TYR B 1 140 ? 5.52 -17.828 -10.703 1 98.19 140 TYR B C 1
ATOM 2719 O O . TYR B 1 140 ? 6.027 -17.547 -9.609 1 98.19 140 TYR B O 1
ATOM 2727 N N . SER B 1 141 ? 6.211 -18.25 -11.766 1 98.25 141 SER B N 1
ATOM 2728 C CA . SER B 1 141 ? 7.672 -18.234 -11.789 1 98.25 141 SER B CA 1
ATOM 2729 C C . SER B 1 141 ? 8.203 -16.922 -12.367 1 98.25 141 SER B C 1
ATOM 2731 O O . SER B 1 141 ? 7.898 -16.578 -13.516 1 98.25 141 SER B O 1
ATOM 2733 N N . ARG B 1 142 ? 9.008 -16.25 -11.617 1 98.25 142 ARG B N 1
ATOM 2734 C CA . ARG B 1 142 ? 9.633 -15 -12.055 1 98.25 142 ARG B CA 1
ATOM 2735 C C . ARG B 1 142 ? 10.609 -15.242 -13.195 1 98.25 142 ARG B C 1
ATOM 2737 O O . ARG B 1 142 ? 10.977 -14.312 -13.922 1 98.25 142 ARG B O 1
ATOM 2744 N N . ARG B 1 143 ? 11.047 -16.438 -13.359 1 97.06 143 ARG B N 1
ATOM 2745 C CA . ARG B 1 143 ? 12 -16.781 -14.406 1 97.06 143 ARG B CA 1
ATOM 2746 C C . ARG B 1 143 ? 11.438 -16.453 -15.789 1 97.06 143 ARG B C 1
ATOM 2748 O O . ARG B 1 143 ? 12.18 -16.047 -16.688 1 97.06 143 ARG B O 1
ATOM 2755 N N . GLU B 1 144 ? 10.188 -16.609 -15.891 1 96.31 144 GLU B N 1
ATOM 2756 C CA . GLU B 1 144 ? 9.531 -16.344 -17.172 1 96.31 144 GLU B CA 1
ATOM 2757 C C . GLU B 1 144 ? 9.672 -14.875 -17.562 1 96.31 144 GLU B C 1
ATOM 2759 O O . GLU B 1 144 ? 9.617 -14.531 -18.734 1 96.31 144 GLU B O 1
ATOM 2764 N N . PHE B 1 145 ? 9.859 -14.016 -16.594 1 97.94 145 PHE B N 1
ATOM 2765 C CA . PHE B 1 145 ? 9.914 -12.578 -16.828 1 97.94 145 PHE B CA 1
ATOM 2766 C C . PHE B 1 145 ? 11.352 -12.078 -16.766 1 97.94 145 PHE B C 1
ATOM 2768 O O . PHE B 1 145 ? 11.594 -10.867 -16.828 1 97.94 145 PHE B O 1
ATOM 2775 N N . GLY B 1 146 ? 12.328 -12.977 -16.594 1 97.56 146 GLY B N 1
ATOM 2776 C CA . GLY B 1 146 ? 13.711 -12.562 -16.438 1 97.56 146 GLY B CA 1
ATOM 2777 C C . GLY B 1 146 ? 13.984 -11.859 -15.125 1 97.56 146 GLY B C 1
ATOM 2778 O O . GLY B 1 146 ? 14.922 -11.062 -15.023 1 97.56 146 GLY B O 1
ATOM 2779 N N . GLN B 1 147 ? 13.141 -12.055 -14.156 1 97.81 147 GLN B N 1
ATOM 2780 C CA . GLN B 1 147 ? 13.297 -11.445 -12.836 1 97.81 147 GLN B CA 1
ATOM 2781 C C . GLN B 1 147 ? 14.094 -12.352 -11.906 1 97.81 147 GLN B C 1
ATOM 2783 O O . GLN B 1 147 ? 14.234 -13.547 -12.164 1 97.81 147 GLN B O 1
ATOM 2788 N N . THR B 1 148 ? 14.672 -11.719 -10.898 1 96 148 THR B N 1
ATOM 2789 C CA . THR B 1 148 ? 15.453 -12.484 -9.938 1 96 148 THR B CA 1
ATOM 2790 C C . THR B 1 148 ? 14.539 -13.312 -9.039 1 96 148 THR B C 1
ATOM 2792 O O . THR B 1 148 ? 13.508 -12.82 -8.586 1 96 148 THR B O 1
ATOM 2795 N N . GLY B 1 149 ? 14.992 -14.562 -8.766 1 94.38 149 GLY B N 1
ATOM 2796 C CA . GLY B 1 149 ? 14.172 -15.484 -8.008 1 94.38 149 GLY B CA 1
ATOM 2797 C C . GLY B 1 149 ? 13.273 -16.344 -8.875 1 94.38 149 GLY B C 1
ATOM 2798 O O . GLY B 1 149 ? 13.32 -16.25 -10.102 1 94.38 149 GLY B O 1
ATOM 2799 N N . ASP B 1 150 ? 12.43 -17.109 -8.242 1 96.56 150 ASP B N 1
ATOM 2800 C CA . ASP B 1 150 ? 11.562 -18.031 -8.977 1 96.56 150 ASP B CA 1
ATOM 2801 C C . ASP B 1 150 ? 10.109 -17.906 -8.508 1 96.56 150 ASP B C 1
ATOM 2803 O O . ASP B 1 150 ? 9.414 -16.969 -8.867 1 96.56 150 ASP B O 1
ATOM 2807 N N . GLY B 1 151 ? 9.641 -18.844 -7.633 1 97.81 151 GLY B N 1
ATOM 2808 C CA . GLY B 1 151 ? 8.258 -18.828 -7.172 1 97.81 151 GLY B CA 1
ATOM 2809 C C . GLY B 1 151 ? 7.867 -17.531 -6.496 1 97.81 151 GLY B C 1
ATOM 2810 O O . GLY B 1 151 ? 8.633 -17 -5.688 1 97.81 151 GLY B O 1
ATOM 2811 N N . HIS B 1 152 ? 6.672 -17.016 -6.859 1 98.56 152 HIS B N 1
ATOM 2812 C CA . HIS B 1 152 ? 6.199 -15.75 -6.316 1 98.56 152 HIS B CA 1
ATOM 2813 C C . HIS B 1 152 ? 4.676 -15.672 -6.348 1 98.56 152 HIS B C 1
ATOM 2815 O O . HIS B 1 152 ? 4.035 -16.297 -7.191 1 98.56 152 HIS B O 1
ATOM 2821 N N . PHE B 1 153 ? 4.094 -15.031 -5.363 1 98.75 153 PHE B N 1
ATOM 2822 C CA . PHE B 1 153 ? 2.672 -14.711 -5.324 1 98.75 153 PHE B CA 1
ATOM 2823 C C . PHE B 1 153 ? 2.447 -13.211 -5.477 1 98.75 153 PHE B C 1
ATOM 2825 O O . PHE B 1 153 ? 3.223 -12.406 -4.953 1 98.75 153 PHE B O 1
ATOM 2832 N N . SER B 1 154 ? 1.441 -12.836 -6.125 1 98.56 154 SER B N 1
ATOM 2833 C CA . SER B 1 154 ? 1.025 -11.438 -6.223 1 98.56 154 SER B CA 1
ATOM 2834 C C . SER B 1 154 ? -0.458 -11.328 -6.555 1 98.56 154 SER B C 1
ATOM 2836 O O . SER B 1 154 ? -1.002 -12.156 -7.285 1 98.56 154 SER B O 1
ATOM 2838 N N . PRO B 1 155 ? -1.12 -10.32 -6.02 1 97.94 155 PRO B N 1
ATOM 2839 C CA . PRO B 1 155 ? -2.455 -10.016 -6.535 1 97.94 155 PRO B CA 1
ATOM 2840 C C . PRO B 1 155 ? -2.416 -9.344 -7.906 1 97.94 155 PRO B C 1
ATOM 2842 O O . PRO B 1 155 ? -1.406 -8.734 -8.273 1 97.94 155 PRO B O 1
ATOM 2845 N N . VAL B 1 156 ? -3.498 -9.508 -8.609 1 97.25 156 VAL B N 1
ATOM 2846 C CA . VAL B 1 156 ? -3.686 -8.852 -9.898 1 97.25 156 VAL B CA 1
ATOM 2847 C C . VAL B 1 156 ? -4.57 -7.617 -9.719 1 97.25 156 VAL B C 1
ATOM 2849 O O . VAL B 1 156 ? -5.691 -7.715 -9.211 1 97.25 156 VAL B O 1
ATOM 2852 N N . GLY B 1 157 ? -4.043 -6.492 -10.195 1 96.31 157 GLY B N 1
ATOM 2853 C CA . GLY B 1 157 ? -4.73 -5.234 -9.945 1 96.31 157 GLY B CA 1
ATOM 2854 C C . GLY B 1 157 ? -5.602 -4.793 -11.109 1 96.31 157 GLY B C 1
ATOM 2855 O O . GLY B 1 157 ? -6.438 -3.898 -10.961 1 96.31 157 GLY B O 1
ATOM 2856 N N . GLY B 1 158 ? -5.355 -5.441 -12.258 1 94.88 158 GLY B N 1
ATOM 2857 C CA . GLY B 1 158 ? -6.137 -5.004 -13.406 1 94.88 158 GLY B CA 1
ATOM 2858 C C . GLY B 1 158 ? -5.727 -5.68 -14.703 1 94.88 158 GLY B C 1
ATOM 2859 O O . GLY B 1 158 ? -4.762 -6.441 -14.727 1 94.88 158 GLY B O 1
ATOM 2860 N N . TYR B 1 159 ? -6.582 -5.422 -15.688 1 95.94 159 TYR B N 1
ATOM 2861 C CA . TYR B 1 159 ? -6.406 -5.965 -17.031 1 95.94 159 TYR B CA 1
ATOM 2862 C C . TYR B 1 159 ? -6.566 -4.875 -18.078 1 95.94 159 TYR B C 1
ATOM 2864 O O . TYR B 1 159 ? -7.445 -4.02 -17.969 1 95.94 159 TYR B O 1
ATOM 2872 N N . HIS B 1 160 ? -5.684 -4.887 -18.969 1 96.75 160 HIS B N 1
ATOM 2873 C CA . HIS B 1 160 ? -5.781 -4.008 -20.125 1 96.75 160 HIS B CA 1
ATOM 2874 C C . HIS B 1 160 ? -6.051 -4.805 -21.406 1 96.75 160 HIS B C 1
ATOM 2876 O O . HIS B 1 160 ? -5.164 -5.496 -21.906 1 96.75 160 HIS B O 1
ATOM 2882 N N . ALA B 1 161 ? -7.168 -4.605 -21.969 1 94.69 161 ALA B N 1
ATOM 2883 C CA . ALA B 1 161 ? -7.617 -5.406 -23.094 1 94.69 161 ALA B CA 1
ATOM 2884 C C . ALA B 1 161 ? -6.824 -5.062 -24.359 1 94.69 161 ALA B C 1
ATOM 2886 O O . ALA B 1 161 ? -6.48 -5.949 -25.141 1 94.69 161 ALA B O 1
ATOM 2887 N N . GLY B 1 162 ? -6.523 -3.791 -24.531 1 96.12 162 GLY B N 1
ATOM 2888 C CA . GLY B 1 162 ? -5.852 -3.35 -25.75 1 96.12 162 GLY B CA 1
ATOM 2889 C C . GLY B 1 162 ? -4.496 -4 -25.953 1 96.12 162 GLY B C 1
ATOM 2890 O O . GLY B 1 162 ? -4.156 -4.406 -27.062 1 96.12 162 GLY B O 1
ATOM 2891 N N . SER B 1 163 ? -3.742 -4.148 -24.938 1 97.06 163 SER B N 1
ATOM 2892 C CA . SER B 1 163 ? -2.412 -4.738 -25.031 1 97.06 163 SER B CA 1
ATOM 2893 C C . SER B 1 163 ? -2.398 -6.164 -24.5 1 97.06 163 SER B C 1
ATOM 2895 O O . SER B 1 163 ? -1.354 -6.816 -24.484 1 97.06 163 SER B O 1
ATOM 2897 N N . ASP B 1 164 ? -3.537 -6.633 -24.047 1 96.94 164 ASP B N 1
ATOM 2898 C CA . ASP B 1 164 ? -3.648 -7.953 -23.438 1 96.94 164 ASP B CA 1
ATOM 2899 C C . ASP B 1 164 ? -2.625 -8.133 -22.328 1 96.94 164 ASP B C 1
ATOM 2901 O O . ASP B 1 164 ? -1.832 -9.07 -22.344 1 96.94 164 ASP B O 1
ATOM 2905 N N . SER B 1 165 ? -2.703 -7.195 -21.375 1 97.69 165 SER B N 1
ATOM 2906 C CA . SER B 1 165 ? -1.747 -7.195 -20.281 1 97.69 165 SER B CA 1
ATOM 2907 C C . SER B 1 165 ? -2.459 -7.133 -18.922 1 97.69 165 SER B C 1
ATOM 2909 O O . SER B 1 165 ? -3.59 -6.652 -18.844 1 97.69 165 SER B O 1
ATOM 2911 N N . VAL B 1 166 ? -1.777 -7.68 -17.953 1 97.38 166 VAL B N 1
ATOM 2912 C CA . VAL B 1 166 ? -2.291 -7.707 -16.594 1 97.38 166 VAL B CA 1
ATOM 2913 C C . VAL B 1 166 ? -1.371 -6.902 -15.672 1 97.38 166 VAL B C 1
ATOM 2915 O O . VAL B 1 166 ? -0.148 -6.934 -15.836 1 97.38 166 VAL B O 1
ATOM 2918 N N . LEU B 1 167 ? -1.962 -6.129 -14.766 1 98.38 167 LEU B N 1
ATOM 2919 C CA . LEU B 1 167 ? -1.196 -5.383 -13.773 1 98.38 167 LEU B CA 1
ATOM 2920 C C . LEU B 1 167 ? -0.923 -6.238 -12.539 1 98.38 167 LEU B C 1
ATOM 2922 O O . LEU B 1 167 ? -1.854 -6.629 -11.828 1 98.38 167 LEU B O 1
ATOM 2926 N N . LEU B 1 168 ? 0.332 -6.566 -12.297 1 98.44 168 LEU B N 1
ATOM 2927 C CA . LEU B 1 168 ? 0.744 -7.254 -11.078 1 98.44 168 LEU B CA 1
ATOM 2928 C C . LEU B 1 168 ? 1.11 -6.254 -9.984 1 98.44 168 LEU B C 1
ATOM 2930 O O . LEU B 1 168 ? 1.974 -5.398 -10.188 1 98.44 168 LEU B O 1
ATOM 2934 N N . LEU B 1 169 ? 0.419 -6.336 -8.891 1 98.5 169 LEU B N 1
ATOM 2935 C CA . LEU B 1 169 ? 0.791 -5.562 -7.711 1 98.5 169 LEU B CA 1
ATOM 2936 C C . LEU B 1 169 ? 1.814 -6.312 -6.867 1 98.5 169 LEU B C 1
ATOM 2938 O O . LEU B 1 169 ? 1.489 -6.812 -5.789 1 98.5 169 LEU B O 1
ATOM 2942 N N . ASP B 1 170 ? 3.002 -6.34 -7.406 1 98.5 170 ASP B N 1
ATOM 2943 C CA . ASP B 1 170 ? 4.09 -7.109 -6.809 1 98.5 170 ASP B CA 1
ATOM 2944 C C . ASP B 1 170 ? 4.324 -6.691 -5.359 1 98.5 170 ASP B C 1
ATOM 2946 O O . ASP B 1 170 ? 4.676 -5.543 -5.09 1 98.5 170 ASP B O 1
ATOM 2950 N N . VAL B 1 171 ? 4.23 -7.652 -4.441 1 98.44 171 VAL B N 1
ATOM 2951 C CA . VAL B 1 171 ? 4.336 -7.34 -3.02 1 98.44 171 VAL B CA 1
ATOM 2952 C C . VAL B 1 171 ? 5.809 -7.289 -2.611 1 98.44 171 VAL B C 1
ATOM 2954 O O . VAL B 1 171 ? 6.141 -6.824 -1.52 1 98.44 171 VAL B O 1
ATOM 2957 N N . ALA B 1 172 ? 6.68 -7.832 -3.439 1 98.19 172 ALA B N 1
ATOM 2958 C CA . ALA B 1 172 ? 8.109 -7.633 -3.215 1 98.19 172 ALA B CA 1
ATOM 2959 C C . ALA B 1 172 ? 8.57 -6.285 -3.76 1 98.19 172 ALA B C 1
ATOM 2961 O O . ALA B 1 172 ? 9.461 -6.223 -4.609 1 98.19 172 ALA B O 1
ATOM 2962 N N . ARG B 1 173 ? 8.078 -5.266 -3.178 1 97.75 173 ARG B N 1
ATOM 2963 C CA . ARG B 1 173 ? 8.242 -3.906 -3.688 1 97.75 173 ARG B CA 1
ATOM 2964 C C . ARG B 1 173 ? 9.688 -3.441 -3.553 1 97.75 173 ARG B C 1
ATOM 2966 O O . ARG B 1 173 ? 10.109 -2.506 -4.238 1 97.75 173 ARG B O 1
ATOM 2973 N N . PHE B 1 174 ? 10.406 -4.066 -2.639 1 97.5 174 PHE B N 1
ATOM 2974 C CA . PHE B 1 174 ? 11.82 -3.736 -2.455 1 97.5 174 PHE B CA 1
ATOM 2975 C C . PHE B 1 174 ? 12.648 -4.215 -3.645 1 97.5 174 PHE B C 1
ATOM 2977 O O . PHE B 1 174 ? 13.789 -3.787 -3.822 1 97.5 174 PHE B O 1
ATOM 2984 N N . LYS B 1 175 ? 12.078 -5.09 -4.457 1 97.25 175 LYS B N 1
ATOM 2985 C CA . LYS B 1 175 ? 12.758 -5.605 -5.641 1 97.25 175 LYS B CA 1
ATOM 2986 C C . LYS B 1 175 ? 12.266 -4.906 -6.906 1 97.25 175 LYS B C 1
ATOM 2988 O O . LYS B 1 175 ? 13.047 -4.281 -7.621 1 97.25 175 LYS B O 1
ATOM 2993 N N . TYR B 1 176 ? 10.984 -5.012 -7.168 1 98.06 176 TYR B N 1
ATOM 2994 C CA . TYR B 1 176 ? 10.367 -4.484 -8.383 1 98.06 176 TYR B CA 1
ATOM 2995 C C . TYR B 1 176 ? 9.109 -3.691 -8.062 1 98.06 176 TYR B C 1
ATOM 2997 O O . TYR B 1 176 ? 8.359 -4.051 -7.152 1 98.06 176 TYR B O 1
ATOM 3005 N N . PRO B 1 177 ? 8.836 -2.611 -8.82 1 98.12 177 PRO B N 1
ATOM 3006 C CA . PRO B 1 177 ? 7.551 -1.922 -8.688 1 98.12 177 PRO B CA 1
ATOM 3007 C C . PRO B 1 177 ? 6.387 -2.725 -9.266 1 98.12 177 PRO B C 1
ATOM 3009 O O . PRO B 1 177 ? 6.605 -3.689 -10 1 98.12 177 PRO B O 1
ATOM 3012 N N . PRO B 1 178 ? 5.145 -2.404 -8.867 1 98.5 178 PRO B N 1
ATOM 3013 C CA . PRO B 1 178 ? 4.047 -2.957 -9.664 1 98.5 178 PRO B CA 1
ATOM 3014 C C . PRO B 1 178 ? 4.234 -2.732 -11.164 1 98.5 178 PRO B C 1
ATOM 3016 O O . PRO B 1 178 ? 4.793 -1.712 -11.57 1 98.5 178 PRO B O 1
ATOM 3019 N N . HIS B 1 179 ? 3.812 -3.691 -11.977 1 98.88 179 HIS B N 1
ATOM 3020 C CA . HIS B 1 179 ? 4.121 -3.611 -13.398 1 98.88 179 HIS B CA 1
ATOM 3021 C C . HIS B 1 179 ? 3.141 -4.441 -14.219 1 98.88 179 HIS B C 1
ATOM 3023 O O . HIS B 1 179 ? 2.527 -5.379 -13.703 1 98.88 179 HIS B O 1
ATOM 3029 N N . TRP B 1 180 ? 2.998 -4.031 -15.414 1 98.69 180 TRP B N 1
ATOM 3030 C CA . TRP B 1 180 ? 2.191 -4.742 -16.406 1 98.69 180 TRP B CA 1
ATOM 3031 C C . TRP B 1 180 ? 3.002 -5.844 -17.078 1 98.69 180 TRP B C 1
ATOM 3033 O O . TRP B 1 180 ? 4.16 -5.633 -17.453 1 98.69 180 TRP B O 1
ATOM 3043 N N . VAL B 1 181 ? 2.42 -7.004 -17.25 1 98.62 181 VAL B N 1
ATOM 3044 C CA . VAL B 1 181 ? 3.018 -8.094 -18.016 1 98.62 181 VAL B CA 1
ATOM 3045 C C . VAL B 1 181 ? 1.997 -8.648 -19.016 1 98.62 181 VAL B C 1
ATOM 3047 O O . VAL B 1 181 ? 0.789 -8.555 -18.781 1 98.62 181 VAL B O 1
ATOM 3050 N N . GLY B 1 182 ? 2.477 -9.211 -20.094 1 97.75 182 GLY B N 1
ATOM 3051 C CA . GLY B 1 182 ? 1.574 -9.844 -21.047 1 97.75 182 GLY B CA 1
ATOM 3052 C C . GLY B 1 182 ? 0.846 -11.047 -20.469 1 97.75 182 GLY B C 1
ATOM 3053 O O . GLY B 1 182 ? 1.426 -11.828 -19.719 1 97.75 182 GLY B O 1
ATOM 3054 N N . LEU B 1 183 ? -0.401 -11.188 -20.844 1 96.62 183 LEU B N 1
ATOM 3055 C CA . LEU B 1 183 ? -1.223 -12.273 -20.328 1 96.62 183 LEU B CA 1
ATOM 3056 C C . LEU B 1 183 ? -0.651 -13.633 -20.719 1 96.62 183 LEU B C 1
ATOM 3058 O O . LEU B 1 183 ? -0.62 -14.562 -19.922 1 96.62 183 LEU B O 1
ATOM 3062 N N . ARG B 1 184 ? -0.191 -13.758 -21.922 1 95.19 184 ARG B N 1
ATOM 3063 C CA . ARG B 1 184 ? 0.371 -15.016 -22.391 1 95.19 184 ARG B CA 1
ATOM 3064 C C . ARG B 1 184 ? 1.635 -15.383 -21.625 1 95.19 184 ARG B C 1
ATOM 3066 O O . ARG B 1 184 ? 1.834 -16.547 -21.25 1 95.19 184 ARG B O 1
ATOM 3073 N N . ALA B 1 185 ? 2.439 -14.391 -21.453 1 96.5 185 ALA B N 1
ATOM 3074 C CA . ALA B 1 185 ? 3.65 -14.625 -20.672 1 96.5 185 ALA B CA 1
ATOM 3075 C C . ALA B 1 185 ? 3.311 -15.023 -19.234 1 96.5 185 ALA B C 1
ATOM 3077 O O . ALA B 1 185 ? 3.967 -15.891 -18.656 1 96.5 185 ALA B O 1
ATOM 3078 N N . LEU B 1 186 ? 2.326 -14.367 -18.656 1 97.5 186 LEU B N 1
ATOM 3079 C CA . LEU B 1 186 ? 1.896 -14.742 -17.312 1 97.5 186 LEU B CA 1
ATOM 3080 C C . LEU B 1 186 ? 1.398 -16.188 -17.281 1 97.5 186 LEU B C 1
ATOM 3082 O O . LEU B 1 186 ? 1.72 -16.938 -16.344 1 97.5 186 LEU B O 1
ATOM 3086 N N . TRP B 1 187 ? 0.642 -16.578 -18.266 1 95.31 187 TRP B N 1
ATOM 3087 C CA . TRP B 1 187 ? 0.15 -17.953 -18.312 1 95.31 187 TRP B CA 1
ATOM 3088 C C . TRP B 1 187 ? 1.308 -18.938 -18.344 1 95.31 187 TRP B C 1
ATOM 3090 O O . TRP B 1 187 ? 1.284 -19.953 -17.625 1 95.31 187 TRP B O 1
ATOM 3100 N N . ARG B 1 188 ? 2.316 -18.656 -19.141 1 95.94 188 ARG B N 1
ATOM 3101 C CA . ARG B 1 188 ? 3.496 -19.516 -19.172 1 95.94 188 ARG B CA 1
ATOM 3102 C C . ARG B 1 188 ? 4.168 -19.578 -17.797 1 95.94 188 ARG B C 1
ATOM 3104 O O . ARG B 1 188 ? 4.629 -20.625 -17.375 1 95.94 188 ARG B O 1
ATOM 3111 N N . ALA B 1 189 ? 4.219 -18.453 -17.109 1 97.56 189 ALA B N 1
ATOM 3112 C CA . ALA B 1 189 ? 4.816 -18.375 -15.781 1 97.56 189 ALA B CA 1
ATOM 3113 C C . ALA B 1 189 ? 4.035 -19.234 -14.789 1 97.56 189 ALA B C 1
ATOM 3115 O O . ALA B 1 189 ? 4.617 -19.844 -13.891 1 97.56 189 ALA B O 1
ATOM 3116 N N . LEU B 1 190 ? 2.715 -19.281 -14.914 1 97.12 190 LEU B N 1
ATOM 3117 C CA . LEU B 1 190 ? 1.853 -20.078 -14.055 1 97.12 190 LEU B CA 1
ATOM 3118 C C . LEU B 1 190 ? 2.045 -21.562 -14.32 1 97.12 190 LEU B C 1
ATOM 3120 O O . LEU B 1 190 ? 1.879 -22.391 -13.422 1 97.12 190 LEU B O 1
ATOM 3124 N N . CYS B 1 191 ? 2.443 -21.891 -15.531 1 95.06 191 CYS B N 1
ATOM 3125 C CA . CYS B 1 191 ? 2.52 -23.281 -15.969 1 95.06 191 CYS B CA 1
ATOM 3126 C C . CYS B 1 191 ? 3.855 -23.906 -15.57 1 95.06 191 CYS B C 1
ATOM 3128 O O . CYS B 1 191 ? 4.043 -25.109 -15.703 1 95.06 191 CYS B O 1
ATOM 3130 N N . ARG B 1 192 ? 4.711 -23.094 -15.117 1 94.88 192 ARG B N 1
ATOM 3131 C CA . ARG B 1 192 ? 5.984 -23.656 -14.672 1 94.88 192 ARG B CA 1
ATOM 3132 C C . ARG B 1 192 ? 5.805 -24.5 -13.414 1 94.88 192 ARG B C 1
ATOM 3134 O O . ARG B 1 192 ? 5.023 -24.141 -12.531 1 94.88 192 ARG B O 1
ATOM 3141 N N . THR B 1 193 ? 6.578 -25.547 -13.359 1 94.81 193 THR B N 1
ATOM 3142 C CA . THR B 1 193 ? 6.473 -26.469 -12.234 1 94.81 193 THR B CA 1
ATOM 3143 C C . THR B 1 193 ? 7.137 -25.891 -10.992 1 94.81 193 THR B C 1
ATOM 3145 O O . THR B 1 193 ? 8.227 -25.328 -11.07 1 94.81 193 THR B O 1
ATOM 3148 N N . ASP B 1 194 ? 6.422 -25.984 -9.891 1 95.38 194 ASP B N 1
ATOM 3149 C CA . ASP B 1 194 ? 7.012 -25.703 -8.586 1 95.38 194 ASP B CA 1
ATOM 3150 C C . ASP B 1 194 ? 7.809 -26.891 -8.07 1 95.38 194 ASP B C 1
ATOM 3152 O O . ASP B 1 194 ? 7.242 -27.953 -7.773 1 95.38 194 ASP B O 1
ATOM 3156 N N . PRO B 1 195 ? 9.062 -26.766 -7.887 1 94.31 195 PRO B N 1
ATOM 3157 C CA . PRO B 1 195 ? 9.867 -27.906 -7.465 1 94.31 195 PRO B CA 1
ATOM 3158 C C . PRO B 1 195 ? 9.5 -28.406 -6.07 1 94.31 195 PRO B C 1
ATOM 3160 O O . PRO B 1 195 ? 9.727 -29.578 -5.75 1 94.31 195 PRO B O 1
ATOM 3163 N N . ASP B 1 196 ? 8.922 -27.562 -5.242 1 93.75 196 ASP B N 1
ATOM 3164 C CA . ASP B 1 196 ? 8.555 -27.953 -3.887 1 93.75 196 ASP B CA 1
ATOM 3165 C C . ASP B 1 196 ? 7.375 -28.938 -3.902 1 93.75 196 ASP B C 1
ATOM 3167 O O . ASP B 1 196 ? 7.262 -29.781 -3.021 1 93.75 196 ASP B O 1
ATOM 3171 N N . THR B 1 197 ? 6.465 -28.844 -4.852 1 94.5 197 THR B N 1
ATOM 3172 C CA . THR B 1 197 ? 5.238 -29.625 -4.844 1 94.5 197 THR B CA 1
ATOM 3173 C C . THR B 1 197 ? 5.219 -30.609 -6.02 1 94.5 197 THR B C 1
ATOM 3175 O O . THR B 1 197 ? 4.438 -31.562 -6.023 1 94.5 197 THR B O 1
ATOM 3178 N N . GLY B 1 198 ? 6.02 -30.328 -7.043 1 94.75 198 GLY B N 1
ATOM 3179 C CA . GLY B 1 198 ? 5.98 -31.109 -8.266 1 94.75 198 GLY B CA 1
ATOM 3180 C C . GLY B 1 198 ? 4.789 -30.781 -9.141 1 94.75 198 GLY B C 1
ATOM 3181 O O . GLY B 1 198 ? 4.551 -31.469 -10.148 1 94.75 198 GLY B O 1
ATOM 3182 N N . LYS B 1 199 ? 4.016 -29.781 -8.82 1 94.38 199 LYS B N 1
ATOM 3183 C CA . LYS B 1 199 ? 2.83 -29.359 -9.555 1 94.38 199 LYS B CA 1
ATOM 3184 C C . LYS B 1 199 ? 3.047 -27.984 -10.195 1 94.38 199 LYS B C 1
ATOM 3186 O O . LYS B 1 199 ? 3.961 -27.25 -9.812 1 94.38 199 LYS B O 1
ATOM 3191 N N . THR B 1 200 ? 2.225 -27.734 -11.172 1 94.06 200 THR B N 1
ATOM 3192 C CA . THR B 1 200 ? 2.244 -26.406 -11.742 1 94.06 200 THR B CA 1
ATOM 3193 C C . THR B 1 200 ? 1.7 -25.375 -10.742 1 94.06 200 THR B C 1
ATOM 3195 O O . THR B 1 20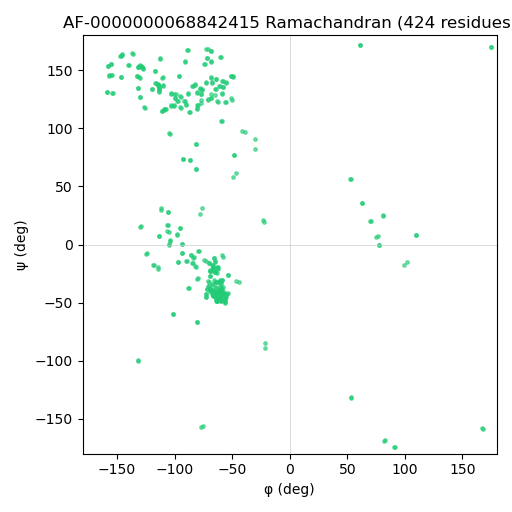0 ? 0.993 -25.75 -9.805 1 94.06 200 THR B O 1
ATOM 3198 N N . ARG B 1 201 ? 2.082 -24.266 -10.961 1 95.25 201 ARG B N 1
ATOM 3199 C CA . ARG B 1 201 ? 1.524 -23.172 -10.172 1 95.25 201 ARG B CA 1
ATOM 3200 C C . ARG B 1 201 ? 0.111 -22.828 -10.633 1 95.25 201 ARG B C 1
ATOM 3202 O O . ARG B 1 201 ? -0.622 -23.688 -11.109 1 95.25 201 ARG B O 1
ATOM 3209 N N . GLY B 1 202 ? -0.437 -21.656 -10.438 1 96.19 202 GLY B N 1
ATOM 3210 C CA . GLY B 1 202 ? -1.817 -21.359 -10.781 1 96.19 202 GLY B CA 1
ATOM 3211 C C . GLY B 1 202 ? -2.314 -20.047 -10.188 1 96.19 202 GLY B C 1
ATOM 3212 O O . GLY B 1 202 ? -1.533 -19.125 -9.984 1 96.19 202 GLY B O 1
ATOM 3213 N N . TYR B 1 203 ? -3.613 -20.031 -10.117 1 97.25 203 TYR B N 1
ATOM 3214 C CA . TYR B 1 203 ? -4.184 -18.812 -9.555 1 97.25 203 TYR B CA 1
ATOM 3215 C C . TYR B 1 203 ? -5.363 -19.125 -8.641 1 97.25 203 TYR B C 1
ATOM 3217 O O . TYR B 1 203 ? -5.941 -20.203 -8.719 1 97.25 203 TYR B O 1
ATOM 3225 N N . LEU B 1 204 ? -5.605 -18.25 -7.727 1 97 204 LEU B N 1
ATOM 3226 C CA . LEU B 1 204 ? -6.719 -18.297 -6.785 1 97 204 LEU B CA 1
ATOM 3227 C C . LEU B 1 204 ? -7.695 -17.156 -7.031 1 97 204 LEU B C 1
ATOM 3229 O O . LEU B 1 204 ? -7.281 -16.016 -7.301 1 97 204 LEU B O 1
ATOM 3233 N N . LEU B 1 205 ? -8.953 -17.453 -7.004 1 96.19 205 LEU B N 1
ATOM 3234 C CA . LEU B 1 205 ? -10.008 -16.453 -6.922 1 96.19 205 LEU B CA 1
ATOM 3235 C C . LEU B 1 205 ? -10.578 -16.375 -5.512 1 96.19 205 LEU B C 1
ATOM 3237 O O . LEU B 1 205 ? -11.078 -17.375 -4.984 1 96.19 205 LEU B O 1
ATOM 3241 N N . LEU B 1 206 ? -10.453 -15.234 -4.945 1 96.81 206 LEU B N 1
ATOM 3242 C CA . LEU B 1 206 ? -10.883 -15.062 -3.564 1 96.81 206 LEU B CA 1
ATOM 3243 C C . LEU B 1 206 ? -12.07 -14.102 -3.484 1 96.81 206 LEU B C 1
ATOM 3245 O O . LEU B 1 206 ? -12.094 -13.086 -4.184 1 96.81 206 LEU B O 1
ATOM 3249 N N . SER B 1 207 ? -13.031 -14.406 -2.686 1 95.81 207 SER B N 1
ATOM 3250 C CA . SER B 1 207 ? -14.195 -13.562 -2.42 1 95.81 207 SER B CA 1
ATOM 3251 C C . SER B 1 207 ? -14.656 -13.703 -0.974 1 95.81 207 SER B C 1
ATOM 3253 O O . SER B 1 207 ? -14.164 -14.562 -0.24 1 95.81 207 SER B O 1
ATOM 3255 N N . ALA B 1 208 ? -15.484 -12.727 -0.571 1 91.81 208 ALA B N 1
ATOM 3256 C CA . ALA B 1 208 ? -16.078 -12.859 0.756 1 91.81 208 ALA B CA 1
ATOM 3257 C C . ALA B 1 208 ? -17.062 -14.023 0.804 1 91.81 208 ALA B C 1
ATOM 3259 O O . ALA B 1 208 ? -17.812 -14.258 -0.152 1 91.81 208 ALA B O 1
ATOM 3260 N N . ARG B 1 209 ? -16.953 -14.633 1.857 1 86.12 209 ARG B N 1
ATOM 3261 C CA . ARG B 1 209 ? -17.922 -15.711 2.029 1 86.12 209 ARG B CA 1
ATOM 3262 C C . ARG B 1 209 ? -19.328 -15.156 2.207 1 86.12 209 ARG B C 1
ATOM 3264 O O . ARG B 1 209 ? -19.531 -14.141 2.879 1 86.12 209 ARG B O 1
ATOM 3271 N N . LYS B 1 210 ? -20.25 -15.609 1.405 1 68.38 210 LYS B N 1
ATOM 3272 C CA . LYS B 1 210 ? -21.641 -15.234 1.58 1 68.38 210 LYS B CA 1
ATOM 3273 C C . LYS B 1 210 ? -22.156 -15.633 2.963 1 68.38 210 LYS B C 1
ATOM 3275 O O . LYS B 1 210 ? -21.75 -16.672 3.502 1 68.38 210 LYS B O 1
ATOM 3280 N N . PRO B 1 211 ? -22.828 -14.531 3.623 1 61.72 211 PRO B N 1
ATOM 3281 C CA . PRO B 1 211 ? -23.5 -14.945 4.855 1 61.72 211 PRO B CA 1
ATOM 3282 C C . PRO B 1 211 ? -24.406 -16.156 4.656 1 61.72 211 PRO B C 1
ATOM 3284 O O . PRO B 1 211 ? -25.094 -16.25 3.635 1 61.72 211 PRO B O 1
ATOM 3287 N N . GLY B 1 212 ? -24.25 -17.234 5.434 1 48.06 212 GLY B N 1
ATOM 3288 C CA . GLY B 1 212 ? -25.141 -18.391 5.441 1 48.06 212 GLY B CA 1
ATOM 3289 C C . GLY B 1 212 ? -24.609 -19.547 4.629 1 48.06 212 GLY B C 1
ATOM 3290 O O . GLY B 1 212 ? -25.281 -20.562 4.477 1 48.06 212 GLY B O 1
ATOM 3291 N N . ALA B 1 213 ? -23.734 -19.391 3.814 1 44.16 213 ALA B N 1
ATOM 3292 C CA . ALA B 1 213 ? -23.281 -20.562 3.068 1 44.16 213 ALA B CA 1
ATOM 3293 C C . ALA B 1 213 ? -22.625 -21.594 3.994 1 44.16 213 ALA B C 1
ATOM 3295 O O . ALA B 1 213 ? -21.828 -21.234 4.867 1 44.16 213 ALA B O 1
ATOM 3296 N N . PRO B 1 214 ? -23.109 -22.922 3.895 1 36.06 214 PRO B N 1
ATOM 3297 C CA . PRO B 1 214 ? -22.484 -23.938 4.742 1 36.06 214 PRO B CA 1
ATOM 3298 C C . PRO B 1 214 ? -20.969 -24.016 4.555 1 36.06 214 PRO B C 1
ATOM 3300 O O . PRO B 1 214 ? -20.453 -23.609 3.514 1 36.06 214 PRO B O 1
#

Sequence (428 aa):
SFHRRVLPPSGIAFASTRGRELFAEALAAGTLHCFFKLIEQFCTQAEPAYCGLGTLVMVLNALDIDPGRTWKGPWRWFHEGMLDCCEPLEDIRRRGITFDKLACLARCNGAAVRSVCSGDNAACCGGSSGRVHRFLVVSYSRREFGQTGDGHFSPVGGYHAGSDSVLLLDVARFKYPPHWVGLRALWRALCRTDPDTGKTRGYLLLSARKPGAPSFHRRVLPPSGIAFASTRGRELFAEALAAGTLHCFFKLIEQFCTQAEPAYCGLGTLVMVLNALDIDPGRTWKGPWRWFHEGMLDCCEPLEDIRRRGITFDKLACLARCNGAAVRSVCSGDNAACCGGSSGRVHRFLVVSYSRREFGQTGDGHFSPVGGYHAGSDSVLLLDVARFKYPPHWVGLRALWRALCRTDPDTGKTRGYLLLSARKPGAP

Foldseek 3Di:
DDQAADQFPLWAFCPDPVNVVLVVQQVVVVFQVLQPLLVVQAAAQPAPQCLLLSQLQSVCVSQVQFQVDADDDPDTGDDSCSQPPQHHPVVCNVPHDAQVSSQVSNVVSAKDKDWDQLVRPDDPPPPPVDPFNKWKKWWFFCVLRVFPGTTGIFTWRGARPVQQWTWTCRSNVSHGHTTIHHPVSRSVRQQDADPVVRGGHGMMIITGDPPPDD/DDQAADQFPLWAFCPDPVNVVLVVQQVVVVFQVLQPLLVVQAAAQPAPQCLLLSQLQSVCVSQVQFQVDADDDPDTGDDSCSQPPQHHPVVCNVPHDAQVSSQVSNVVSAKDKDWDQLVRPDPPPPCPVDPFNKWKKWWFFCVLRVFPGTTGIFTWRGARPVQQWTWTCRSNVSHGHTTIHHPVSRSVRQQDADPVVRGGTGMMIITGDDPPDD

Solvent-accessible surface area (backbone atoms only — not comparable to full-atom values): 22908 Å² total; per-residue (Å²): 122,37,70,46,51,81,74,38,86,62,43,39,46,40,64,39,75,66,25,43,48,48,46,53,52,15,52,74,70,62,41,35,76,53,21,51,47,40,57,74,34,38,47,64,30,88,43,96,39,23,28,56,44,34,34,47,31,20,49,42,52,44,54,66,56,78,67,87,45,66,62,57,87,55,35,28,42,70,49,59,90,72,66,43,89,70,47,55,56,72,54,27,61,74,74,30,77,54,74,67,53,50,53,46,39,42,42,78,69,56,34,36,73,48,79,45,44,51,74,44,85,62,72,75,79,75,71,76,72,61,94,67,73,59,47,44,34,39,33,31,33,30,55,71,48,67,41,88,66,44,84,44,32,26,36,52,38,32,41,27,78,91,77,44,26,32,30,36,49,40,18,56,48,58,42,33,70,34,24,33,31,44,47,67,58,49,50,55,13,13,49,40,67,35,84,91,77,74,39,45,29,23,36,37,41,37,29,63,54,62,90,83,63,130,121,38,71,46,51,83,74,37,87,62,44,39,46,41,64,39,75,65,25,44,50,48,47,53,54,16,51,75,69,61,40,35,78,53,21,51,46,39,56,74,33,38,48,64,30,89,45,96,40,24,26,54,44,37,34,47,33,20,48,44,52,45,57,66,56,78,66,86,45,68,62,59,88,55,32,28,42,69,47,58,89,72,67,44,88,69,47,56,56,71,56,26,61,73,72,29,76,53,74,68,52,49,52,45,40,42,42,78,68,57,34,36,74,48,79,44,43,52,75,44,84,63,72,74,80,73,72,76,72,63,96,67,74,57,45,46,35,39,32,30,34,29,55,72,49,68,41,88,65,46,84,43,34,26,35,53,38,32,42,26,76,92,75,44,26,32,30,35,48,40,18,55,47,60,42,35,68,34,25,32,32,42,47,68,57,49,52,55,14,13,50,40,68,35,83,91,77,73,39,46,27,21,37,35,40,37,29,62,54,62,90,83,64,131

Secondary structure (DSSP, 8-state):
-BS--PPPTTSEETTSHHHHHHHHHHHHHT--TTHHHHHTT----SSTT-HHHHHHHHHHHHTT---SS-SBTTB----GGG--SSS-HHHHHHH---HHHHHHHHHHTTEEEEEEETTTT------TTSSS-EEEEEEEEGGGGT-SSSEEEEEEEEEETTTTEEEE--S-TTT---EEEEHHHHHHHHHSBPTTTSSB-EEEEEEEPPTT--/-BS--PPPTTSEETTSHHHHHHHHHHHHHT--TTHHHHHTT----SSTT-HHHHHHHHHHHHTT---SS-SBTTB----GGG--SSS-HHHHHHH---HHHHHHHHHHTTEEEEEEETTTT--------SSS-EEEEEEEEGGGGT-SSSEEEEEEEEEETTTTEEEE--S-TTT---EEEEHHHHHHHHHSBPTTTSSB-EEEEEEEPPTT--

Nearest PDB structures (foldseek):
  6tjl-assembly1_B  TM=9.123E-01  e=5.401E-21  Nostoc sp. PCC 7120 = FACHB-418
  2btw-assembly2_B  TM=9.196E-01  e=5.069E-21  Nostoc sp. PCC 7120 = FACHB-418
  2btw-assembly1_A  TM=9.152E-01  e=1.087E-20  Nostoc sp. PCC 7120 = FACHB-418
  2bu3-assembly2_B  TM=9.009E-01  e=1.020E-20  Anabaena sp.
  2bu3-assembly1_A  TM=8.873E-01  e=4.339E-19  Anabaena sp.

pLDDT: mean 91.99, std 14.72, range [36.06, 98.88]